Protein AF-U1MVH4-F1 (afdb_monomer)

Sequence (380 aa):
GITYVDVIIAGLIPATILSLTIFIAVHYVSAPQLEDTDVDTLIQDPLPRDEFISEGIKFGLPLAVLIYKLGIEQVTVMTAALWTAAVMLATGLMIPVVRSAMGISDESAIESLKRTGWETLDGAREGVIVLAPVTIILAAINGVVDILTATGVPTAISLTLLDLSGGVLLVAAILSMIICIILGLGMPTTASYTIVALLVAPTLISQFFLPELASHFFVFYAAILAGLTPPIATCVAVACGIAGGNFWGTCVEAIKISAPLFVLPFVFVYHPEIVSAQLDQLTLTSAGFALIGAIAIIHGINYRFSYDRAATGGLRVAFFIVGVLAMVYPGRLVQAGAMVAAILMYVFQSVTGRPNPVETVTSLFSAETESVATANAEQK

Foldseek 3Di:
DDAPLFQVLLVPLVVVLLVVLLVVLCCLQCVVVDDPDPVVVVCPDDDDPVVVVLVCCLQVVLVVQLCCCRPPVVDDNVVSVVVSVVSNLVSQQVSQLVCQVVVVDPDHSVRSNVVSVVVVVVVVVVVCVVCVVVVVLQVVLVVVLVVCVVVCVLVVLLVVLCVQCVLPLVSSLVVLLVVLLVQLAPHDLVSSLVVSLSRRLCSCCPSVVADSQLSSVLSSLSSVCSCLAPDRVPVLVVVCVVVVDDSVVSSVSSCLSCVLSSLQSLLCSLPVLCSGSDPDPSNVLLSVLSSLLSNLLSCLRSHDFPDDPVVSPVSSVLSNVLSSQSNRPNDPVSVVVSSVVSVVSVVVSQVPDPDHVVCVVVCVVVVVVVVVVVVVVVVD

Radius of gyration: 25.28 Å; Cα contacts (8 Å, |Δi|>4): 405; chains: 1; bounding box: 66×44×73 Å

Solvent-accessible surface area (backbone atoms only — not comparable to full-atom values): 19560 Å² total; per-residue (Å²): 136,80,57,56,48,39,54,51,52,14,44,49,52,59,49,50,43,49,54,52,35,42,52,53,26,49,46,48,63,45,53,87,69,60,75,90,67,62,64,74,75,70,61,80,74,79,72,56,71,69,58,48,52,50,53,46,49,36,55,45,50,23,52,50,46,32,49,42,30,34,48,74,69,57,47,55,69,68,58,23,48,51,54,21,50,53,43,33,52,48,35,57,47,46,51,58,25,51,39,20,67,70,65,77,40,100,51,52,40,71,57,40,41,53,51,41,51,50,54,50,50,51,50,52,51,50,51,47,65,68,43,47,64,56,52,54,50,44,58,52,46,51,57,51,50,52,53,37,59,77,70,42,45,38,59,53,49,30,51,50,43,40,64,76,26,71,73,37,65,70,50,34,51,52,53,47,39,52,50,22,24,65,68,9,52,88,50,58,64,69,52,18,30,57,51,31,51,60,39,46,26,55,31,42,30,71,77,64,68,40,57,64,63,22,29,47,51,25,37,41,52,28,17,52,49,14,36,52,38,81,92,61,14,54,61,44,51,52,49,21,72,74,70,72,50,57,55,72,60,51,34,53,52,50,44,57,53,40,45,46,62,74,50,45,35,53,21,27,72,59,41,40,51,44,42,31,67,53,90,44,74,67,24,52,51,53,42,48,32,32,39,54,10,32,43,26,28,34,45,28,66,46,48,85,70,84,58,59,72,67,60,36,53,50,49,25,52,49,28,34,53,31,8,50,37,11,38,39,48,79,49,63,70,53,16,51,49,22,48,52,48,47,50,50,51,51,51,51,44,50,75,73,36,80,79,44,71,65,54,61,56,50,46,60,61,49,50,59,54,51,55,58,52,53,62,59,58,79,75,110

Mean predicted aligned error: 8.99 Å

Structure (mmCIF, N/CA/C/O backbone):
data_AF-U1MVH4-F1
#
_entry.id   AF-U1MVH4-F1
#
loop_
_atom_site.group_PDB
_atom_site.id
_atom_site.type_symbol
_atom_site.label_atom_id
_atom_site.label_alt_id
_atom_site.label_comp_id
_atom_site.label_asym_id
_atom_site.label_entity_id
_atom_site.label_seq_id
_atom_site.pdbx_PDB_ins_code
_atom_site.Cartn_x
_atom_site.Cartn_y
_atom_site.Cartn_z
_atom_site.occupancy
_atom_site.B_iso_or_equiv
_atom_site.auth_seq_id
_atom_site.auth_comp_id
_atom_site.auth_asym_id
_atom_site.auth_atom_id
_atom_site.pdbx_PDB_model_num
ATOM 1 N N . GLY A 1 1 ? 17.362 -13.265 4.323 1.00 67.38 1 GLY A N 1
ATOM 2 C CA . GLY A 1 1 ? 16.751 -12.467 3.248 1.00 67.38 1 GLY A CA 1
ATOM 3 C C . GLY A 1 1 ? 15.581 -13.237 2.687 1.00 67.38 1 GLY A C 1
ATOM 4 O O . GLY A 1 1 ? 15.642 -14.460 2.684 1.00 67.38 1 GLY A O 1
ATOM 5 N N . ILE A 1 2 ? 14.531 -12.536 2.276 1.00 82.88 2 ILE A N 1
ATOM 6 C CA . ILE A 1 2 ? 13.337 -13.109 1.638 1.00 82.88 2 ILE A CA 1
ATOM 7 C C . ILE A 1 2 ? 13.489 -13.065 0.116 1.00 82.88 2 ILE A C 1
ATOM 9 O O . ILE A 1 2 ? 14.216 -12.211 -0.400 1.00 82.88 2 ILE A O 1
ATOM 13 N N . THR A 1 3 ? 12.845 -13.982 -0.605 1.00 86.88 3 THR A N 1
ATOM 14 C CA . THR A 1 3 ? 12.913 -13.977 -2.071 1.00 86.88 3 THR A CA 1
ATOM 15 C C . THR A 1 3 ? 12.004 -12.887 -2.642 1.00 86.88 3 THR A C 1
ATOM 17 O O . THR A 1 3 ? 11.038 -12.468 -2.006 1.00 86.88 3 THR A O 1
ATOM 20 N N . TYR A 1 4 ? 12.281 -12.410 -3.859 1.00 85.94 4 TYR A N 1
ATOM 21 C CA . TYR A 1 4 ? 11.403 -11.427 -4.507 1.00 85.94 4 TYR A CA 1
ATOM 22 C C . TYR A 1 4 ? 9.999 -11.992 -4.773 1.00 85.94 4 TYR A C 1
ATOM 24 O O . TYR A 1 4 ? 9.012 -11.269 -4.657 1.00 85.94 4 TYR A O 1
ATOM 32 N N . VAL A 1 5 ? 9.902 -13.293 -5.072 1.00 87.69 5 VAL A N 1
ATOM 33 C CA . VAL A 1 5 ? 8.613 -13.982 -5.247 1.00 87.69 5 VAL A CA 1
ATOM 34 C C . VAL A 1 5 ? 7.790 -13.919 -3.966 1.00 87.69 5 VAL A C 1
ATOM 36 O O . VAL A 1 5 ? 6.608 -13.604 -4.032 1.00 87.69 5 VAL A O 1
ATOM 39 N N . ASP A 1 6 ? 8.416 -14.135 -2.808 1.00 90.31 6 ASP A N 1
ATOM 40 C CA . ASP A 1 6 ? 7.738 -14.053 -1.510 1.00 90.31 6 ASP A CA 1
ATOM 41 C C . ASP A 1 6 ? 7.151 -12.657 -1.268 1.00 90.31 6 ASP A C 1
ATOM 43 O O . ASP A 1 6 ? 6.024 -12.534 -0.793 1.00 90.31 6 ASP A O 1
ATOM 47 N N . VAL A 1 7 ? 7.885 -11.603 -1.645 1.00 90.12 7 VAL A N 1
ATOM 48 C CA . VAL A 1 7 ? 7.409 -10.213 -1.548 1.00 90.12 7 VAL A CA 1
ATOM 49 C C . VAL A 1 7 ? 6.231 -9.965 -2.490 1.00 90.12 7 VAL A C 1
ATOM 51 O O . VAL A 1 7 ? 5.264 -9.317 -2.088 1.00 90.12 7 VAL A O 1
ATOM 54 N N . ILE A 1 8 ? 6.281 -10.489 -3.722 1.00 90.06 8 ILE A N 1
ATOM 55 C CA . ILE A 1 8 ? 5.154 -10.395 -4.661 1.00 90.06 8 ILE A CA 1
ATOM 56 C C . ILE A 1 8 ? 3.926 -11.086 -4.073 1.00 90.06 8 ILE A C 1
ATOM 58 O O . ILE A 1 8 ? 2.862 -10.474 -4.025 1.00 90.06 8 ILE A O 1
ATOM 62 N N . ILE A 1 9 ? 4.068 -12.333 -3.614 1.00 91.88 9 ILE A N 1
ATOM 63 C CA . ILE A 1 9 ? 2.956 -13.122 -3.072 1.00 91.88 9 ILE A CA 1
ATOM 64 C C . ILE A 1 9 ? 2.341 -12.411 -1.863 1.00 91.88 9 ILE A C 1
ATOM 66 O O . ILE A 1 9 ? 1.126 -12.223 -1.829 1.00 91.88 9 ILE A O 1
ATOM 70 N N . ALA A 1 10 ? 3.170 -11.930 -0.934 1.00 92.44 10 ALA A N 1
ATOM 71 C CA . ALA A 1 10 ? 2.726 -11.154 0.221 1.00 92.44 10 ALA A CA 1
ATOM 72 C C . ALA A 1 10 ? 1.989 -9.860 -0.170 1.00 92.44 10 ALA A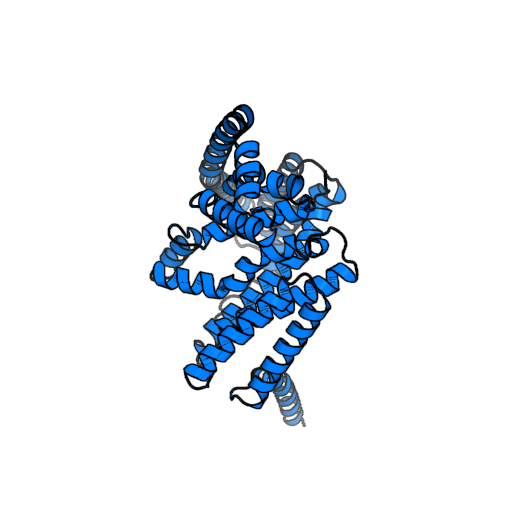 C 1
ATOM 74 O O . ALA A 1 10 ? 1.070 -9.429 0.523 1.00 92.44 10 ALA A O 1
ATOM 75 N N . GLY A 1 11 ? 2.369 -9.239 -1.291 1.00 93.19 11 GLY A N 1
ATOM 76 C CA . GLY A 1 11 ? 1.739 -8.026 -1.809 1.00 93.19 11 GLY A CA 1
ATOM 77 C C . GLY A 1 11 ? 0.400 -8.246 -2.518 1.00 93.19 11 GLY A C 1
ATOM 78 O O . GLY A 1 11 ? -0.374 -7.294 -2.633 1.00 93.19 11 GLY A O 1
ATOM 79 N N . LEU A 1 12 ? 0.080 -9.469 -2.961 1.00 93.69 12 LEU A N 1
ATOM 80 C CA . LEU A 1 12 ? -1.136 -9.747 -3.739 1.00 93.69 12 LEU A CA 1
ATOM 81 C C . LEU A 1 12 ? -2.420 -9.457 -2.957 1.00 93.69 12 LEU A C 1
ATOM 83 O O . LEU A 1 12 ? -3.356 -8.873 -3.509 1.00 93.69 12 LEU A O 1
ATOM 87 N N . ILE A 1 13 ? -2.479 -9.843 -1.680 1.00 94.12 13 ILE A N 1
ATOM 88 C CA . ILE A 1 13 ? -3.675 -9.639 -0.852 1.00 94.12 13 ILE A CA 1
ATOM 89 C C . ILE A 1 13 ? -3.909 -8.143 -0.583 1.00 94.12 13 ILE A C 1
ATOM 91 O O . ILE A 1 13 ? -4.993 -7.658 -0.923 1.00 94.12 13 ILE A O 1
ATOM 95 N N . PRO A 1 14 ? -2.929 -7.374 -0.058 1.00 94.00 14 PRO A N 1
ATOM 96 C CA . PRO A 1 14 ? -3.061 -5.925 0.081 1.00 94.00 14 PRO A CA 1
ATOM 97 C C . PRO A 1 14 ? -3.429 -5.223 -1.228 1.00 94.00 14 PRO A C 1
ATOM 99 O O . PRO A 1 14 ? -4.299 -4.352 -1.223 1.00 94.00 14 PRO A O 1
ATOM 102 N N . ALA A 1 15 ? -2.808 -5.611 -2.349 1.00 94.25 15 ALA A N 1
ATOM 103 C CA . ALA A 1 15 ? -3.104 -5.047 -3.662 1.00 94.25 15 ALA A CA 1
ATOM 104 C C . ALA A 1 15 ? -4.549 -5.329 -4.091 1.00 94.25 15 ALA A C 1
ATOM 106 O O . ALA A 1 15 ? -5.237 -4.425 -4.552 1.00 94.25 15 ALA A O 1
ATOM 107 N N . THR A 1 16 ? -5.046 -6.548 -3.876 1.00 94.31 16 THR A N 1
ATOM 108 C CA . THR A 1 16 ? -6.432 -6.914 -4.204 1.00 94.31 16 THR A CA 1
ATOM 109 C C . THR A 1 16 ? -7.432 -6.120 -3.366 1.00 94.31 16 THR A C 1
ATOM 111 O O . THR A 1 16 ? -8.383 -5.560 -3.912 1.00 94.31 16 THR A O 1
ATOM 114 N N . ILE A 1 17 ? -7.202 -6.024 -2.050 1.00 94.38 17 ILE A N 1
ATOM 115 C CA . ILE A 1 17 ? -8.051 -5.238 -1.143 1.00 94.38 17 ILE A CA 1
ATOM 116 C C . ILE A 1 17 ? -8.086 -3.779 -1.602 1.00 94.38 17 ILE A C 1
ATOM 118 O O . ILE A 1 17 ? -9.172 -3.220 -1.758 1.00 94.38 17 ILE A O 1
ATOM 122 N N . LEU A 1 18 ? -6.915 -3.190 -1.863 1.00 91.50 18 LEU A N 1
ATOM 123 C CA . LEU A 1 18 ? -6.740 -1.822 -2.351 1.00 91.50 18 LEU A CA 1
ATOM 124 C C . LEU A 1 18 ? -7.497 -1.579 -3.662 1.00 91.50 18 LEU A C 1
ATOM 126 O O . LEU A 1 18 ? -8.332 -0.680 -3.740 1.00 91.50 18 LEU A O 1
ATOM 130 N N . SER A 1 19 ? -7.209 -2.375 -4.691 1.00 92.88 19 SER A N 1
ATOM 131 C CA . SER A 1 19 ? -7.781 -2.198 -6.024 1.00 92.88 19 SER A CA 1
ATOM 132 C C . SER A 1 19 ? -9.298 -2.342 -6.004 1.00 92.88 19 SER A C 1
ATOM 134 O O . SER A 1 19 ? -9.989 -1.512 -6.592 1.00 92.88 19 SER A O 1
ATOM 136 N N . LEU A 1 20 ? -9.830 -3.335 -5.282 1.00 94.62 20 LEU A N 1
ATOM 137 C CA . LEU A 1 20 ? -11.275 -3.536 -5.202 1.00 94.62 20 LEU A CA 1
ATOM 138 C C . LEU A 1 20 ? -11.964 -2.421 -4.410 1.00 94.62 20 LEU A C 1
ATOM 140 O O . LEU A 1 20 ? -13.009 -1.931 -4.834 1.00 94.62 20 LEU A O 1
ATOM 144 N N . THR A 1 21 ? -11.392 -1.981 -3.283 1.00 92.81 21 THR A N 1
ATOM 145 C CA . THR A 1 21 ? -11.999 -0.882 -2.516 1.00 92.81 21 THR A CA 1
ATOM 146 C C . THR A 1 21 ? -11.974 0.436 -3.268 1.00 92.81 21 THR A C 1
ATOM 148 O O . THR A 1 21 ? -12.992 1.122 -3.269 1.00 92.81 21 THR A O 1
ATOM 151 N N . ILE A 1 22 ? -10.877 0.777 -3.948 1.00 92.00 22 ILE A N 1
ATOM 152 C CA . ILE A 1 22 ? -10.818 1.982 -4.786 1.00 92.00 22 ILE A CA 1
ATOM 153 C C . ILE A 1 22 ? -11.821 1.879 -5.937 1.00 92.00 22 ILE A C 1
ATOM 155 O O . ILE A 1 22 ? -12.546 2.838 -6.184 1.00 92.00 22 ILE A O 1
ATOM 159 N N . PHE A 1 23 ? -11.923 0.724 -6.601 1.00 92.25 23 PHE A N 1
ATOM 160 C CA . PHE A 1 23 ? -12.907 0.512 -7.663 1.00 92.25 23 PHE A CA 1
ATOM 161 C C . PHE A 1 23 ? -14.340 0.762 -7.171 1.00 92.25 23 PHE A C 1
ATOM 163 O O . PHE A 1 23 ? -15.079 1.534 -7.780 1.00 92.25 23 PHE A O 1
ATOM 170 N N . ILE A 1 24 ? -14.717 0.179 -6.028 1.00 91.62 24 ILE A N 1
ATOM 171 C CA . ILE A 1 24 ? -16.039 0.381 -5.418 1.00 91.62 24 ILE A CA 1
ATOM 172 C C . ILE A 1 24 ? -16.238 1.847 -5.003 1.00 91.62 24 ILE A C 1
ATOM 174 O O . ILE A 1 24 ? -17.315 2.402 -5.215 1.00 91.62 24 ILE A O 1
ATOM 178 N N . ALA A 1 25 ? -15.215 2.490 -4.436 1.00 91.00 25 ALA A N 1
ATOM 179 C CA . ALA A 1 25 ? -15.266 3.897 -4.046 1.00 91.00 25 ALA A CA 1
ATOM 180 C C . ALA A 1 25 ? -15.560 4.800 -5.246 1.00 91.00 25 ALA A C 1
ATOM 182 O O . ALA A 1 25 ? -16.491 5.602 -5.206 1.00 91.00 25 ALA A O 1
ATOM 183 N N . VAL A 1 26 ? -14.780 4.638 -6.319 1.00 89.31 26 VAL A N 1
ATOM 184 C CA . VAL A 1 26 ? -14.932 5.392 -7.564 1.00 89.31 26 VAL A CA 1
ATOM 185 C C . VAL A 1 26 ? -16.304 5.115 -8.161 1.00 89.31 26 VAL A C 1
ATOM 187 O O . VAL A 1 26 ? -16.997 6.058 -8.520 1.00 89.31 26 VAL A O 1
ATOM 190 N N . HIS A 1 27 ? -16.762 3.862 -8.174 1.00 87.75 27 HIS A N 1
ATOM 191 C CA . HIS A 1 27 ? -18.112 3.533 -8.622 1.00 87.75 27 HIS A CA 1
ATOM 192 C C . HIS A 1 27 ? -19.189 4.274 -7.809 1.00 87.75 27 HIS A C 1
ATOM 194 O O . HIS A 1 27 ? -20.059 4.911 -8.394 1.00 87.75 27 HIS A O 1
ATOM 200 N N . TYR A 1 28 ? -19.121 4.286 -6.474 1.00 87.69 28 TYR A N 1
ATOM 201 C CA . TYR A 1 28 ? -20.094 5.011 -5.643 1.00 87.69 28 TYR A CA 1
ATOM 202 C C . TYR A 1 28 ? -20.049 6.530 -5.814 1.00 87.69 28 TYR A C 1
ATOM 204 O O . TYR A 1 28 ? -21.087 7.189 -5.719 1.00 87.69 28 TYR A O 1
ATOM 212 N N . VAL A 1 29 ? -18.867 7.093 -6.058 1.00 85.62 29 VAL A N 1
ATOM 213 C CA . VAL A 1 29 ? -18.696 8.536 -6.247 1.00 85.62 29 VAL A CA 1
ATOM 214 C C . VAL A 1 29 ? -19.139 8.965 -7.647 1.00 85.62 29 VAL A C 1
ATOM 216 O O . VAL A 1 29 ? -19.835 9.976 -7.769 1.00 85.62 29 VAL A O 1
ATOM 219 N N . SER A 1 30 ? -18.768 8.206 -8.679 1.00 82.69 30 SER A N 1
ATOM 220 C CA . SER A 1 30 ? -18.926 8.567 -10.091 1.00 82.69 30 SER A CA 1
ATOM 221 C C . SER A 1 30 ? -20.226 8.072 -10.720 1.00 82.69 30 SER A C 1
ATOM 223 O O . SER A 1 30 ? -20.782 8.793 -11.540 1.00 82.69 30 SER A O 1
ATOM 225 N N . ALA A 1 31 ? -20.759 6.903 -10.343 1.00 80.56 31 ALA A N 1
ATOM 226 C CA . ALA A 1 31 ? -21.974 6.362 -10.968 1.00 80.56 31 ALA A CA 1
ATOM 227 C C . ALA A 1 31 ? -23.183 7.316 -10.894 1.00 80.56 31 ALA A C 1
ATOM 229 O O . ALA A 1 31 ? -23.845 7.494 -11.909 1.00 80.56 31 ALA A O 1
ATOM 230 N N . PRO A 1 32 ? -23.449 8.022 -9.774 1.00 76.06 32 PRO A N 1
ATOM 231 C CA . PRO A 1 32 ? -24.543 8.995 -9.719 1.00 76.06 32 PRO A CA 1
ATOM 232 C C . PRO A 1 32 ? -24.308 10.276 -10.536 1.00 76.06 32 PRO A C 1
ATOM 234 O O . PRO A 1 32 ? -25.178 11.140 -10.542 1.00 76.06 32 PRO A O 1
ATOM 237 N N . GLN A 1 33 ? -23.114 10.465 -11.106 1.00 77.44 33 GLN A N 1
ATOM 238 C CA . GLN A 1 33 ? -22.746 11.635 -11.915 1.00 77.44 33 GLN A CA 1
ATOM 239 C C . GLN A 1 33 ? -22.836 11.348 -13.419 1.00 77.44 33 GLN A C 1
ATOM 241 O O . GLN A 1 33 ? -22.735 12.273 -14.219 1.00 77.44 33 GLN A O 1
ATOM 246 N N . LEU A 1 34 ? -22.993 10.078 -13.796 1.00 70.19 34 LEU A N 1
ATOM 247 C CA . LEU A 1 34 ? -23.135 9.631 -15.174 1.00 70.19 34 LEU A CA 1
ATOM 248 C C . LEU A 1 34 ? -24.637 9.544 -15.490 1.00 70.19 34 LEU A C 1
ATOM 250 O O . LEU A 1 34 ? -25.273 8.533 -15.206 1.00 70.19 34 LEU A O 1
ATOM 254 N N . GLU A 1 35 ? -25.216 10.622 -16.019 1.00 57.28 35 GLU A N 1
ATOM 255 C CA . GLU A 1 35 ? -26.541 10.585 -16.657 1.00 57.28 35 GLU A CA 1
ATOM 256 C C . GLU A 1 35 ? -26.357 10.242 -18.143 1.00 57.28 35 GLU A C 1
ATOM 258 O O . GLU A 1 35 ? -25.656 10.968 -18.842 1.00 57.28 35 GLU A O 1
ATOM 263 N N . ASP A 1 36 ? -26.959 9.137 -18.607 1.00 57.84 36 ASP A N 1
ATOM 264 C CA . ASP A 1 36 ? -27.091 8.753 -20.029 1.00 57.84 36 ASP A CA 1
ATOM 265 C C . ASP A 1 36 ? -25.818 8.875 -20.893 1.00 57.84 36 ASP A C 1
ATOM 267 O O . ASP A 1 36 ? -25.869 9.213 -22.078 1.00 57.84 36 ASP A O 1
ATOM 271 N N . THR A 1 37 ? -24.646 8.576 -20.328 1.00 58.88 37 THR A N 1
ATOM 272 C CA . THR A 1 37 ? -23.413 8.520 -21.116 1.00 58.88 37 THR A CA 1
ATOM 273 C C . THR A 1 37 ? -23.310 7.167 -21.807 1.00 58.88 37 THR A C 1
ATOM 275 O O . THR A 1 37 ? -22.980 6.165 -21.171 1.00 58.88 37 THR A O 1
ATOM 278 N N . ASP A 1 38 ? -23.569 7.140 -23.113 1.00 61.91 38 ASP A N 1
ATOM 279 C CA . ASP A 1 38 ? -23.293 5.977 -23.951 1.00 61.91 38 ASP A CA 1
ATOM 280 C C . ASP A 1 38 ? -21.779 5.704 -23.957 1.00 61.91 38 ASP A C 1
ATOM 282 O O . ASP A 1 38 ? -20.990 6.451 -24.543 1.00 61.91 38 ASP A O 1
ATOM 286 N N . VAL A 1 39 ? -21.362 4.658 -23.242 1.00 63.47 39 VAL A N 1
ATOM 287 C CA . VAL A 1 39 ? -19.952 4.293 -23.042 1.00 63.47 39 VAL A CA 1
ATOM 288 C C . VAL A 1 39 ? -19.273 3.981 -24.378 1.00 63.47 39 VAL A C 1
ATOM 290 O O . VAL A 1 39 ? -18.077 4.239 -24.536 1.00 63.47 39 VAL A O 1
ATOM 293 N N . ASP A 1 40 ? -20.048 3.524 -25.364 1.00 64.00 40 ASP A N 1
ATOM 294 C CA . ASP A 1 40 ? -19.562 3.209 -26.705 1.00 64.00 40 ASP A CA 1
ATOM 295 C C . ASP A 1 40 ? -19.144 4.476 -27.470 1.00 64.00 40 ASP A C 1
ATOM 297 O O . ASP A 1 40 ? -18.253 4.427 -28.315 1.00 64.00 40 ASP A O 1
ATOM 301 N N . THR A 1 41 ? -19.685 5.647 -27.111 1.00 62.28 41 THR A N 1
ATOM 302 C CA . THR A 1 41 ? -19.250 6.939 -27.676 1.00 62.28 41 THR A CA 1
ATOM 303 C C . THR A 1 41 ? -17.965 7.485 -27.051 1.00 62.28 41 THR A C 1
ATOM 305 O O . THR A 1 41 ? -17.369 8.417 -27.599 1.00 62.28 41 THR A O 1
ATOM 308 N N . LEU A 1 42 ? -17.515 6.923 -25.920 1.00 63.56 42 LEU A N 1
ATOM 309 C CA . LEU A 1 42 ? -16.287 7.329 -25.225 1.00 63.56 42 LEU A CA 1
ATOM 310 C C . LEU A 1 42 ? -15.062 6.512 -25.654 1.00 63.56 42 LEU A C 1
ATOM 312 O O . LEU A 1 42 ? -13.938 7.008 -25.565 1.00 63.56 42 LEU A O 1
ATOM 316 N N . ILE A 1 43 ? -15.254 5.283 -26.138 1.00 63.00 43 ILE A N 1
ATOM 317 C CA . ILE A 1 43 ? -14.176 4.435 -26.663 1.00 63.00 43 ILE A CA 1
ATOM 318 C C . ILE A 1 43 ? -14.051 4.703 -28.167 1.00 63.00 43 ILE A C 1
ATOM 320 O O . ILE A 1 43 ? -14.478 3.909 -28.998 1.00 63.00 43 ILE A O 1
ATOM 324 N N . GLN A 1 44 ? -13.507 5.868 -28.521 1.00 57.44 44 GLN A N 1
ATOM 325 C CA . GLN A 1 44 ? -13.546 6.351 -29.908 1.00 57.44 44 GLN A CA 1
ATOM 326 C C . GLN A 1 44 ? -12.539 5.672 -30.847 1.00 57.44 44 GLN A C 1
ATOM 328 O O . GLN A 1 44 ? -12.751 5.717 -32.050 1.00 57.44 44 GLN A O 1
ATOM 333 N N . ASP A 1 45 ? -11.510 4.989 -30.330 1.00 65.62 45 ASP A N 1
ATOM 334 C CA . ASP A 1 45 ? -10.485 4.337 -31.159 1.00 65.62 45 ASP A CA 1
ATOM 335 C C . ASP A 1 45 ? -9.904 3.083 -30.476 1.00 65.62 45 ASP A C 1
ATOM 337 O O . ASP A 1 45 ? -8.865 3.146 -29.807 1.00 65.62 45 ASP A O 1
ATOM 341 N N . PRO A 1 46 ? -10.551 1.908 -30.595 1.00 68.44 46 PRO A N 1
ATOM 342 C CA . PRO A 1 46 ? -9.922 0.662 -30.185 1.00 68.44 46 PRO A CA 1
ATOM 343 C C . PRO A 1 46 ? -8.727 0.362 -31.099 1.00 68.44 46 PRO A C 1
ATOM 345 O O . PRO A 1 46 ? -8.858 0.301 -32.322 1.00 68.44 46 PRO A O 1
ATOM 348 N N . LEU A 1 47 ? -7.562 0.129 -30.492 1.00 72.50 47 LEU A N 1
ATOM 349 C CA . LEU A 1 47 ? -6.356 -0.286 -31.208 1.00 72.50 47 LEU A CA 1
ATOM 350 C C . LEU A 1 47 ? -6.634 -1.531 -32.080 1.00 72.50 47 LEU A C 1
ATOM 352 O O . LEU A 1 47 ? -7.210 -2.509 -31.579 1.00 72.50 47 LEU A O 1
ATOM 356 N N . PRO A 1 48 ? -6.190 -1.550 -33.352 1.00 82.25 48 PRO A N 1
ATOM 357 C CA . PRO A 1 48 ? -6.214 -2.747 -34.185 1.00 82.25 48 PRO A CA 1
ATOM 358 C C . PRO A 1 48 ? -5.543 -3.935 -33.481 1.00 82.25 48 PRO A C 1
ATOM 360 O O . PRO A 1 48 ? -4.554 -3.786 -32.761 1.00 82.25 48 PRO A O 1
ATOM 363 N N . ARG A 1 49 ? -6.076 -5.150 -33.675 1.00 81.44 49 ARG A N 1
ATOM 364 C CA . ARG A 1 49 ? -5.612 -6.345 -32.940 1.00 81.44 49 ARG A CA 1
ATOM 365 C C . ARG A 1 49 ? -4.131 -6.662 -33.165 1.00 81.44 49 ARG A C 1
ATOM 367 O O . ARG A 1 49 ? -3.474 -7.155 -32.252 1.00 81.44 49 ARG A O 1
ATOM 374 N N . ASP A 1 50 ? -3.613 -6.421 -34.363 1.00 79.31 50 ASP A N 1
ATOM 375 C CA . ASP A 1 50 ? -2.207 -6.640 -34.707 1.00 79.31 50 ASP A CA 1
ATOM 376 C C . ASP A 1 50 ? -1.288 -5.649 -33.982 1.00 79.31 50 ASP A C 1
ATOM 378 O O . ASP A 1 50 ? -0.252 -6.042 -33.441 1.00 79.31 50 ASP A O 1
ATOM 382 N N . GLU A 1 51 ? -1.703 -4.385 -33.900 1.00 80.44 51 GLU A N 1
ATOM 383 C CA . GLU A 1 51 ? -0.990 -3.352 -33.164 1.00 80.44 51 GLU A CA 1
ATOM 384 C C . GLU A 1 51 ? -0.999 -3.651 -31.665 1.00 80.44 51 GLU A C 1
ATOM 386 O O . GLU A 1 51 ? 0.066 -3.670 -31.046 1.00 80.44 51 GLU A O 1
ATOM 391 N N . PHE A 1 52 ? -2.157 -4.025 -31.116 1.00 84.62 52 PHE A N 1
ATOM 392 C CA . PHE A 1 52 ? -2.293 -4.443 -29.722 1.00 84.62 52 PHE A CA 1
ATOM 393 C C . PHE A 1 52 ? -1.372 -5.619 -29.367 1.00 84.62 52 PHE A C 1
ATOM 395 O O . PHE A 1 52 ? -0.683 -5.574 -28.350 1.00 84.62 52 PHE A O 1
ATOM 402 N N . ILE A 1 53 ? -1.310 -6.662 -30.205 1.00 86.38 53 ILE A N 1
ATOM 403 C CA . ILE A 1 53 ? -0.407 -7.803 -29.978 1.00 86.38 53 ILE A CA 1
ATOM 404 C C . ILE A 1 53 ? 1.055 -7.354 -30.060 1.00 86.38 53 ILE A C 1
ATOM 406 O O . ILE A 1 53 ? 1.871 -7.774 -29.239 1.00 86.38 53 ILE A O 1
ATOM 410 N N . SER A 1 54 ? 1.400 -6.499 -31.024 1.00 84.44 54 SER A N 1
ATOM 411 C CA . SER A 1 54 ? 2.776 -6.034 -31.199 1.00 84.44 54 SER A CA 1
ATOM 412 C C . SER A 1 54 ? 3.264 -5.184 -30.021 1.00 84.44 54 SER A C 1
ATOM 414 O O . SER A 1 54 ? 4.348 -5.443 -29.498 1.00 84.44 54 SER A O 1
ATOM 416 N N . GLU A 1 55 ? 2.446 -4.246 -29.538 1.00 84.06 55 GLU A N 1
ATOM 417 C CA . GLU A 1 55 ? 2.740 -3.441 -28.350 1.00 84.06 55 GLU A CA 1
ATOM 418 C C . GLU A 1 55 ? 2.709 -4.310 -27.081 1.00 84.06 55 GLU A C 1
ATOM 420 O O . GLU A 1 55 ? 3.578 -4.193 -26.215 1.00 84.06 55 GLU A O 1
ATOM 425 N N . GLY A 1 56 ? 1.790 -5.278 -27.016 1.00 86.69 56 GLY A N 1
ATOM 426 C CA . GLY A 1 56 ? 1.729 -6.280 -25.955 1.00 86.69 56 GLY A CA 1
ATOM 427 C C . GLY A 1 56 ? 3.013 -7.105 -25.842 1.00 86.69 56 GLY A C 1
ATOM 428 O O . GLY A 1 56 ? 3.515 -7.300 -24.740 1.00 86.69 56 GLY A O 1
ATOM 429 N N . ILE A 1 57 ? 3.605 -7.540 -26.958 1.00 88.38 57 ILE A N 1
ATOM 430 C CA . ILE A 1 57 ? 4.903 -8.238 -26.962 1.00 88.38 57 ILE A CA 1
ATOM 431 C C . ILE A 1 57 ? 6.038 -7.271 -26.607 1.00 88.38 57 ILE A C 1
ATOM 433 O O . ILE A 1 57 ? 6.915 -7.616 -25.810 1.00 88.38 57 ILE A O 1
ATOM 437 N N . LYS A 1 58 ? 6.019 -6.058 -27.168 1.00 86.69 58 LYS A N 1
ATOM 438 C CA . LYS A 1 58 ? 7.054 -5.034 -26.976 1.00 86.69 58 LYS A CA 1
ATOM 439 C C . LYS A 1 58 ? 7.258 -4.671 -25.509 1.00 86.69 58 LYS A C 1
ATOM 441 O O . LYS A 1 58 ? 8.411 -4.594 -25.085 1.00 86.69 58 LYS A O 1
ATOM 446 N N . PHE A 1 59 ? 6.175 -4.513 -24.744 1.00 88.00 59 PHE A N 1
ATOM 447 C CA . PHE A 1 59 ? 6.216 -4.207 -23.307 1.00 88.00 59 PHE A CA 1
ATOM 448 C C . PHE A 1 59 ? 6.103 -5.445 -22.407 1.00 88.00 59 PHE A C 1
ATOM 450 O O . PHE A 1 59 ? 6.713 -5.493 -21.336 1.00 88.00 59 PHE A O 1
ATOM 457 N N . GLY A 1 60 ? 5.373 -6.471 -22.842 1.00 92.50 60 GLY A N 1
ATOM 458 C CA . GLY A 1 60 ? 5.170 -7.700 -22.079 1.00 92.50 60 GLY A CA 1
ATOM 459 C C . GLY A 1 60 ? 6.431 -8.552 -21.964 1.00 92.50 60 GLY A C 1
ATOM 460 O O . GLY A 1 60 ? 6.680 -9.116 -20.900 1.00 92.50 60 GLY A O 1
ATOM 461 N N . LEU A 1 61 ? 7.269 -8.617 -23.009 1.00 94.12 61 LEU A N 1
ATOM 462 C CA . LEU A 1 61 ? 8.510 -9.394 -22.961 1.00 94.12 61 LEU A CA 1
ATOM 463 C C . LEU A 1 61 ? 9.521 -8.826 -21.942 1.00 94.12 61 LEU A C 1
ATOM 465 O O . LEU A 1 61 ? 9.988 -9.606 -21.110 1.00 94.12 61 LEU A O 1
ATOM 469 N N . PRO A 1 62 ? 9.841 -7.512 -21.917 1.00 93.44 62 PRO A N 1
ATOM 470 C CA . PRO A 1 62 ? 10.665 -6.933 -20.853 1.00 93.44 62 PRO A CA 1
ATOM 471 C C . PRO A 1 62 ? 10.116 -7.206 -19.449 1.00 93.44 62 PRO A C 1
ATOM 473 O O . PRO A 1 62 ? 10.871 -7.616 -18.568 1.00 93.44 62 PRO A O 1
ATOM 476 N N . LEU A 1 63 ? 8.804 -7.051 -19.242 1.00 93.56 63 LEU A N 1
ATOM 477 C CA . LEU A 1 63 ? 8.169 -7.345 -17.956 1.00 93.56 63 LEU A CA 1
ATOM 478 C C . LEU A 1 63 ? 8.336 -8.821 -17.560 1.00 93.56 63 LEU A C 1
ATOM 480 O O . LEU A 1 63 ? 8.690 -9.119 -16.419 1.00 93.56 63 LEU A O 1
ATOM 484 N N . ALA A 1 64 ? 8.138 -9.749 -18.498 1.00 93.62 64 ALA A N 1
ATOM 485 C CA . ALA A 1 64 ? 8.334 -11.176 -18.262 1.00 93.62 64 ALA A CA 1
ATOM 486 C C . ALA A 1 64 ? 9.793 -11.500 -17.906 1.00 93.62 64 ALA A C 1
ATOM 488 O O . ALA A 1 64 ? 10.038 -12.293 -16.998 1.00 93.62 64 ALA A O 1
ATOM 489 N N . VAL A 1 65 ? 10.764 -10.856 -18.563 1.00 94.69 65 VAL A N 1
ATOM 490 C CA . VAL A 1 65 ? 12.191 -11.000 -18.236 1.00 94.69 65 VAL A CA 1
ATOM 491 C C . VAL A 1 65 ? 12.492 -10.464 -16.841 1.00 94.69 65 VAL A C 1
ATOM 493 O O . VAL A 1 65 ? 13.203 -11.132 -16.092 1.00 94.69 65 VAL A O 1
ATOM 496 N N . LEU A 1 66 ? 11.927 -9.318 -16.456 1.00 93.75 66 LEU A N 1
ATOM 497 C CA . LEU A 1 66 ? 12.088 -8.764 -15.111 1.00 93.75 66 LEU A CA 1
ATOM 498 C C . LEU A 1 66 ? 11.586 -9.745 -14.043 1.00 93.75 66 LEU A C 1
ATOM 500 O O . LEU A 1 66 ? 12.317 -10.065 -13.103 1.00 93.75 66 LEU A O 1
ATOM 504 N N . ILE A 1 67 ? 10.366 -10.263 -14.221 1.00 92.00 67 ILE A N 1
ATOM 505 C CA . ILE A 1 67 ? 9.749 -11.230 -13.305 1.00 92.00 67 ILE A CA 1
ATOM 506 C C . ILE A 1 67 ? 10.551 -12.536 -13.278 1.00 92.00 67 ILE A C 1
ATOM 508 O O . ILE A 1 67 ? 10.799 -13.075 -12.204 1.00 92.00 67 ILE A O 1
ATOM 512 N N . TYR A 1 68 ? 11.010 -13.032 -14.427 1.00 93.31 68 TYR A N 1
ATOM 513 C CA . TYR A 1 68 ? 11.813 -14.253 -14.516 1.00 93.31 68 TYR A CA 1
ATOM 514 C C . TYR A 1 68 ? 13.169 -14.104 -13.810 1.00 93.31 68 TYR A C 1
ATOM 516 O O . TYR A 1 68 ? 13.550 -14.955 -13.003 1.00 93.31 68 TYR A O 1
ATOM 524 N N . LYS A 1 69 ? 13.887 -13.002 -14.061 1.00 93.75 69 LYS A N 1
ATOM 525 C CA . LYS A 1 69 ? 15.206 -12.739 -13.470 1.00 93.75 69 LYS A CA 1
ATOM 526 C C . LYS A 1 69 ? 15.128 -12.554 -11.957 1.00 93.75 69 LYS A C 1
ATOM 528 O O . LYS A 1 69 ? 15.939 -13.132 -11.238 1.00 93.75 69 LYS A O 1
ATOM 533 N N . LEU A 1 70 ? 14.159 -11.785 -11.464 1.00 91.56 70 LEU A N 1
ATOM 534 C CA . LEU A 1 70 ? 14.001 -11.568 -10.024 1.00 91.56 70 LEU A CA 1
ATOM 535 C C . LEU A 1 70 ? 13.357 -12.758 -9.312 1.00 91.56 70 LEU A C 1
ATOM 537 O O . LEU A 1 70 ? 13.707 -13.063 -8.176 1.00 91.56 70 LEU A O 1
ATOM 541 N N . GLY A 1 71 ? 12.394 -13.406 -9.960 1.00 87.44 71 GLY A N 1
ATOM 542 C CA . GLY A 1 71 ? 11.582 -14.437 -9.336 1.00 87.44 71 GLY A CA 1
ATOM 543 C C . GLY A 1 71 ? 12.227 -15.817 -9.367 1.00 87.44 71 GLY A C 1
ATOM 544 O O . GLY A 1 71 ? 12.343 -16.470 -8.332 1.00 87.44 71 GLY A O 1
ATOM 545 N N . ILE A 1 72 ? 12.657 -16.256 -10.552 1.00 88.62 72 ILE A N 1
ATOM 546 C CA . ILE A 1 72 ? 13.150 -17.620 -10.780 1.00 88.62 72 ILE A CA 1
ATOM 547 C C . ILE A 1 72 ? 14.667 -17.679 -10.633 1.00 88.62 72 ILE A C 1
ATOM 549 O O . ILE A 1 72 ? 15.169 -18.486 -9.857 1.00 88.62 72 ILE A O 1
ATOM 553 N N . GLU A 1 73 ? 15.409 -16.820 -11.339 1.00 89.44 73 GLU A N 1
ATOM 554 C CA . GLU A 1 73 ? 16.876 -16.811 -11.214 1.00 89.44 73 GLU A CA 1
ATOM 555 C C . GLU A 1 73 ? 17.364 -16.143 -9.92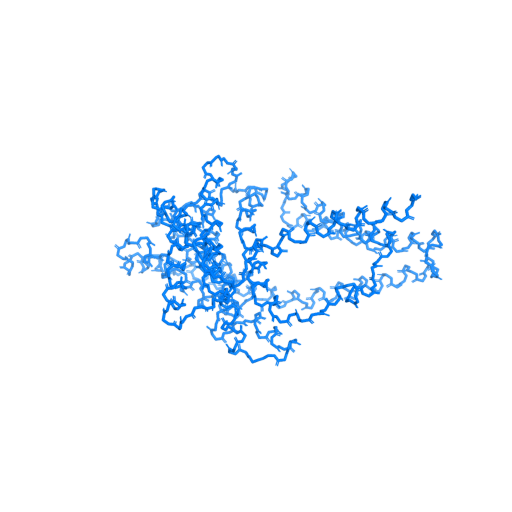2 1.00 89.44 73 GLU A C 1
ATOM 557 O O . GLU A 1 73 ? 18.505 -16.362 -9.521 1.00 89.44 73 GLU A O 1
ATOM 562 N N . GLN A 1 74 ? 16.519 -15.325 -9.284 1.00 87.94 74 GLN A N 1
ATOM 563 C CA . GLN A 1 74 ? 16.821 -14.595 -8.048 1.00 87.94 74 GLN A CA 1
ATOM 564 C C . GLN A 1 74 ? 18.126 -13.787 -8.121 1.00 87.94 74 GLN A C 1
ATOM 566 O O . GLN A 1 74 ? 18.858 -13.647 -7.138 1.00 87.94 74 GLN A O 1
ATOM 571 N N . VAL A 1 75 ? 18.428 -13.234 -9.301 1.00 91.06 75 VAL A N 1
ATOM 572 C CA . VAL A 1 75 ? 19.591 -12.357 -9.471 1.00 91.06 75 VAL A CA 1
ATOM 573 C C . VAL A 1 75 ? 19.359 -11.020 -8.773 1.00 91.06 75 VAL A C 1
ATOM 575 O O . VAL A 1 75 ? 18.235 -10.639 -8.445 1.00 91.06 75 VAL A O 1
ATOM 578 N N . THR A 1 76 ? 20.439 -10.266 -8.568 1.00 91.06 76 THR A N 1
ATOM 579 C CA . THR A 1 76 ? 20.342 -8.936 -7.958 1.00 91.06 76 THR A CA 1
ATOM 580 C C . THR A 1 76 ? 19.424 -8.010 -8.761 1.00 91.06 76 THR A C 1
ATOM 582 O O . THR A 1 76 ? 19.354 -8.097 -9.992 1.00 91.06 76 THR A O 1
ATOM 585 N N . VAL A 1 77 ? 18.770 -7.069 -8.070 1.00 89.38 77 VAL A N 1
ATOM 586 C CA . VAL A 1 77 ? 17.850 -6.097 -8.688 1.00 89.38 77 VAL A CA 1
ATOM 587 C C . VAL A 1 77 ? 18.514 -5.331 -9.831 1.00 89.38 77 VAL A C 1
ATOM 589 O O . VAL A 1 77 ? 17.919 -5.156 -10.890 1.00 89.38 77 VAL A O 1
ATOM 592 N N . MET A 1 78 ? 19.781 -4.951 -9.659 1.00 90.75 78 MET A N 1
ATOM 593 C CA . MET A 1 78 ? 20.554 -4.247 -10.680 1.00 90.75 78 MET A CA 1
ATOM 594 C C . MET A 1 78 ? 20.800 -5.113 -11.925 1.00 90.75 78 MET A C 1
ATOM 596 O O . MET A 1 78 ? 20.659 -4.634 -13.048 1.00 90.75 78 MET A O 1
ATOM 600 N N . THR A 1 79 ? 21.122 -6.398 -11.747 1.00 92.44 79 THR A N 1
ATOM 601 C CA . THR A 1 79 ? 21.298 -7.333 -12.867 1.00 92.44 79 THR A CA 1
ATOM 602 C C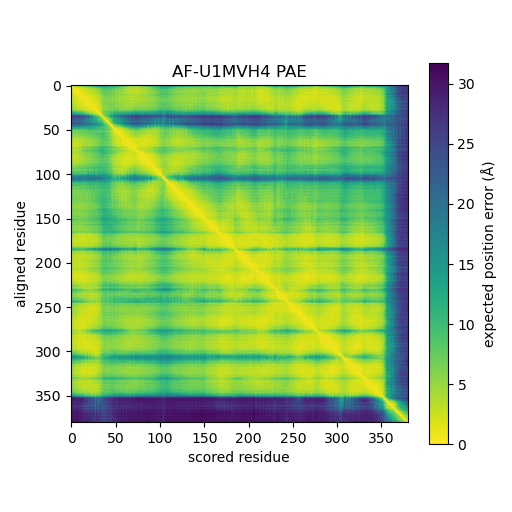 . THR A 1 79 ? 19.983 -7.562 -13.611 1.00 92.44 79 THR A C 1
ATOM 604 O O . THR A 1 79 ? 19.966 -7.522 -14.840 1.00 92.44 79 THR A O 1
ATOM 607 N N . ALA A 1 80 ? 18.875 -7.764 -12.892 1.00 94.06 80 ALA A N 1
ATOM 608 C CA . ALA A 1 80 ? 17.559 -7.929 -13.504 1.00 94.06 80 ALA A CA 1
ATOM 609 C C . ALA A 1 80 ? 17.132 -6.676 -14.286 1.00 94.06 80 ALA A C 1
ATOM 611 O O . ALA A 1 80 ? 16.650 -6.794 -15.414 1.00 94.06 80 ALA A O 1
ATOM 612 N N . ALA A 1 81 ? 17.372 -5.485 -13.730 1.00 92.06 81 ALA A N 1
ATOM 613 C CA . ALA A 1 81 ? 17.102 -4.214 -14.394 1.00 92.06 81 ALA A CA 1
ATOM 614 C C . ALA A 1 81 ? 17.921 -4.051 -15.684 1.00 92.06 81 ALA A C 1
ATOM 616 O O . ALA A 1 81 ? 17.361 -3.665 -16.707 1.00 92.06 81 ALA A O 1
ATOM 617 N N . LEU A 1 82 ? 19.212 -4.411 -15.674 1.00 94.12 82 LEU A N 1
ATOM 618 C CA . LEU A 1 82 ? 20.068 -4.353 -16.865 1.00 94.12 82 LEU A CA 1
ATOM 619 C C . LEU A 1 82 ? 19.544 -5.250 -17.996 1.00 94.12 82 LEU A C 1
ATOM 621 O O . LEU A 1 82 ? 19.429 -4.797 -19.134 1.00 94.12 82 LEU A O 1
ATOM 625 N N . TRP A 1 83 ? 19.196 -6.504 -17.692 1.00 94.62 83 TRP A N 1
ATOM 626 C CA . TRP A 1 83 ? 18.631 -7.427 -18.684 1.00 94.62 83 TRP A CA 1
ATOM 627 C C . TRP A 1 83 ? 17.275 -6.954 -19.205 1.00 94.62 83 TRP A C 1
ATOM 629 O O . TRP A 1 83 ? 17.026 -7.007 -20.406 1.00 94.62 83 TRP A O 1
ATOM 639 N N . THR A 1 84 ? 16.422 -6.451 -18.317 1.00 94.31 84 THR A N 1
ATOM 640 C CA . THR A 1 84 ? 15.111 -5.897 -18.680 1.00 94.31 84 THR A CA 1
ATOM 641 C C . THR A 1 84 ? 15.262 -4.697 -19.611 1.00 94.31 84 THR A C 1
ATOM 643 O O . THR A 1 84 ? 14.598 -4.639 -20.641 1.00 94.31 84 THR A O 1
ATOM 646 N N . ALA A 1 85 ? 16.182 -3.778 -19.304 1.00 92.06 85 ALA A N 1
ATOM 647 C CA . ALA A 1 85 ? 16.477 -2.623 -20.145 1.00 92.06 85 ALA A CA 1
ATOM 648 C C . ALA A 1 85 ? 17.041 -3.043 -21.509 1.00 92.06 85 ALA A C 1
ATOM 650 O O . ALA A 1 85 ? 16.599 -2.530 -22.532 1.00 92.06 85 ALA A O 1
ATOM 651 N N . ALA A 1 86 ? 17.961 -4.012 -21.550 1.00 93.06 86 ALA A N 1
ATOM 652 C CA . ALA A 1 86 ? 18.504 -4.529 -22.805 1.00 93.06 86 ALA A CA 1
ATOM 653 C C . ALA A 1 86 ? 17.414 -5.153 -23.691 1.00 93.06 86 ALA A C 1
ATOM 655 O O . ALA A 1 86 ? 17.376 -4.894 -24.893 1.00 93.06 86 ALA A O 1
ATOM 656 N N . VAL A 1 87 ? 16.501 -5.931 -23.100 1.00 94.00 87 VAL A N 1
ATOM 657 C CA . VAL A 1 87 ? 15.368 -6.528 -23.821 1.00 94.00 87 VAL A CA 1
ATOM 658 C C . VAL A 1 87 ? 14.385 -5.455 -24.274 1.00 94.00 87 VAL A C 1
ATOM 660 O O . VAL A 1 87 ? 13.950 -5.513 -25.414 1.00 94.00 87 VAL A O 1
ATOM 663 N N . MET A 1 88 ? 14.092 -4.452 -23.444 1.00 91.62 88 MET A N 1
ATOM 664 C CA . MET A 1 88 ? 13.221 -3.326 -23.801 1.00 91.62 88 MET A CA 1
ATOM 665 C C . MET A 1 88 ? 13.793 -2.485 -24.946 1.00 91.62 88 MET A C 1
ATOM 667 O O . MET A 1 88 ? 13.054 -2.094 -25.844 1.00 91.62 88 MET A O 1
ATOM 671 N N . LEU A 1 89 ? 15.107 -2.246 -24.955 1.00 90.56 89 LEU A N 1
ATOM 672 C CA . LEU A 1 89 ? 15.788 -1.601 -26.077 1.00 90.56 89 LEU A CA 1
ATOM 673 C C . LEU A 1 89 ? 15.706 -2.483 -27.329 1.00 90.56 89 LEU A C 1
ATOM 675 O O . LEU A 1 89 ? 15.336 -2.008 -28.397 1.00 90.56 89 LEU A O 1
ATOM 679 N N . ALA A 1 90 ? 15.987 -3.781 -27.207 1.00 90.44 90 ALA A N 1
ATOM 680 C CA . ALA A 1 90 ? 15.926 -4.695 -28.341 1.00 90.44 90 ALA A CA 1
ATOM 681 C C . ALA A 1 90 ? 14.511 -4.793 -28.938 1.00 90.44 90 ALA A C 1
ATOM 683 O O . ALA A 1 90 ? 14.358 -4.654 -30.149 1.00 90.44 90 ALA A O 1
ATOM 684 N N . THR A 1 91 ? 13.470 -4.992 -28.125 1.00 89.56 91 THR A N 1
ATOM 685 C CA . THR A 1 91 ? 12.080 -5.067 -28.604 1.00 89.56 91 THR A CA 1
ATOM 686 C C . THR A 1 91 ? 11.586 -3.722 -29.114 1.00 89.56 91 THR A C 1
ATOM 688 O O . THR A 1 91 ? 10.944 -3.676 -30.162 1.00 89.56 91 THR A O 1
ATOM 691 N N . GLY A 1 92 ? 11.931 -2.636 -28.418 1.00 86.19 92 GLY A N 1
ATOM 692 C CA . GLY A 1 92 ? 11.599 -1.268 -28.793 1.00 86.19 92 GLY A CA 1
ATOM 693 C C . GLY A 1 92 ? 12.141 -0.885 -30.166 1.00 86.19 92 GLY A C 1
ATOM 694 O O . GLY A 1 92 ? 11.382 -0.338 -30.955 1.00 86.19 92 GLY A O 1
ATOM 695 N N . LEU A 1 93 ? 13.397 -1.232 -30.483 1.00 87.44 93 LEU A N 1
ATOM 696 C CA . LEU A 1 93 ? 13.996 -0.969 -31.798 1.00 87.44 93 LEU A CA 1
ATOM 697 C C . LEU A 1 93 ? 13.568 -1.972 -32.878 1.00 87.44 93 LEU A C 1
ATOM 699 O O . LEU A 1 93 ? 13.330 -1.578 -34.016 1.00 87.44 93 LEU A O 1
ATOM 703 N N . MET A 1 94 ? 13.496 -3.267 -32.562 1.00 85.69 94 MET A N 1
ATOM 704 C CA . MET A 1 94 ? 13.322 -4.302 -33.589 1.00 85.69 94 MET A CA 1
ATOM 705 C C . MET A 1 94 ? 11.874 -4.444 -34.064 1.00 85.69 94 MET A C 1
ATOM 707 O O . MET A 1 94 ? 11.656 -4.673 -35.251 1.00 85.69 94 MET A O 1
ATOM 711 N N . ILE A 1 95 ? 10.875 -4.319 -33.182 1.00 85.75 95 ILE A N 1
ATOM 712 C CA . ILE A 1 95 ? 9.467 -4.570 -33.544 1.00 85.75 95 ILE A CA 1
ATOM 713 C C . ILE A 1 95 ? 8.941 -3.555 -34.578 1.00 85.75 95 ILE A C 1
ATOM 715 O O . ILE A 1 95 ? 8.377 -4.003 -35.582 1.00 85.75 95 ILE A O 1
ATOM 719 N N . PRO A 1 96 ? 9.149 -2.230 -34.426 1.00 83.12 96 PRO A N 1
ATOM 720 C CA . PRO A 1 96 ? 8.723 -1.252 -35.432 1.00 83.12 96 PRO A CA 1
ATOM 721 C C . PRO A 1 96 ? 9.409 -1.465 -36.787 1.00 83.12 96 PRO A C 1
ATOM 723 O O . PRO A 1 96 ? 8.745 -1.475 -37.824 1.00 83.12 96 PRO A O 1
ATOM 726 N N . VAL A 1 97 ? 10.717 -1.745 -36.775 1.00 83.62 97 VAL A N 1
ATOM 727 C CA . VAL A 1 97 ? 11.514 -1.985 -37.990 1.00 83.62 97 VAL A CA 1
ATOM 728 C C . VAL A 1 97 ? 11.044 -3.236 -38.727 1.00 83.62 97 VAL A C 1
ATOM 730 O O . VAL A 1 97 ? 10.929 -3.230 -39.950 1.00 83.62 97 VAL A O 1
ATOM 733 N N . VAL A 1 98 ? 10.734 -4.308 -37.996 1.00 84.38 98 VAL A N 1
ATOM 734 C CA . VAL A 1 98 ? 10.217 -5.551 -38.579 1.00 84.38 98 VAL A CA 1
ATOM 735 C C . VAL A 1 98 ? 8.809 -5.350 -39.149 1.00 84.38 98 VAL A C 1
ATOM 737 O O . VAL A 1 98 ? 8.548 -5.820 -40.254 1.00 84.38 98 VAL A O 1
ATOM 740 N N . ARG A 1 99 ? 7.915 -4.606 -38.476 1.00 81.00 99 ARG A N 1
ATOM 741 C CA . ARG A 1 99 ? 6.582 -4.268 -39.025 1.00 81.00 99 ARG A CA 1
ATOM 742 C C . ARG A 1 99 ? 6.687 -3.445 -40.312 1.00 81.00 99 ARG A C 1
ATOM 744 O O . ARG A 1 99 ? 5.988 -3.748 -41.278 1.00 81.00 99 ARG A O 1
ATOM 751 N N . SER A 1 100 ? 7.604 -2.481 -40.350 1.00 80.06 100 SER A N 1
ATOM 752 C CA . SER A 1 100 ? 7.898 -1.685 -41.545 1.00 80.06 100 SER A CA 1
ATOM 753 C C . SER A 1 100 ? 8.487 -2.519 -42.683 1.00 80.06 100 SER A C 1
ATOM 755 O O . SER A 1 100 ? 8.024 -2.430 -43.818 1.00 80.06 100 SER A O 1
ATOM 757 N N . ALA A 1 101 ? 9.422 -3.425 -42.391 1.00 77.94 101 ALA A N 1
ATOM 758 C CA . ALA A 1 101 ? 9.978 -4.335 -43.391 1.00 77.94 101 ALA A CA 1
ATOM 759 C C . ALA A 1 101 ? 8.947 -5.338 -43.949 1.00 77.94 101 ALA A C 1
ATOM 761 O O . ALA A 1 101 ? 9.065 -5.756 -45.099 1.00 77.94 101 ALA A O 1
ATOM 762 N N . MET A 1 102 ? 7.935 -5.714 -43.158 1.00 79.31 102 MET A N 1
ATOM 763 C CA . MET A 1 102 ? 6.827 -6.578 -43.587 1.00 79.31 102 MET A CA 1
ATOM 764 C C . MET A 1 102 ? 5.720 -5.826 -44.348 1.00 79.31 102 MET A C 1
ATOM 766 O O . MET A 1 102 ? 4.735 -6.449 -44.736 1.00 79.31 102 MET A O 1
ATOM 770 N N . GLY A 1 103 ? 5.865 -4.514 -44.571 1.00 72.56 103 GLY A N 1
ATOM 771 C CA . GLY A 1 103 ? 4.879 -3.697 -45.287 1.00 72.56 103 GLY A CA 1
ATOM 772 C C . GLY A 1 103 ? 3.574 -3.478 -44.517 1.00 72.56 103 GLY A C 1
ATOM 773 O O . GLY A 1 103 ? 2.554 -3.181 -45.127 1.00 72.56 103 GLY A O 1
ATOM 774 N N . ILE A 1 104 ? 3.594 -3.660 -43.191 1.00 74.38 104 ILE A N 1
ATOM 775 C CA . ILE A 1 104 ? 2.434 -3.433 -42.312 1.00 74.38 104 ILE A CA 1
ATOM 776 C C . ILE A 1 104 ? 2.292 -1.939 -41.976 1.00 74.38 104 ILE A C 1
ATOM 778 O O . ILE A 1 104 ? 1.209 -1.485 -41.627 1.00 74.38 104 ILE A O 1
ATOM 782 N N . SER A 1 105 ? 3.374 -1.165 -42.098 1.00 67.81 105 SER A N 1
ATOM 783 C CA . SER A 1 105 ? 3.373 0.292 -41.935 1.00 67.81 105 SER A CA 1
ATOM 784 C C . SER A 1 105 ? 3.782 0.992 -43.228 1.00 67.81 105 SER A C 1
ATOM 786 O O . SER A 1 105 ? 4.661 0.491 -43.927 1.00 67.81 105 SER A O 1
ATOM 788 N N . ASP A 1 106 ? 3.244 2.187 -43.471 1.00 70.31 106 ASP A N 1
ATOM 789 C CA . ASP A 1 106 ? 3.545 3.014 -44.654 1.00 70.31 106 ASP A CA 1
ATOM 790 C C . ASP A 1 106 ? 4.985 3.581 -44.691 1.00 70.31 106 ASP A C 1
ATOM 792 O O . ASP A 1 106 ? 5.413 4.142 -45.699 1.00 70.31 106 ASP A O 1
ATOM 796 N N . GLU A 1 107 ? 5.760 3.434 -43.610 1.00 75.44 107 GLU A N 1
ATOM 797 C CA . GLU A 1 107 ? 7.148 3.907 -43.511 1.00 75.44 107 GLU A CA 1
ATOM 798 C C . GLU A 1 107 ? 8.168 2.890 -44.049 1.00 75.44 107 GLU A C 1
ATOM 800 O O . GLU A 1 107 ? 8.002 1.677 -43.904 1.00 75.44 107 GLU A O 1
ATOM 805 N N . SER A 1 108 ? 9.291 3.381 -44.592 1.00 81.31 108 SER A N 1
ATOM 806 C CA . SER A 1 108 ? 10.431 2.535 -44.980 1.00 81.31 108 SER A CA 1
ATOM 807 C C . SER A 1 108 ? 11.233 2.040 -43.766 1.00 81.31 108 SER A C 1
ATOM 809 O O . SER A 1 108 ? 11.381 2.754 -42.776 1.00 81.31 108 SER A O 1
ATOM 811 N N . ALA A 1 109 ? 11.840 0.849 -43.850 1.00 77.75 109 ALA A N 1
ATOM 812 C CA . ALA A 1 109 ? 12.557 0.248 -42.714 1.00 77.75 109 ALA A CA 1
ATOM 813 C C . ALA A 1 109 ? 13.727 1.108 -42.191 1.00 77.75 109 ALA A C 1
ATOM 815 O O . ALA A 1 109 ? 14.034 1.097 -41.000 1.00 77.75 109 ALA A O 1
ATOM 816 N N . ILE A 1 110 ? 14.372 1.878 -43.074 1.00 81.44 110 ILE A N 1
ATOM 817 C CA . ILE A 1 110 ? 15.464 2.799 -42.715 1.00 81.44 110 ILE A CA 1
ATOM 818 C C . ILE A 1 110 ? 14.918 4.016 -41.963 1.00 81.44 110 ILE A C 1
ATOM 820 O O . ILE A 1 110 ? 15.527 4.478 -40.996 1.00 81.44 110 ILE A O 1
ATOM 824 N N . GLU A 1 111 ? 13.776 4.536 -42.402 1.00 82.69 111 GLU A N 1
ATOM 825 C CA . GLU A 1 111 ? 13.101 5.659 -41.760 1.00 82.69 111 GLU A CA 1
ATOM 826 C C . GLU A 1 111 ? 12.553 5.263 -40.389 1.00 82.69 111 GLU A C 1
ATOM 828 O O . GLU A 1 111 ? 12.817 5.964 -39.414 1.00 82.69 111 GLU A O 1
ATOM 833 N N . SER A 1 112 ? 11.940 4.079 -40.290 1.00 82.00 112 SER A N 1
ATOM 834 C CA . SER A 1 112 ? 11.494 3.483 -39.030 1.00 82.00 112 SER A CA 1
ATOM 835 C C . SER A 1 112 ? 12.659 3.289 -38.051 1.00 82.00 112 SER A C 1
ATOM 837 O O . SER A 1 112 ? 12.585 3.743 -36.912 1.00 82.00 112 SER A O 1
ATOM 839 N N . LEU A 1 113 ? 13.795 2.732 -38.497 1.00 85.25 113 LEU A N 1
ATOM 840 C CA . LEU A 1 113 ? 14.975 2.560 -37.639 1.00 85.25 113 LEU A CA 1
ATOM 841 C C . LEU A 1 113 ? 15.518 3.901 -37.129 1.00 85.25 113 LEU A C 1
ATOM 843 O O . LEU A 1 113 ? 15.875 4.025 -35.957 1.00 85.25 113 LEU A O 1
ATOM 847 N N . LYS A 1 114 ? 15.590 4.911 -38.003 1.00 87.19 114 LYS A N 1
ATOM 848 C CA . LYS A 1 114 ? 16.057 6.246 -37.625 1.00 87.19 114 LYS A CA 1
ATOM 849 C C . LYS A 1 114 ? 15.101 6.884 -36.619 1.00 87.19 114 LYS A C 1
ATOM 851 O O . LYS A 1 114 ? 15.568 7.388 -35.601 1.00 87.19 114 LYS A O 1
ATOM 856 N N . ARG A 1 115 ? 13.793 6.844 -36.885 1.00 87.12 115 ARG A N 1
ATOM 857 C CA . ARG A 1 115 ? 12.747 7.381 -36.008 1.00 87.12 115 ARG A CA 1
ATOM 858 C C . ARG A 1 115 ? 12.788 6.717 -34.637 1.00 87.12 115 ARG A C 1
ATOM 860 O O . ARG A 1 115 ? 13.010 7.404 -33.646 1.00 87.12 115 ARG A O 1
ATOM 867 N N . THR A 1 116 ? 12.700 5.392 -34.584 1.00 85.75 116 THR A N 1
ATOM 868 C CA . THR A 1 116 ? 12.709 4.636 -33.328 1.00 85.75 116 THR A CA 1
ATOM 869 C C . THR A 1 116 ? 14.029 4.778 -32.571 1.00 85.75 116 THR A C 1
ATOM 871 O O . THR A 1 116 ? 14.030 4.834 -31.344 1.00 85.75 116 THR A O 1
ATOM 874 N N . GLY A 1 117 ? 15.164 4.897 -33.268 1.00 88.31 117 GLY A N 1
ATOM 875 C CA . GLY A 1 117 ? 16.453 5.194 -32.639 1.00 88.31 117 GLY A CA 1
ATOM 876 C C . GLY A 1 117 ? 16.469 6.558 -31.938 1.00 88.31 117 GLY A C 1
ATOM 877 O O . GLY A 1 117 ? 16.926 6.651 -30.798 1.00 88.31 117 GLY A O 1
ATOM 878 N N . TRP A 1 118 ? 15.929 7.598 -32.583 1.00 89.50 118 TRP A N 1
ATOM 879 C CA . TRP A 1 118 ? 15.784 8.925 -31.973 1.00 89.50 118 TRP A CA 1
ATOM 880 C C . TRP A 1 118 ? 14.772 8.932 -30.828 1.00 89.50 118 TRP A C 1
ATOM 882 O O . TRP A 1 118 ? 15.092 9.453 -29.765 1.00 89.50 118 TRP A O 1
ATOM 892 N N . GLU A 1 119 ? 13.605 8.309 -31.004 1.00 88.88 119 GLU A N 1
ATOM 893 C CA . GLU A 1 119 ? 12.586 8.158 -29.954 1.00 88.88 119 GLU A CA 1
ATOM 894 C C . GLU A 1 119 ? 13.148 7.418 -28.732 1.00 88.88 119 GLU A C 1
ATOM 896 O O . GLU A 1 119 ? 12.913 7.819 -27.596 1.00 88.88 119 GLU A O 1
ATOM 901 N N . THR A 1 120 ? 13.953 6.372 -28.947 1.00 88.25 120 THR A N 1
ATOM 902 C CA . THR A 1 120 ? 14.599 5.623 -27.860 1.00 88.25 120 THR A CA 1
ATOM 903 C C . THR A 1 120 ? 15.625 6.478 -27.123 1.00 88.25 120 THR A C 1
ATOM 905 O O . THR A 1 120 ? 15.697 6.436 -25.895 1.00 88.25 120 THR A O 1
ATOM 908 N N . LEU A 1 121 ? 16.430 7.259 -27.850 1.00 90.00 121 LEU A N 1
ATOM 909 C CA . LEU A 1 121 ? 17.423 8.142 -27.242 1.00 90.00 121 LEU A CA 1
ATOM 910 C C . LEU A 1 121 ? 16.761 9.276 -26.451 1.00 90.00 121 LEU A C 1
ATOM 912 O O . LEU A 1 121 ? 17.202 9.582 -25.343 1.00 90.00 121 LEU A O 1
ATOM 916 N N . ASP A 1 122 ? 15.707 9.878 -26.998 1.00 90.88 122 ASP A N 1
ATOM 917 C CA . ASP A 1 122 ? 14.957 10.929 -26.313 1.00 90.88 122 ASP A CA 1
ATOM 918 C C . ASP A 1 122 ? 14.208 10.364 -25.098 1.00 90.88 122 ASP A C 1
ATOM 920 O O . ASP A 1 122 ? 14.275 10.938 -24.016 1.00 90.88 122 ASP A O 1
ATOM 924 N N . GLY A 1 123 ? 13.635 9.161 -25.206 1.00 89.38 123 GLY A N 1
ATOM 925 C CA . GLY A 1 123 ? 13.058 8.438 -24.071 1.00 89.38 123 GLY A CA 1
ATOM 926 C C . GLY A 1 123 ? 14.084 8.106 -22.981 1.00 89.38 123 GLY A C 1
ATOM 927 O O . GLY A 1 123 ? 13.795 8.248 -21.793 1.00 89.38 123 GLY A O 1
ATOM 928 N N . ALA A 1 124 ? 15.310 7.722 -23.352 1.00 88.50 124 ALA A N 1
ATOM 929 C CA . ALA A 1 124 ? 16.396 7.508 -22.394 1.00 88.50 124 ALA A CA 1
ATOM 930 C C . ALA A 1 124 ? 16.810 8.817 -21.702 1.00 88.50 124 ALA A C 1
ATOM 932 O O . ALA A 1 124 ? 17.028 8.833 -20.488 1.00 88.50 124 ALA A O 1
ATOM 933 N N . ARG A 1 125 ? 16.886 9.921 -22.453 1.00 92.25 125 ARG A N 1
ATOM 934 C CA . ARG A 1 125 ? 17.145 11.262 -21.914 1.00 92.25 125 ARG A CA 1
ATOM 935 C C . ARG A 1 125 ? 16.051 11.683 -20.935 1.00 92.25 125 ARG A C 1
ATOM 937 O O . ARG A 1 125 ? 16.382 12.121 -19.835 1.00 92.25 125 ARG A O 1
ATOM 944 N N . GLU A 1 126 ? 14.786 11.516 -21.301 1.00 90.62 126 GLU A N 1
ATOM 945 C CA . GLU A 1 126 ? 13.645 11.832 -20.440 1.00 90.62 126 GLU A CA 1
ATOM 946 C C . GLU A 1 126 ? 13.665 10.978 -19.168 1.00 90.62 126 GLU A C 1
ATOM 948 O O . GLU A 1 126 ? 13.530 11.499 -18.062 1.00 90.62 126 GLU A O 1
ATOM 953 N N . GLY A 1 127 ? 13.973 9.683 -19.293 1.00 87.69 127 GLY A N 1
ATOM 954 C CA . GLY A 1 127 ? 14.165 8.792 -18.150 1.00 87.69 127 GLY A CA 1
ATOM 955 C C . GLY A 1 127 ? 15.244 9.288 -17.181 1.00 87.69 127 GLY A C 1
ATOM 956 O O . GLY A 1 127 ? 15.033 9.281 -15.968 1.00 87.69 127 GLY A O 1
ATOM 957 N N . VAL A 1 128 ? 16.380 9.780 -17.690 1.00 90.25 128 VAL A N 1
ATOM 958 C CA . VAL A 1 128 ? 17.430 10.386 -16.852 1.00 90.25 128 VAL A CA 1
ATOM 959 C C . VAL A 1 128 ? 16.942 11.674 -16.188 1.00 90.25 128 VAL A C 1
ATOM 961 O O . VAL A 1 128 ? 17.197 11.865 -15.001 1.00 90.25 128 VAL A O 1
ATOM 964 N N . ILE A 1 129 ? 16.228 12.544 -16.908 1.00 90.00 129 ILE A N 1
ATOM 965 C CA . ILE A 1 129 ? 15.696 13.804 -16.363 1.00 90.00 129 ILE A CA 1
ATOM 966 C C . ILE A 1 129 ? 14.711 13.527 -15.219 1.00 90.00 129 ILE A C 1
ATOM 968 O O . ILE A 1 129 ? 14.805 14.159 -14.166 1.00 90.00 129 ILE A O 1
ATOM 972 N N . VAL A 1 130 ? 13.826 12.541 -15.383 1.00 86.75 130 VAL A N 1
ATOM 973 C CA . VAL A 1 130 ? 12.843 12.140 -14.366 1.00 86.75 130 VAL A CA 1
ATOM 974 C C . VAL A 1 130 ? 13.511 11.468 -13.156 1.00 86.75 130 VAL A C 1
ATOM 976 O O . VAL A 1 130 ? 13.107 11.708 -12.016 1.00 86.75 130 VAL A O 1
ATOM 979 N N . LEU A 1 131 ? 14.555 10.653 -13.361 1.00 87.75 131 LEU A N 1
ATOM 980 C CA . LEU A 1 131 ? 15.222 9.900 -12.285 1.00 87.75 131 LEU A CA 1
ATOM 981 C C . LEU A 1 131 ? 16.367 10.650 -11.588 1.00 87.75 131 LEU A C 1
ATOM 983 O O . LEU A 1 131 ? 16.760 10.266 -10.479 1.00 87.75 131 LEU A O 1
ATOM 987 N N . ALA A 1 132 ? 16.912 11.710 -12.186 1.00 88.94 132 ALA A N 1
ATOM 988 C CA . ALA A 1 132 ? 18.012 12.475 -11.602 1.00 88.94 132 ALA A CA 1
ATOM 989 C C . ALA A 1 132 ? 17.659 13.074 -10.223 1.00 88.94 132 ALA A C 1
ATOM 991 O O . ALA A 1 132 ? 18.438 12.860 -9.289 1.00 88.94 132 ALA A O 1
ATOM 992 N N . PRO A 1 133 ? 16.491 13.725 -10.015 1.00 85.44 133 PRO A N 1
ATOM 993 C CA . PRO A 1 133 ? 16.099 14.221 -8.695 1.00 85.44 133 PRO A CA 1
ATOM 994 C C . PRO A 1 133 ? 15.997 13.105 -7.653 1.00 85.44 133 PRO A C 1
ATOM 996 O O . PRO A 1 133 ? 16.464 13.262 -6.528 1.00 85.44 133 PRO A O 1
ATOM 999 N N . VAL A 1 134 ? 15.443 11.951 -8.039 1.00 86.00 134 VAL A N 1
ATOM 1000 C CA . VAL A 1 134 ? 15.313 10.784 -7.156 1.00 86.00 134 VAL A CA 1
ATOM 1001 C C . VAL A 1 134 ? 16.696 10.286 -6.735 1.00 86.00 134 VAL A C 1
ATOM 1003 O O . VAL A 1 134 ? 16.945 10.095 -5.549 1.00 86.00 134 VAL A O 1
ATOM 1006 N N . THR A 1 135 ? 17.631 10.167 -7.680 1.00 88.06 135 THR A N 1
ATOM 1007 C CA . THR A 1 135 ? 19.015 9.745 -7.405 1.00 88.06 135 THR A CA 1
ATOM 1008 C C . THR A 1 135 ? 19.727 10.695 -6.442 1.00 88.06 135 THR A C 1
ATOM 1010 O O . THR A 1 135 ? 20.356 10.240 -5.487 1.00 88.06 135 THR A O 1
ATOM 1013 N N . ILE A 1 136 ? 19.601 12.010 -6.653 1.00 89.25 136 ILE A N 1
ATO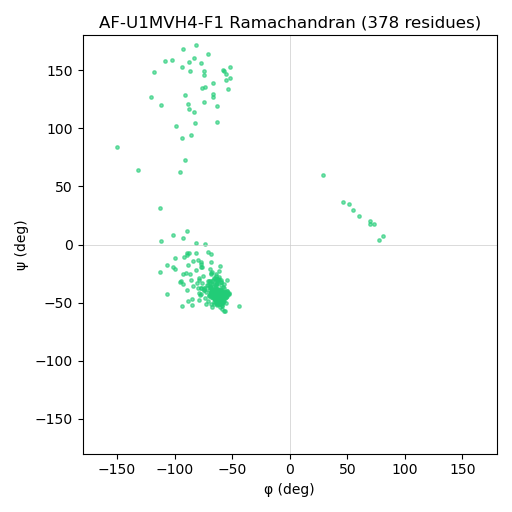M 1014 C CA . ILE A 1 136 ? 20.210 13.031 -5.787 1.00 89.25 136 ILE A CA 1
ATOM 1015 C C . ILE A 1 136 ? 19.645 12.937 -4.364 1.00 89.25 136 ILE A C 1
ATOM 1017 O O . ILE A 1 136 ? 20.407 12.953 -3.397 1.00 89.25 136 ILE A O 1
ATOM 1021 N N . ILE A 1 137 ? 18.323 12.792 -4.231 1.00 87.50 137 ILE A N 1
ATOM 1022 C CA . ILE A 1 137 ? 17.657 12.666 -2.931 1.00 87.50 137 ILE A CA 1
ATOM 1023 C C . ILE A 1 137 ? 18.119 11.393 -2.211 1.00 87.50 137 ILE A C 1
ATOM 1025 O O . ILE A 1 137 ? 18.501 11.473 -1.046 1.00 87.50 137 ILE A O 1
ATOM 1029 N N . LEU A 1 138 ? 18.152 10.233 -2.881 1.00 87.56 138 LEU A N 1
ATOM 1030 C CA . LEU A 1 138 ? 18.618 8.989 -2.252 1.00 87.56 138 LEU A CA 1
ATOM 1031 C C . LEU A 1 138 ? 20.094 9.059 -1.839 1.00 87.56 138 LEU A C 1
ATOM 1033 O O . LEU A 1 138 ? 20.444 8.583 -0.759 1.00 87.56 138 LEU A O 1
ATOM 1037 N N . ALA A 1 139 ? 20.954 9.668 -2.658 1.00 89.00 139 ALA A N 1
ATOM 1038 C CA . ALA A 1 139 ? 22.361 9.855 -2.313 1.00 89.00 139 ALA A CA 1
ATOM 1039 C C . ALA A 1 139 ? 22.524 10.707 -1.042 1.00 89.00 139 ALA A C 1
ATOM 1041 O O . ALA A 1 139 ? 23.286 10.337 -0.149 1.00 89.00 139 ALA A O 1
ATOM 1042 N N . ALA A 1 140 ? 21.769 11.804 -0.926 1.00 89.00 140 ALA A N 1
ATOM 1043 C CA . ALA A 1 140 ? 21.777 12.649 0.266 1.00 89.00 140 ALA A CA 1
ATOM 1044 C C . ALA A 1 140 ? 21.208 11.927 1.501 1.00 89.00 140 ALA A C 1
ATOM 1046 O O . ALA A 1 140 ? 21.770 12.034 2.591 1.00 89.00 140 ALA A O 1
ATOM 1047 N N . ILE A 1 141 ? 20.126 11.160 1.330 1.00 85.75 141 ILE A N 1
ATOM 1048 C CA . ILE A 1 141 ? 19.492 10.401 2.414 1.00 85.75 141 ILE A CA 1
ATOM 1049 C C . ILE A 1 141 ? 20.443 9.370 3.000 1.00 85.75 141 ILE A C 1
ATOM 1051 O O . ILE A 1 141 ? 20.491 9.266 4.218 1.00 85.75 141 ILE A O 1
ATOM 1055 N N . ASN A 1 142 ? 21.233 8.660 2.192 1.00 85.44 142 ASN A N 1
ATOM 1056 C CA . ASN A 1 142 ? 22.201 7.699 2.731 1.00 85.44 142 ASN A CA 1
ATOM 1057 C C . ASN A 1 142 ? 23.195 8.368 3.696 1.00 85.44 142 ASN A C 1
ATOM 1059 O O . ASN A 1 142 ? 23.428 7.849 4.780 1.00 85.44 142 ASN A O 1
ATOM 1063 N N . GLY A 1 143 ? 23.678 9.575 3.379 1.00 88.56 143 GLY A N 1
ATOM 1064 C CA . GLY A 1 143 ? 24.521 10.338 4.306 1.00 88.56 143 GLY A CA 1
ATOM 1065 C C . GLY A 1 143 ? 23.801 10.718 5.607 1.00 88.56 143 GLY A C 1
ATOM 1066 O O . GLY A 1 143 ? 24.386 10.649 6.687 1.00 88.56 143 GLY A O 1
ATOM 1067 N N . VAL A 1 144 ? 22.515 11.078 5.534 1.00 86.69 144 VAL A N 1
ATOM 1068 C CA . VAL A 1 144 ? 21.690 11.330 6.730 1.00 86.69 144 VAL A CA 1
ATOM 1069 C C . VAL A 1 144 ? 21.517 10.047 7.546 1.00 86.69 144 VAL A C 1
ATOM 1071 O O . VAL A 1 144 ? 21.713 10.063 8.757 1.00 86.69 144 VAL A O 1
ATOM 1074 N N . VAL A 1 145 ? 21.196 8.934 6.891 1.00 85.12 145 VAL A N 1
ATOM 1075 C CA . VAL A 1 145 ? 21.046 7.604 7.494 1.00 85.12 145 VAL A CA 1
ATOM 1076 C C . VAL A 1 145 ? 22.321 7.184 8.227 1.00 85.12 145 VAL A C 1
ATOM 1078 O O . VAL A 1 145 ? 22.231 6.733 9.370 1.00 85.12 145 VAL A O 1
ATOM 1081 N N . ASP A 1 146 ? 23.495 7.398 7.634 1.00 88.19 146 ASP A N 1
ATOM 1082 C CA . ASP A 1 146 ? 24.786 7.083 8.251 1.00 88.19 146 ASP A CA 1
ATOM 1083 C C . ASP A 1 146 ? 25.014 7.894 9.534 1.00 88.19 146 ASP A C 1
ATOM 1085 O O . ASP A 1 146 ? 25.378 7.336 10.571 1.00 88.19 146 ASP A O 1
ATOM 1089 N N . ILE A 1 147 ? 24.729 9.202 9.505 1.00 91.12 147 ILE A N 1
ATOM 1090 C CA . ILE A 1 147 ? 24.849 10.078 10.681 1.00 91.12 147 ILE A CA 1
ATOM 1091 C C . ILE A 1 147 ? 23.853 9.666 11.773 1.00 91.12 147 ILE A C 1
ATOM 1093 O O . ILE A 1 147 ? 24.228 9.568 12.944 1.00 91.12 147 ILE A O 1
ATOM 1097 N N . LEU A 1 148 ? 22.591 9.400 11.421 1.00 88.19 148 LEU A N 1
ATOM 1098 C CA . LEU A 1 148 ? 21.557 8.973 12.373 1.00 88.19 148 LEU A CA 1
ATOM 1099 C C . LEU A 1 148 ? 21.900 7.627 13.019 1.00 88.19 148 LEU A C 1
ATOM 1101 O O . LEU A 1 148 ? 21.718 7.446 14.224 1.00 88.19 148 LEU A O 1
ATOM 1105 N N . THR A 1 149 ? 22.438 6.698 12.231 1.00 87.06 149 THR A N 1
ATOM 1106 C CA . THR A 1 149 ? 22.866 5.382 12.714 1.00 87.06 149 THR A CA 1
ATOM 1107 C C . THR A 1 149 ? 24.075 5.511 13.638 1.00 87.06 149 THR A C 1
ATOM 1109 O O . THR A 1 149 ? 24.064 4.949 14.731 1.00 87.06 149 THR A O 1
ATOM 1112 N N . ALA A 1 150 ? 25.076 6.316 13.266 1.00 90.81 150 ALA A N 1
ATOM 1113 C CA . ALA A 1 150 ? 26.258 6.568 14.093 1.00 90.81 150 ALA A CA 1
ATOM 1114 C C . ALA A 1 150 ? 25.928 7.277 15.420 1.00 90.81 150 ALA A C 1
ATOM 1116 O O . ALA A 1 150 ? 26.602 7.059 16.424 1.00 90.81 150 ALA A O 1
ATOM 1117 N N . THR A 1 151 ? 24.884 8.109 15.436 1.00 91.44 151 THR A N 1
ATOM 1118 C CA . THR A 1 151 ? 24.414 8.826 16.634 1.00 91.44 151 THR A CA 1
ATOM 1119 C C . THR A 1 151 ? 23.416 8.029 17.479 1.00 91.44 151 THR A C 1
ATOM 1121 O O . THR A 1 151 ? 23.071 8.463 18.575 1.00 91.44 151 THR A O 1
ATOM 1124 N N . GLY A 1 152 ? 22.957 6.862 17.012 1.00 87.69 152 GLY A N 1
ATOM 1125 C CA . GLY A 1 152 ? 22.013 6.012 17.744 1.00 87.69 152 GLY A CA 1
ATOM 1126 C C . GLY A 1 152 ? 20.574 6.544 17.787 1.00 87.69 152 GLY A C 1
ATOM 1127 O O . GLY A 1 152 ? 19.778 6.089 18.611 1.00 87.69 152 GLY A O 1
ATOM 1128 N N . VAL A 1 153 ? 20.209 7.478 16.899 1.00 88.31 153 VAL A N 1
ATOM 1129 C CA . VAL A 1 153 ? 18.847 8.040 16.818 1.00 88.31 153 VAL A CA 1
ATOM 1130 C C . VAL A 1 153 ? 17.761 6.971 16.616 1.00 88.31 153 VAL A C 1
ATOM 1132 O O . VAL A 1 153 ? 16.747 7.064 17.311 1.00 88.31 153 VAL A O 1
ATOM 1135 N N . PRO A 1 154 ? 17.930 5.936 15.760 1.00 84.69 154 PRO A N 1
ATOM 1136 C CA . PRO A 1 154 ? 16.924 4.877 15.626 1.00 84.69 154 PRO A CA 1
ATOM 1137 C C . PRO A 1 154 ? 16.588 4.202 16.966 1.00 84.69 154 PRO A C 1
ATOM 1139 O O . PRO A 1 154 ? 15.419 3.973 17.283 1.00 84.69 154 PRO A O 1
ATOM 1142 N N . THR A 1 155 ? 17.601 3.954 17.801 1.00 86.94 155 THR A N 1
ATOM 1143 C CA . THR A 1 155 ? 17.427 3.381 19.143 1.00 86.94 155 THR A CA 1
ATOM 1144 C C . THR A 1 155 ? 16.683 4.343 20.068 1.00 86.94 155 THR A C 1
ATOM 1146 O O . THR A 1 155 ? 15.771 3.928 20.779 1.00 86.94 155 THR A O 1
ATOM 1149 N N . ALA A 1 156 ? 17.018 5.637 20.039 1.00 89.81 156 ALA A N 1
ATOM 1150 C CA . ALA A 1 156 ? 16.334 6.648 20.846 1.00 89.81 156 ALA A CA 1
ATOM 1151 C C . ALA A 1 156 ? 14.848 6.790 20.470 1.00 89.81 156 ALA A C 1
ATOM 1153 O O . ALA A 1 156 ? 13.994 6.865 21.356 1.00 89.81 156 ALA A O 1
ATOM 1154 N N . ILE A 1 157 ? 14.528 6.770 19.170 1.00 87.06 157 ILE A N 1
ATOM 1155 C CA . ILE A 1 157 ? 13.143 6.757 18.673 1.00 87.06 157 ILE A CA 1
ATOM 1156 C C . ILE A 1 157 ? 12.425 5.493 19.150 1.00 87.06 157 ILE A C 1
ATOM 1158 O O . ILE A 1 157 ? 11.303 5.594 19.641 1.00 87.06 157 ILE A O 1
ATOM 1162 N N . SER A 1 158 ? 13.083 4.331 19.073 1.00 85.88 158 SER A N 1
ATOM 1163 C CA . SER A 1 158 ? 12.510 3.054 19.515 1.00 85.88 158 SER A CA 1
ATOM 1164 C C . SER A 1 158 ? 12.108 3.078 20.991 1.00 85.88 158 SER A C 1
ATOM 1166 O O . SER A 1 158 ? 10.990 2.698 21.337 1.00 85.88 158 SER A O 1
ATOM 1168 N N . LEU A 1 159 ? 12.998 3.567 21.860 1.00 88.62 159 LEU A N 1
ATOM 1169 C CA . LEU A 1 159 ? 12.743 3.678 23.299 1.00 88.62 159 LEU A CA 1
ATOM 1170 C C . LEU A 1 159 ? 11.662 4.719 23.604 1.00 88.62 159 LEU A C 1
ATOM 1172 O O . LEU A 1 159 ? 10.747 4.444 24.370 1.00 88.62 159 LEU A O 1
ATOM 1176 N N . THR A 1 160 ? 11.704 5.876 22.939 1.00 91.00 160 THR A N 1
ATOM 1177 C CA . THR A 1 160 ? 10.695 6.932 23.123 1.00 91.00 160 THR A CA 1
ATOM 1178 C C . THR A 1 160 ? 9.303 6.460 22.700 1.00 91.00 160 THR A C 1
ATOM 1180 O O . THR A 1 160 ? 8.317 6.755 23.370 1.00 91.00 160 THR A O 1
ATOM 1183 N N . LEU A 1 161 ? 9.206 5.704 21.601 1.00 90.06 161 LEU A N 1
ATOM 1184 C CA . LEU A 1 161 ? 7.961 5.071 21.166 1.00 90.06 161 LEU A CA 1
ATOM 1185 C C . LEU A 1 161 ? 7.447 4.073 22.205 1.00 90.06 161 LEU A C 1
ATOM 1187 O O . LEU A 1 161 ? 6.249 4.058 22.491 1.00 90.06 161 LEU A O 1
ATOM 1191 N N . LEU A 1 162 ? 8.328 3.253 22.782 1.00 89.62 162 LEU A N 1
ATOM 1192 C CA . LEU A 1 162 ? 7.955 2.297 23.822 1.00 89.62 162 LEU A CA 1
ATOM 1193 C C . LEU A 1 162 ? 7.438 3.011 25.080 1.00 89.62 162 LEU A C 1
ATOM 1195 O O . LEU A 1 162 ? 6.348 2.688 25.553 1.00 89.62 162 LEU A O 1
ATOM 1199 N N . ASP A 1 163 ? 8.164 4.022 25.553 1.00 92.62 163 ASP A N 1
ATOM 1200 C CA . ASP A 1 163 ? 7.807 4.806 26.736 1.00 92.62 163 ASP A CA 1
ATOM 1201 C C . ASP A 1 163 ? 6.478 5.545 26.538 1.00 92.62 163 ASP A C 1
ATOM 1203 O O . ASP A 1 163 ? 5.587 5.474 27.386 1.00 92.62 163 ASP A O 1
ATOM 1207 N N . LEU A 1 164 ? 6.301 6.208 25.389 1.00 93.69 164 LEU A N 1
ATOM 1208 C CA . LEU A 1 164 ? 5.089 6.971 25.088 1.00 93.69 164 LEU A CA 1
ATOM 1209 C C . LEU A 1 164 ? 3.878 6.068 24.823 1.00 93.69 164 LEU A C 1
ATOM 1211 O O . LEU A 1 164 ? 2.748 6.441 25.132 1.00 93.69 164 LEU A O 1
ATOM 1215 N N . SER A 1 165 ? 4.101 4.876 24.265 1.00 92.81 165 SER A N 1
ATOM 1216 C CA . SER A 1 165 ? 3.038 3.884 24.070 1.00 92.81 165 SER A CA 1
ATOM 1217 C C . SER A 1 165 ? 2.656 3.140 25.350 1.00 92.81 165 SER A C 1
ATOM 1219 O O . SER A 1 165 ? 1.615 2.480 25.373 1.00 92.81 165 SER A O 1
ATOM 1221 N N . GLY A 1 166 ? 3.483 3.205 26.400 1.00 91.06 166 GLY A N 1
ATOM 1222 C CA . GLY A 1 166 ? 3.299 2.429 27.627 1.00 91.06 166 GLY A CA 1
ATOM 1223 C C . GLY A 1 166 ? 3.313 0.914 27.391 1.00 91.06 166 GLY A C 1
ATOM 1224 O O . GLY A 1 166 ? 2.685 0.172 28.144 1.00 91.06 166 GLY A O 1
ATOM 1225 N N . GLY A 1 167 ? 3.952 0.455 26.308 1.00 87.19 167 GLY A N 1
ATOM 1226 C CA . GLY A 1 167 ? 3.944 -0.946 25.875 1.00 87.19 167 GLY A CA 1
ATOM 1227 C C . GLY A 1 167 ? 2.664 -1.400 25.159 1.00 87.19 167 GLY A C 1
ATOM 1228 O O . GLY A 1 167 ? 2.542 -2.574 24.814 1.00 87.19 167 GLY A O 1
ATOM 1229 N N . VAL A 1 168 ? 1.701 -0.506 24.902 1.00 93.44 168 VAL A N 1
ATOM 1230 C CA . VAL A 1 168 ? 0.465 -0.854 24.188 1.00 93.44 168 VAL A CA 1
ATOM 1231 C C . VAL A 1 168 ? 0.696 -0.812 22.677 1.00 93.44 168 VAL A C 1
ATOM 1233 O O . VAL A 1 168 ? 0.865 0.260 22.094 1.00 93.44 168 VAL A O 1
ATOM 1236 N N . LEU A 1 169 ? 0.610 -1.977 22.025 1.00 92.75 169 LEU A N 1
ATOM 1237 C CA . LEU A 1 169 ? 0.840 -2.138 20.583 1.00 92.75 169 LEU A CA 1
ATOM 1238 C C . LEU A 1 169 ? 0.000 -1.186 19.719 1.00 92.75 169 LEU A C 1
ATOM 1240 O O . LEU A 1 169 ? 0.521 -0.592 18.780 1.00 92.75 169 LEU A O 1
ATOM 1244 N N . LEU A 1 170 ? -1.286 -0.997 20.043 1.00 93.62 170 LEU A N 1
ATOM 1245 C CA . LEU A 1 170 ? -2.156 -0.081 19.295 1.00 93.62 170 LEU A CA 1
ATOM 1246 C C . LEU A 1 170 ? -1.631 1.358 19.329 1.00 93.62 170 LEU A C 1
ATOM 1248 O O . LEU A 1 170 ? -1.592 2.027 18.300 1.00 93.62 170 LEU A O 1
ATOM 1252 N N . VAL A 1 171 ? -1.224 1.826 20.510 1.00 94.62 171 VAL A N 1
ATOM 1253 C CA . VAL A 1 171 ? -0.715 3.188 20.695 1.00 94.62 171 VAL A CA 1
ATOM 1254 C C . VAL A 1 171 ? 0.617 3.334 19.967 1.00 94.62 171 VAL A C 1
ATOM 1256 O O . VAL A 1 171 ? 0.806 4.301 19.234 1.00 94.62 171 VAL A O 1
ATOM 1259 N N . ALA A 1 172 ? 1.498 2.339 20.082 1.00 94.31 172 ALA A N 1
ATOM 1260 C CA . ALA A 1 172 ? 2.762 2.309 19.360 1.00 94.31 172 ALA A CA 1
ATOM 1261 C C . ALA A 1 172 ? 2.567 2.342 17.840 1.00 94.31 172 ALA A C 1
ATOM 1263 O O . ALA A 1 172 ? 3.252 3.103 17.161 1.00 94.31 172 ALA A O 1
ATOM 1264 N N . ALA A 1 173 ? 1.610 1.581 17.302 1.00 94.94 173 ALA A N 1
ATOM 1265 C CA . ALA A 1 173 ? 1.282 1.580 15.881 1.00 94.94 173 ALA A CA 1
ATOM 1266 C C . ALA A 1 173 ? 0.723 2.939 15.425 1.00 94.94 173 ALA A C 1
ATOM 1268 O O . ALA A 1 173 ? 1.143 3.452 14.392 1.00 94.94 173 ALA A O 1
ATOM 1269 N N . ILE A 1 174 ? -0.162 3.575 16.202 1.00 95.69 174 ILE A N 1
ATOM 1270 C CA . ILE A 1 174 ? -0.693 4.910 15.874 1.00 95.69 174 ILE A CA 1
ATOM 1271 C C . ILE A 1 174 ? 0.434 5.952 15.864 1.00 95.69 174 ILE A C 1
ATOM 1273 O O . ILE A 1 174 ? 0.565 6.706 14.901 1.00 95.69 174 ILE A O 1
ATOM 1277 N N . LEU A 1 175 ? 1.282 5.970 16.895 1.00 95.19 175 LEU A N 1
ATOM 1278 C CA . LEU A 1 175 ? 2.432 6.874 16.967 1.00 95.19 175 LEU A CA 1
ATOM 1279 C C . LEU A 1 175 ? 3.418 6.621 15.820 1.00 95.19 175 LEU A C 1
ATOM 1281 O O . LEU A 1 175 ? 3.875 7.564 15.179 1.00 95.19 175 LEU A O 1
ATOM 1285 N N . SER A 1 176 ? 3.688 5.352 15.515 1.00 94.75 176 SER A N 1
ATOM 1286 C CA . SER A 1 176 ? 4.543 4.940 14.399 1.00 94.75 176 SER A CA 1
ATOM 1287 C C . SER A 1 176 ? 3.981 5.406 13.060 1.00 94.75 176 SER A C 1
ATOM 1289 O O . SER A 1 176 ? 4.733 5.921 12.239 1.00 94.75 176 SER A O 1
ATOM 1291 N N . MET A 1 177 ? 2.668 5.290 12.844 1.00 94.62 177 MET A N 1
ATOM 1292 C CA . MET A 1 177 ? 2.004 5.789 11.639 1.00 94.62 177 MET A CA 1
ATOM 1293 C C . MET A 1 177 ? 2.128 7.308 11.517 1.00 94.62 177 MET A C 1
ATOM 1295 O O . MET A 1 177 ? 2.461 7.797 10.443 1.00 94.62 177 MET A O 1
ATOM 1299 N N . ILE A 1 178 ? 1.917 8.052 12.608 1.00 93.12 178 ILE A N 1
ATOM 1300 C CA . ILE A 1 178 ? 2.083 9.512 12.625 1.00 93.12 178 ILE A CA 1
ATOM 1301 C C . ILE A 1 178 ? 3.522 9.886 12.253 1.00 93.12 178 ILE A C 1
ATOM 1303 O O . ILE A 1 178 ? 3.729 10.733 11.386 1.00 93.12 178 ILE A O 1
ATOM 1307 N N . ILE A 1 179 ? 4.512 9.225 12.858 1.00 92.38 179 ILE A N 1
ATOM 1308 C CA . ILE A 1 179 ? 5.930 9.439 12.547 1.00 92.38 179 ILE A CA 1
ATOM 1309 C C . ILE A 1 179 ? 6.213 9.111 11.077 1.00 92.38 179 ILE A C 1
ATOM 1311 O O . ILE A 1 179 ? 6.841 9.914 10.395 1.00 92.38 179 ILE A O 1
ATOM 1315 N N . CYS A 1 180 ? 5.714 7.986 10.558 1.00 92.69 180 CYS A N 1
ATOM 1316 C CA . CYS A 1 180 ? 5.908 7.601 9.159 1.00 92.69 180 CYS A CA 1
ATOM 1317 C C . CYS A 1 180 ? 5.288 8.608 8.186 1.00 92.69 180 CYS A C 1
ATOM 1319 O O . CYS A 1 180 ? 5.922 8.954 7.193 1.00 92.69 180 CYS A O 1
ATOM 1321 N N . ILE A 1 181 ? 4.083 9.105 8.483 1.00 91.06 181 ILE A N 1
ATOM 1322 C CA . ILE A 1 181 ? 3.419 10.119 7.663 1.00 91.06 181 ILE A CA 1
ATOM 1323 C C . ILE A 1 181 ? 4.249 11.399 7.667 1.00 91.06 181 ILE A C 1
ATOM 1325 O O . ILE A 1 181 ? 4.607 11.871 6.597 1.00 91.06 181 ILE A O 1
ATOM 1329 N N . ILE A 1 182 ? 4.620 11.922 8.842 1.00 89.75 182 ILE A N 1
ATOM 1330 C CA . ILE A 1 182 ? 5.404 13.163 8.963 1.00 89.75 182 ILE A CA 1
ATOM 1331 C C . ILE A 1 182 ? 6.746 13.040 8.240 1.00 89.75 182 ILE A C 1
ATOM 1333 O O . ILE A 1 182 ? 7.121 13.934 7.485 1.00 89.75 182 ILE A O 1
ATOM 1337 N N . LEU A 1 183 ? 7.456 11.930 8.446 1.00 87.06 183 LEU A N 1
ATOM 1338 C CA . LEU A 1 183 ? 8.738 11.679 7.798 1.00 87.06 183 LEU A CA 1
ATOM 1339 C C . LEU A 1 183 ? 8.600 11.424 6.297 1.00 87.06 183 LEU A C 1
ATOM 1341 O O . LEU A 1 183 ? 9.582 11.581 5.589 1.00 87.06 183 LEU A O 1
ATOM 1345 N N . GLY A 1 184 ? 7.430 11.026 5.794 1.00 83.31 184 GLY A N 1
ATOM 1346 C CA . GLY A 1 184 ? 7.198 10.802 4.367 1.00 83.31 184 GLY A CA 1
ATOM 1347 C C . GLY A 1 184 ? 6.731 12.022 3.581 1.00 83.31 184 GLY A C 1
ATOM 1348 O O . GLY A 1 184 ? 6.661 11.973 2.353 1.00 83.31 184 GLY A O 1
ATOM 1349 N N . LEU A 1 185 ? 6.431 13.128 4.259 1.00 82.31 185 LEU A N 1
ATOM 1350 C CA . LEU A 1 185 ? 5.897 14.331 3.634 1.00 82.31 185 LEU A CA 1
ATOM 1351 C C . LEU A 1 185 ? 6.896 14.951 2.638 1.00 82.31 185 LEU A C 1
ATOM 1353 O O . LEU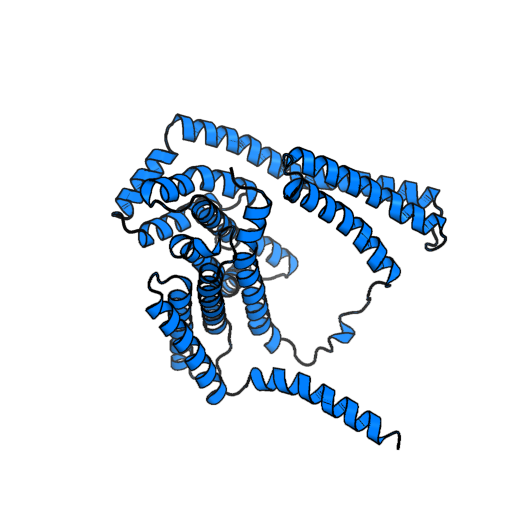 A 1 185 ? 7.977 15.403 3.006 1.00 82.31 185 LEU A O 1
ATOM 1357 N N . GLY A 1 186 ? 6.492 15.030 1.365 1.00 70.69 186 GLY A N 1
ATOM 1358 C CA . GLY A 1 186 ? 7.183 15.820 0.337 1.00 70.69 186 GLY A CA 1
ATOM 1359 C C . GLY A 1 186 ? 8.411 15.171 -0.301 1.00 70.69 186 GLY A C 1
ATOM 1360 O O . GLY A 1 186 ? 9.090 15.826 -1.089 1.00 70.69 186 GLY A O 1
ATOM 1361 N N . MET A 1 187 ? 8.683 13.897 -0.012 1.00 81.75 187 MET A N 1
ATOM 1362 C CA . MET A 1 187 ? 9.764 13.131 -0.641 1.00 81.75 187 MET A CA 1
ATOM 1363 C C . MET A 1 187 ? 9.221 12.075 -1.617 1.00 81.75 187 MET A C 1
ATOM 1365 O O . MET A 1 187 ? 8.078 11.636 -1.478 1.00 81.75 187 MET A O 1
ATOM 1369 N N . PRO A 1 188 ? 10.030 11.615 -2.592 1.00 84.12 188 PRO A N 1
ATOM 1370 C CA . PRO A 1 188 ? 9.706 10.431 -3.384 1.00 84.12 188 PRO A CA 1
ATOM 1371 C C . PRO A 1 188 ? 9.448 9.209 -2.490 1.00 84.12 188 PRO A C 1
ATOM 1373 O O . PRO A 1 188 ? 10.102 9.038 -1.461 1.00 84.12 188 PRO A O 1
ATOM 1376 N N . THR A 1 189 ? 8.541 8.319 -2.900 1.00 86.44 189 THR A N 1
ATOM 1377 C CA . THR A 1 189 ? 8.143 7.135 -2.113 1.00 86.44 189 THR A CA 1
ATOM 1378 C C . THR A 1 189 ? 9.328 6.262 -1.703 1.00 86.44 189 THR A C 1
ATOM 1380 O O . THR A 1 189 ? 9.385 5.788 -0.573 1.00 86.44 189 THR A O 1
ATOM 1383 N N . THR A 1 190 ? 10.300 6.083 -2.600 1.00 85.69 190 THR A N 1
ATOM 1384 C CA . THR A 1 190 ? 11.523 5.311 -2.337 1.00 85.69 190 THR A CA 1
ATOM 1385 C C . THR A 1 190 ? 12.344 5.921 -1.202 1.00 85.69 190 THR A C 1
ATOM 1387 O O . THR A 1 190 ? 12.700 5.225 -0.258 1.00 85.69 190 THR A O 1
ATOM 1390 N N . ALA A 1 191 ? 12.574 7.232 -1.262 1.00 86.50 191 ALA A N 1
ATOM 1391 C CA . ALA A 1 191 ? 13.283 8.011 -0.253 1.00 86.50 191 ALA A CA 1
ATOM 1392 C C . ALA A 1 191 ? 12.579 7.987 1.113 1.00 86.50 191 ALA A C 1
ATOM 1394 O O . ALA A 1 191 ? 13.212 7.728 2.138 1.00 86.50 191 ALA A O 1
ATOM 1395 N N . SER A 1 192 ? 11.262 8.211 1.121 1.00 89.88 192 SER A N 1
ATOM 1396 C CA . SER A 1 192 ? 10.453 8.144 2.338 1.00 89.88 192 SER A CA 1
ATOM 1397 C C . SER A 1 192 ? 10.527 6.762 2.986 1.00 89.88 192 SER A C 1
ATOM 1399 O O . SER A 1 192 ? 10.810 6.673 4.182 1.00 89.88 192 SER A O 1
ATOM 1401 N N . TYR A 1 193 ? 10.352 5.695 2.196 1.00 92.00 193 TYR A N 1
ATOM 1402 C CA . TYR A 1 193 ? 10.427 4.322 2.686 1.00 92.00 193 TYR A CA 1
ATOM 1403 C C . TYR A 1 193 ? 11.785 4.012 3.323 1.00 92.00 193 TYR A C 1
ATOM 1405 O O . TYR A 1 193 ? 11.813 3.476 4.425 1.00 92.00 193 TYR A O 1
ATOM 1413 N N . THR A 1 194 ? 12.902 4.390 2.690 1.00 89.69 194 THR A N 1
ATOM 1414 C CA . THR A 1 194 ? 14.249 4.162 3.242 1.00 89.69 194 THR A CA 1
ATOM 1415 C C . THR A 1 194 ? 14.409 4.760 4.642 1.00 89.69 194 THR A C 1
ATOM 1417 O O . THR A 1 194 ? 14.943 4.099 5.531 1.00 89.69 194 THR A O 1
ATOM 1420 N N . ILE A 1 195 ? 13.907 5.979 4.869 1.00 89.38 195 ILE A N 1
ATOM 1421 C CA . ILE A 1 195 ? 13.992 6.642 6.177 1.00 89.38 195 ILE A CA 1
ATOM 1422 C C . ILE A 1 195 ? 13.114 5.931 7.211 1.00 89.38 195 ILE A C 1
ATOM 1424 O O . ILE A 1 195 ? 13.588 5.594 8.295 1.00 89.38 195 ILE A O 1
ATOM 1428 N N . VAL A 1 196 ? 11.839 5.677 6.906 1.00 92.56 196 VAL A N 1
ATOM 1429 C CA . VAL A 1 196 ? 10.927 5.066 7.892 1.00 92.56 196 VAL A CA 1
ATOM 1430 C C . VAL A 1 196 ? 11.271 3.601 8.173 1.00 92.56 196 VAL A C 1
ATOM 1432 O O . VAL A 1 196 ? 11.115 3.142 9.304 1.00 92.56 196 VAL A O 1
ATOM 1435 N N . ALA A 1 197 ? 11.801 2.878 7.184 1.00 92.38 197 ALA A N 1
ATOM 1436 C CA . ALA A 1 197 ? 12.298 1.517 7.345 1.00 92.38 197 ALA A CA 1
ATOM 1437 C C . ALA A 1 197 ? 13.538 1.460 8.240 1.00 92.38 197 ALA A C 1
ATOM 1439 O O . ALA A 1 197 ? 13.722 0.479 8.947 1.00 92.38 197 ALA A O 1
ATOM 1440 N N . LEU A 1 198 ? 14.366 2.506 8.250 1.00 90.06 198 LEU A N 1
ATOM 1441 C CA . LEU A 1 198 ? 15.490 2.603 9.178 1.00 90.06 198 LEU A CA 1
ATOM 1442 C C . LEU A 1 198 ? 15.040 2.998 10.590 1.00 90.06 198 LEU A C 1
ATOM 1444 O O . LEU A 1 198 ? 15.551 2.469 11.572 1.00 90.06 198 LEU A O 1
ATOM 1448 N N . LEU A 1 199 ? 14.124 3.961 10.705 1.00 89.88 199 LEU A N 1
ATOM 1449 C CA . LEU A 1 199 ? 13.814 4.589 11.993 1.00 89.88 199 LEU A CA 1
ATOM 1450 C C . LEU A 1 199 ? 12.706 3.874 12.771 1.00 89.88 199 LEU A C 1
ATOM 1452 O O . LEU A 1 199 ? 12.790 3.760 13.990 1.00 89.88 199 LEU A O 1
ATOM 1456 N N . VAL A 1 200 ? 11.664 3.401 12.086 1.00 92.81 200 VAL A N 1
ATOM 1457 C CA . VAL A 1 200 ? 10.431 2.914 12.723 1.00 92.81 200 VAL A CA 1
ATOM 1458 C C . VAL A 1 200 ? 10.327 1.393 12.665 1.00 92.81 200 VAL A C 1
ATOM 1460 O O . VAL A 1 200 ? 9.989 0.772 13.674 1.00 92.81 200 VAL A O 1
ATOM 1463 N N . ALA A 1 201 ? 10.664 0.767 11.531 1.00 93.69 201 ALA A N 1
ATOM 1464 C CA . ALA A 1 201 ? 10.538 -0.687 11.390 1.00 93.69 201 ALA A CA 1
ATOM 1465 C C . ALA A 1 201 ? 11.322 -1.480 12.459 1.00 93.69 201 ALA A C 1
ATOM 1467 O O . ALA A 1 201 ? 10.737 -2.397 13.037 1.00 93.69 201 ALA A O 1
ATOM 1468 N N . PRO A 1 202 ? 12.568 -1.117 12.840 1.00 90.50 202 PRO A N 1
ATOM 1469 C CA . PRO A 1 202 ? 13.291 -1.837 13.886 1.00 90.50 202 PRO A CA 1
ATOM 1470 C C . PRO A 1 202 ? 12.605 -1.754 15.249 1.00 90.50 202 PRO A C 1
ATOM 1472 O O . PRO A 1 202 ? 12.708 -2.697 16.031 1.00 90.50 202 PRO A O 1
ATOM 1475 N N . THR A 1 203 ? 11.872 -0.671 15.533 1.00 90.56 203 THR A N 1
ATOM 1476 C CA . THR A 1 203 ? 11.085 -0.541 16.771 1.00 90.56 203 THR A CA 1
ATOM 1477 C C . THR A 1 203 ? 9.984 -1.594 16.806 1.00 90.56 203 THR A C 1
ATOM 1479 O O . THR A 1 203 ? 9.855 -2.337 17.776 1.00 90.56 203 THR A O 1
ATOM 1482 N N . LEU A 1 204 ? 9.211 -1.685 15.722 1.00 93.56 204 LEU A N 1
ATOM 1483 C CA . LEU A 1 204 ? 8.112 -2.638 15.575 1.00 93.56 204 LEU A CA 1
ATOM 1484 C C . LEU A 1 204 ? 8.600 -4.093 15.662 1.00 93.56 204 LEU A C 1
ATOM 1486 O O . LEU A 1 204 ? 7.976 -4.920 16.326 1.00 93.56 204 LEU A O 1
ATOM 1490 N N . ILE A 1 205 ? 9.755 -4.384 15.065 1.00 94.19 205 ILE A N 1
ATOM 1491 C CA . ILE A 1 205 ? 10.357 -5.721 15.077 1.00 94.19 205 ILE A CA 1
ATOM 1492 C C . ILE A 1 205 ? 10.926 -6.060 16.461 1.00 94.19 205 ILE A C 1
ATOM 1494 O O . ILE A 1 205 ? 10.632 -7.118 17.009 1.00 94.19 205 ILE A O 1
ATOM 1498 N N . SER A 1 206 ? 11.749 -5.182 17.040 1.00 90.00 206 SER A N 1
ATOM 1499 C CA . SER A 1 206 ? 12.523 -5.503 18.250 1.00 90.00 206 SER A CA 1
ATOM 1500 C C . SER A 1 206 ? 11.755 -5.313 19.556 1.00 90.00 206 SER A C 1
ATOM 1502 O O . SER A 1 206 ? 11.962 -6.085 20.486 1.00 90.00 206 SER A O 1
ATOM 1504 N N . GLN A 1 207 ? 10.883 -4.303 19.639 1.00 89.94 207 GLN A N 1
ATOM 1505 C CA . GLN A 1 207 ? 10.160 -3.967 20.872 1.00 89.94 207 GLN A CA 1
ATOM 1506 C C . GLN A 1 207 ? 8.778 -4.621 20.927 1.00 89.94 207 GLN A C 1
ATOM 1508 O O . GLN A 1 207 ? 8.297 -4.957 22.005 1.00 89.94 207 GLN A O 1
ATOM 1513 N N . PHE A 1 208 ? 8.147 -4.818 19.766 1.00 91.12 208 PHE A N 1
ATOM 1514 C CA . PHE A 1 208 ? 6.802 -5.390 19.657 1.00 91.12 208 PHE A CA 1
ATOM 1515 C C . PHE A 1 208 ? 6.777 -6.785 19.023 1.00 91.12 208 PHE A C 1
ATOM 1517 O O . PHE A 1 208 ? 5.700 -7.355 18.863 1.00 91.12 208 PHE A O 1
ATOM 1524 N N . PHE A 1 209 ? 7.949 -7.351 18.709 1.00 92.88 209 PHE A N 1
ATOM 1525 C CA . PHE A 1 209 ? 8.118 -8.714 18.192 1.00 92.88 209 PHE A CA 1
ATOM 1526 C C . PHE A 1 209 ? 7.295 -9.006 16.930 1.00 92.88 209 PHE A C 1
ATOM 1528 O O . PHE A 1 209 ? 6.893 -10.147 16.688 1.00 92.88 209 PHE A O 1
ATOM 1535 N N . LEU A 1 210 ? 7.035 -7.978 16.118 1.00 94.38 210 LEU A N 1
ATOM 1536 C CA . LEU A 1 210 ? 6.313 -8.146 14.865 1.00 94.38 210 LEU A CA 1
ATOM 1537 C C . LEU A 1 210 ? 7.211 -8.797 13.805 1.00 94.38 210 LEU A C 1
ATOM 1539 O O . LEU A 1 210 ? 8.411 -8.510 13.752 1.00 94.38 210 LEU A O 1
ATOM 1543 N N . PRO A 1 211 ? 6.646 -9.629 12.910 1.00 94.56 211 PRO A N 1
ATOM 1544 C CA . PRO A 1 211 ? 7.389 -10.150 11.773 1.00 94.56 211 PRO A CA 1
ATOM 1545 C C . PRO A 1 211 ? 8.004 -9.025 10.933 1.00 94.56 211 PRO A C 1
ATOM 1547 O O . PRO A 1 211 ? 7.383 -7.981 10.710 1.00 94.56 211 PRO A O 1
ATOM 1550 N N . GLU A 1 212 ? 9.222 -9.254 10.440 1.00 93.56 212 GLU A N 1
ATOM 1551 C CA . GLU A 1 212 ? 9.984 -8.276 9.653 1.00 93.56 212 GLU A CA 1
ATOM 1552 C C . GLU A 1 212 ? 9.181 -7.797 8.438 1.00 93.56 212 GLU A C 1
ATOM 1554 O O . GLU A 1 212 ? 8.963 -6.599 8.270 1.00 93.56 212 GLU A O 1
ATOM 1559 N N . LEU A 1 213 ? 8.640 -8.734 7.653 1.00 93.94 213 LEU A N 1
ATOM 1560 C CA . LEU A 1 213 ? 7.861 -8.420 6.456 1.00 93.94 213 LEU A CA 1
ATOM 1561 C C . LEU A 1 213 ? 6.632 -7.557 6.774 1.00 93.94 213 LEU A C 1
ATOM 1563 O O . LEU A 1 213 ? 6.415 -6.538 6.124 1.00 93.94 213 LEU A O 1
ATOM 1567 N N . ALA A 1 214 ? 5.883 -7.901 7.824 1.00 95.38 214 ALA A N 1
ATOM 1568 C CA . ALA A 1 214 ? 4.724 -7.127 8.260 1.00 95.38 214 ALA A CA 1
ATOM 1569 C C . ALA A 1 214 ? 5.096 -5.712 8.724 1.00 95.38 214 ALA A C 1
ATOM 1571 O O . ALA A 1 214 ? 4.409 -4.748 8.389 1.00 95.38 214 ALA A O 1
ATOM 1572 N N . SER A 1 215 ? 6.219 -5.570 9.429 1.00 95.75 215 SER A N 1
ATOM 1573 C CA . SER A 1 215 ? 6.731 -4.272 9.880 1.00 95.75 215 SER A CA 1
ATOM 1574 C C . SER A 1 215 ? 7.167 -3.392 8.705 1.00 95.75 215 SER A C 1
ATOM 1576 O O . SER A 1 215 ? 6.863 -2.200 8.679 1.00 95.75 215 SER A O 1
ATOM 1578 N N . HIS A 1 216 ? 7.821 -3.977 7.696 1.00 95.38 216 HIS A N 1
ATOM 1579 C CA . HIS A 1 216 ? 8.194 -3.274 6.469 1.00 95.38 216 HIS A CA 1
ATOM 1580 C C . HIS A 1 216 ? 6.971 -2.869 5.635 1.00 95.38 216 HIS A C 1
ATOM 1582 O O . HIS A 1 216 ? 6.911 -1.730 5.172 1.00 95.38 216 HIS A O 1
ATOM 1588 N N . PHE A 1 217 ? 5.964 -3.738 5.504 1.00 95.38 217 PHE A N 1
ATOM 1589 C CA . PHE A 1 217 ? 4.692 -3.398 4.855 1.00 95.38 217 PHE A CA 1
ATOM 1590 C C . PHE A 1 217 ? 3.935 -2.300 5.613 1.00 95.38 217 PHE A C 1
ATOM 1592 O O . PHE A 1 217 ? 3.403 -1.386 4.983 1.00 95.38 217 PHE A O 1
ATOM 1599 N N . PHE A 1 218 ? 3.936 -2.333 6.950 1.00 96.38 218 PHE A N 1
ATOM 1600 C CA . PHE A 1 218 ? 3.341 -1.285 7.781 1.00 96.38 218 PHE A CA 1
ATOM 1601 C C . PHE A 1 218 ? 3.942 0.087 7.464 1.00 96.38 218 PHE A C 1
ATOM 1603 O O . PHE A 1 218 ? 3.212 1.010 7.097 1.00 96.38 218 PHE A O 1
ATOM 1610 N N . VAL A 1 219 ? 5.269 0.223 7.576 1.00 95.56 219 VAL A N 1
ATOM 1611 C CA . VAL A 1 219 ? 5.930 1.521 7.373 1.00 95.56 219 VAL A CA 1
ATOM 1612 C C . VAL A 1 219 ? 5.880 1.960 5.911 1.00 95.56 219 VAL A C 1
ATOM 1614 O O . VAL A 1 219 ? 5.750 3.150 5.646 1.00 95.56 219 VAL A O 1
ATOM 1617 N N . PHE A 1 220 ? 5.918 1.022 4.958 1.00 93.94 220 PHE A N 1
ATOM 1618 C CA . PHE A 1 220 ? 5.794 1.307 3.528 1.00 93.94 220 PHE A CA 1
ATOM 1619 C C . PHE A 1 220 ? 4.431 1.910 3.183 1.00 93.94 220 PHE A C 1
ATOM 1621 O O . PHE A 1 220 ? 4.367 2.978 2.573 1.00 93.94 220 PHE A O 1
ATOM 1628 N N . TYR A 1 221 ? 3.339 1.278 3.621 1.00 93.50 221 TYR A N 1
ATOM 1629 C CA . TYR A 1 221 ? 2.001 1.819 3.391 1.00 93.50 221 TYR A CA 1
ATOM 1630 C C . TYR A 1 221 ? 1.795 3.132 4.155 1.00 93.50 221 TYR A C 1
ATOM 1632 O O . TYR A 1 221 ? 1.270 4.083 3.580 1.00 93.50 221 TYR A O 1
ATOM 1640 N N . ALA A 1 222 ? 2.268 3.240 5.402 1.00 93.31 222 ALA A N 1
ATOM 1641 C CA . ALA A 1 222 ? 2.190 4.489 6.163 1.00 93.31 222 ALA A CA 1
ATOM 1642 C C . ALA A 1 222 ? 2.946 5.650 5.483 1.00 93.31 222 ALA A C 1
ATOM 1644 O O . ALA A 1 222 ? 2.447 6.774 5.456 1.00 93.31 222 ALA A O 1
ATOM 1645 N N . ALA A 1 223 ? 4.109 5.380 4.883 1.00 91.62 223 ALA A N 1
ATOM 1646 C CA . ALA A 1 223 ? 4.872 6.349 4.099 1.00 91.62 223 ALA A CA 1
ATOM 1647 C C . ALA A 1 223 ? 4.138 6.790 2.822 1.00 91.62 223 ALA A C 1
ATOM 1649 O O . ALA A 1 223 ? 4.087 7.980 2.521 1.00 91.62 223 ALA A O 1
ATOM 1650 N N . ILE A 1 224 ? 3.525 5.861 2.080 1.00 89.69 224 ILE A N 1
ATOM 1651 C CA . ILE A 1 224 ? 2.766 6.196 0.860 1.00 89.69 224 ILE A CA 1
ATOM 1652 C C . ILE A 1 224 ? 1.560 7.082 1.182 1.00 89.69 224 ILE A C 1
ATOM 1654 O O . ILE A 1 224 ? 1.269 8.023 0.442 1.00 89.69 224 ILE A O 1
ATOM 1658 N N . LEU A 1 225 ? 0.888 6.830 2.308 1.00 90.81 225 LEU A N 1
ATOM 1659 C CA . LEU A 1 225 ? -0.252 7.632 2.759 1.00 90.81 225 LEU A CA 1
ATOM 1660 C C . LEU A 1 225 ? 0.115 9.101 3.022 1.00 90.81 225 LEU A C 1
ATOM 1662 O O . LEU A 1 225 ? -0.752 9.974 2.916 1.00 90.81 225 LEU A O 1
ATOM 1666 N N . ALA A 1 226 ? 1.389 9.413 3.282 1.00 87.69 226 ALA A N 1
ATOM 1667 C CA . ALA A 1 226 ? 1.863 10.795 3.372 1.00 87.69 226 ALA A CA 1
ATOM 1668 C C . ALA A 1 226 ? 1.628 11.576 2.066 1.00 87.69 226 ALA A C 1
ATOM 1670 O O . ALA A 1 226 ? 1.320 12.766 2.103 1.00 87.69 226 ALA A O 1
ATOM 1671 N N . GLY A 1 227 ? 1.689 10.900 0.912 1.00 86.50 227 GLY A N 1
ATOM 1672 C CA . GLY A 1 227 ? 1.415 11.483 -0.406 1.00 86.50 227 GLY A CA 1
ATOM 1673 C C . GLY A 1 227 ? -0.049 11.881 -0.633 1.00 86.50 227 GLY A C 1
ATOM 1674 O O . GLY A 1 227 ? -0.336 12.648 -1.552 1.00 86.50 227 GLY A O 1
ATOM 1675 N N . LEU A 1 228 ? -0.965 11.403 0.215 1.00 88.31 228 LEU A N 1
ATOM 1676 C CA . LEU A 1 228 ? -2.399 11.716 0.180 1.00 88.31 228 LEU A CA 1
ATOM 1677 C C . LEU A 1 228 ? -2.827 12.663 1.310 1.00 88.31 228 LEU A C 1
ATOM 1679 O O . LEU A 1 228 ? -3.899 13.262 1.246 1.00 88.31 228 LEU A O 1
ATOM 1683 N N . THR A 1 229 ? -2.005 12.796 2.352 1.00 89.38 229 THR A N 1
ATOM 1684 C CA . THR A 1 229 ? -2.367 13.513 3.578 1.00 89.38 229 THR A CA 1
ATOM 1685 C C . THR A 1 229 ? -1.960 14.994 3.483 1.00 89.38 229 THR A C 1
ATOM 1687 O O . THR A 1 229 ? -0.805 15.299 3.162 1.00 89.38 229 THR A O 1
ATOM 1690 N N . PRO A 1 230 ? -2.869 15.951 3.761 1.00 87.06 230 PRO A N 1
ATOM 1691 C CA . PRO A 1 230 ? -2.519 17.366 3.887 1.00 87.06 230 PRO A CA 1
ATOM 1692 C C . PRO A 1 230 ? -1.444 17.599 4.964 1.00 87.06 230 PRO A C 1
ATOM 1694 O O . PRO A 1 230 ? -1.416 16.869 5.954 1.00 87.06 230 PRO A O 1
ATOM 1697 N N . PRO A 1 231 ? -0.578 18.623 4.833 1.00 84.12 231 PRO A N 1
ATOM 1698 C CA . PRO A 1 231 ? -0.676 19.761 3.913 1.00 84.12 231 PRO A CA 1
ATOM 1699 C C . PRO A 1 231 ? 0.025 19.576 2.561 1.00 84.12 231 PRO A C 1
ATOM 1701 O O . PRO A 1 231 ? -0.169 20.412 1.686 1.00 84.12 231 PRO A O 1
ATOM 1704 N N . ILE A 1 232 ? 0.845 18.534 2.382 1.00 85.81 232 ILE A N 1
ATOM 1705 C CA . ILE A 1 232 ? 1.669 18.403 1.170 1.00 85.81 232 ILE A CA 1
ATOM 1706 C C . ILE A 1 232 ? 0.924 17.667 0.055 1.00 85.81 232 ILE A C 1
ATOM 1708 O O . ILE A 1 232 ? 0.929 18.157 -1.070 1.00 85.81 232 ILE A O 1
ATOM 1712 N N . ALA A 1 233 ? 0.305 16.516 0.363 1.00 89.06 233 ALA A N 1
ATOM 1713 C CA . ALA A 1 233 ? -0.500 15.689 -0.545 1.00 89.06 233 ALA A CA 1
ATOM 1714 C C . ALA A 1 233 ? -0.082 15.783 -2.035 1.00 89.06 233 ALA A C 1
ATOM 1716 O O . ALA A 1 233 ? -0.857 16.224 -2.887 1.00 89.06 233 ALA A O 1
ATOM 1717 N N . THR A 1 234 ? 1.172 15.432 -2.348 1.00 87.38 234 THR A N 1
ATOM 1718 C CA . THR A 1 234 ? 1.801 15.715 -3.654 1.00 87.38 234 THR A CA 1
ATOM 1719 C C . THR A 1 234 ? 1.012 15.137 -4.828 1.00 87.38 234 THR A C 1
ATOM 1721 O O . THR A 1 234 ? 0.828 15.814 -5.838 1.00 87.38 234 THR A O 1
ATOM 1724 N N . CYS A 1 235 ? 0.483 13.919 -4.681 1.00 87.00 235 CYS A N 1
ATOM 1725 C CA . CYS A 1 235 ? -0.349 13.275 -5.695 1.00 87.00 235 CYS A CA 1
ATOM 1726 C C . CYS A 1 235 ? -1.645 14.056 -5.938 1.00 87.00 235 CYS A C 1
ATOM 1728 O O . CYS A 1 235 ? -2.072 14.215 -7.080 1.00 87.00 235 CYS A O 1
ATOM 1730 N N . VAL A 1 236 ? -2.244 14.590 -4.871 1.00 90.56 236 VAL A N 1
ATOM 1731 C CA . VAL A 1 236 ? -3.460 15.403 -4.954 1.00 90.56 236 VAL A CA 1
ATOM 1732 C C . VAL A 1 236 ? -3.173 16.755 -5.603 1.00 90.56 236 VAL A C 1
ATOM 1734 O O . VAL A 1 236 ? -3.961 17.205 -6.428 1.00 90.56 236 VAL A O 1
ATOM 1737 N N . ALA A 1 237 ? -2.034 17.385 -5.302 1.00 89.19 237 ALA A N 1
ATOM 1738 C CA . ALA A 1 237 ? -1.630 18.640 -5.938 1.00 89.19 237 ALA A CA 1
ATOM 1739 C C . ALA A 1 237 ? -1.486 18.490 -7.462 1.00 89.19 237 ALA A C 1
ATOM 1741 O O . ALA A 1 237 ? -1.999 19.321 -8.214 1.00 89.19 237 ALA A O 1
ATOM 1742 N N . VAL A 1 238 ? -0.854 17.403 -7.918 1.00 88.56 238 VAL A N 1
ATOM 1743 C CA . VAL A 1 238 ? -0.736 17.082 -9.349 1.00 88.56 238 VAL A CA 1
ATOM 1744 C C . VAL A 1 238 ? -2.110 16.795 -9.956 1.00 88.56 238 VAL A C 1
ATOM 1746 O O . VAL A 1 238 ? -2.448 17.368 -10.990 1.00 88.56 238 VAL A O 1
ATOM 1749 N N . ALA A 1 239 ? -2.938 15.978 -9.296 1.00 89.44 239 ALA A N 1
ATOM 1750 C CA . ALA A 1 239 ? -4.288 15.671 -9.766 1.00 89.44 239 ALA A CA 1
ATOM 1751 C C . ALA A 1 239 ? -5.162 16.931 -9.896 1.00 89.44 2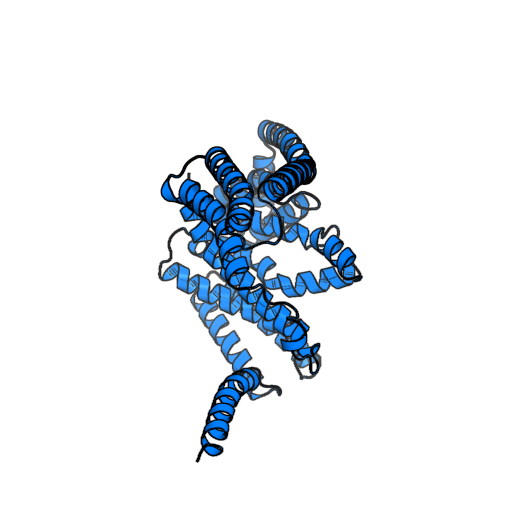39 ALA A C 1
ATOM 1753 O O . ALA A 1 239 ? -5.887 17.073 -10.878 1.00 89.44 239 ALA A O 1
ATOM 1754 N N . CYS A 1 240 ? -5.055 17.885 -8.966 1.00 91.00 240 CYS A N 1
ATOM 1755 C CA . CYS A 1 240 ? -5.731 19.178 -9.066 1.00 91.00 240 CYS A CA 1
ATOM 1756 C C . CYS A 1 240 ? -5.231 20.020 -10.243 1.00 91.00 240 CYS A C 1
ATOM 1758 O O . CYS A 1 240 ? -6.043 20.684 -10.880 1.00 91.00 240 CYS A O 1
ATOM 1760 N N . GLY A 1 241 ? -3.931 19.983 -10.552 1.00 87.25 241 GLY A N 1
ATOM 1761 C CA . GLY A 1 241 ? -3.373 20.660 -11.725 1.00 87.25 241 GLY A CA 1
ATOM 1762 C C . GLY A 1 241 ? -3.913 20.109 -13.047 1.00 87.25 241 GLY A C 1
ATOM 1763 O O . GLY A 1 241 ? -4.105 20.871 -13.988 1.00 87.25 241 GLY A O 1
ATOM 1764 N N . ILE A 1 242 ? -4.210 18.806 -13.096 1.00 91.19 242 ILE A N 1
ATOM 1765 C CA . ILE A 1 242 ? -4.803 18.141 -14.266 1.00 91.19 242 ILE A CA 1
ATOM 1766 C C . ILE A 1 242 ? -6.315 18.404 -14.342 1.00 91.19 242 ILE A C 1
ATOM 1768 O O . ILE A 1 242 ? -6.829 18.765 -15.395 1.00 91.19 242 ILE A O 1
ATOM 1772 N N . ALA A 1 243 ? -7.034 18.227 -13.231 1.00 88.88 243 ALA A N 1
ATOM 1773 C CA . ALA A 1 243 ? -8.498 18.265 -13.196 1.00 88.88 243 ALA A CA 1
ATOM 1774 C C . ALA A 1 243 ? -9.097 19.665 -12.953 1.00 88.88 243 ALA A C 1
ATOM 1776 O O . ALA A 1 243 ? -10.313 19.829 -13.008 1.00 88.88 243 ALA A O 1
ATOM 1777 N N . GLY A 1 244 ? -8.279 20.670 -12.622 1.00 88.12 244 GLY A N 1
ATOM 1778 C CA . GLY A 1 244 ? -8.737 22.022 -12.277 1.00 88.12 244 GLY A CA 1
ATOM 1779 C C . GLY A 1 244 ? -9.471 22.128 -10.930 1.00 88.12 244 GLY A C 1
ATOM 1780 O O . GLY A 1 244 ? -10.199 23.092 -10.698 1.00 88.12 244 GLY A O 1
ATOM 1781 N N . GLY A 1 245 ? -9.318 21.137 -10.044 1.00 89.75 245 GLY A N 1
ATOM 1782 C CA . GLY A 1 245 ? -10.011 21.064 -8.752 1.00 89.75 245 GLY A CA 1
ATOM 1783 C C . GLY A 1 245 ? -9.351 21.873 -7.626 1.00 89.75 245 GLY A C 1
ATOM 1784 O O . GLY A 1 245 ? -8.161 22.185 -7.658 1.00 89.75 245 GLY A O 1
ATOM 1785 N N . ASN A 1 246 ? -10.110 22.172 -6.565 1.00 93.69 246 ASN A N 1
ATOM 1786 C CA . ASN A 1 246 ? -9.572 22.796 -5.350 1.00 93.69 246 ASN A CA 1
ATOM 1787 C C . ASN A 1 246 ? -8.770 21.779 -4.521 1.00 93.69 246 ASN A C 1
ATOM 1789 O O . ASN A 1 246 ? -9.343 20.799 -4.054 1.00 93.69 246 ASN A O 1
ATOM 1793 N N . PHE A 1 247 ? -7.490 22.066 -4.251 1.00 92.44 247 PHE A N 1
ATOM 1794 C CA . PHE A 1 247 ? -6.588 21.223 -3.454 1.00 92.44 247 PHE A CA 1
ATOM 1795 C C . PHE A 1 247 ? -7.221 20.673 -2.169 1.00 92.44 247 PHE A C 1
ATOM 1797 O O . PHE A 1 247 ? -7.242 19.463 -1.967 1.00 92.44 247 PHE A O 1
ATOM 1804 N N . TRP A 1 248 ? -7.796 21.530 -1.320 1.00 94.06 248 TRP A N 1
ATOM 1805 C CA . TRP A 1 248 ? -8.355 21.084 -0.038 1.00 94.06 248 TRP A CA 1
ATOM 1806 C C . TRP A 1 248 ? -9.582 20.186 -0.205 1.00 94.06 248 TRP A C 1
ATOM 1808 O O . TRP A 1 248 ? -9.723 19.202 0.519 1.00 94.06 248 TRP A O 1
ATOM 1818 N N . GLY A 1 249 ? -10.448 20.503 -1.171 1.00 92.00 249 GLY A N 1
ATOM 1819 C CA . GLY A 1 249 ? -11.611 19.676 -1.489 1.00 92.00 249 GLY A CA 1
ATOM 1820 C C . GLY A 1 249 ? -11.192 18.304 -2.013 1.00 92.00 249 GLY A C 1
ATOM 1821 O O . GLY A 1 249 ? -11.657 17.284 -1.509 1.00 92.00 249 GLY A O 1
ATOM 1822 N N . THR A 1 250 ? -10.243 18.273 -2.949 1.00 92.75 250 THR A N 1
ATOM 1823 C CA . THR A 1 250 ? -9.719 17.027 -3.517 1.00 92.75 250 THR A CA 1
ATOM 1824 C C . THR A 1 250 ? -8.988 16.189 -2.472 1.00 92.75 250 THR A C 1
ATOM 1826 O O . THR A 1 250 ? -9.144 14.974 -2.471 1.00 92.75 250 THR A O 1
ATOM 1829 N N . CYS A 1 251 ? -8.258 16.798 -1.531 1.00 93.19 251 CYS A N 1
ATOM 1830 C CA . CYS A 1 251 ? -7.633 16.074 -0.418 1.00 93.19 251 CYS A CA 1
ATOM 1831 C C . CYS A 1 251 ? -8.672 15.365 0.457 1.00 93.19 251 CYS A C 1
ATOM 1833 O O . CYS A 1 251 ? -8.482 14.212 0.837 1.00 93.19 251 CYS A O 1
ATOM 1835 N N . VAL A 1 252 ? -9.782 16.039 0.770 1.00 93.00 252 VAL A N 1
ATOM 1836 C CA . VAL A 1 252 ? -10.865 15.442 1.563 1.00 93.00 252 VAL A CA 1
ATOM 1837 C C . VAL A 1 252 ? -11.486 14.254 0.826 1.00 93.00 252 VAL A C 1
ATOM 1839 O O . VAL A 1 252 ? -11.691 13.207 1.439 1.00 93.00 252 VAL A O 1
ATOM 1842 N N . GLU A 1 253 ? -11.748 14.379 -0.475 1.00 91.12 253 GLU A N 1
ATOM 1843 C CA . GLU A 1 253 ? -12.266 13.262 -1.276 1.00 91.12 253 GLU A CA 1
ATOM 1844 C C . GLU A 1 253 ? -11.245 12.123 -1.411 1.00 91.12 253 GLU A C 1
ATOM 1846 O O . GLU A 1 253 ? -11.598 10.958 -1.234 1.00 91.12 253 GLU A O 1
ATOM 1851 N N . ALA A 1 254 ? -9.961 12.436 -1.603 1.00 92.19 254 ALA A N 1
ATOM 1852 C CA . ALA A 1 254 ? -8.892 11.443 -1.650 1.00 92.19 254 ALA A CA 1
ATOM 1853 C C . ALA A 1 254 ? -8.799 10.642 -0.341 1.00 92.19 254 ALA A C 1
ATOM 1855 O O . ALA A 1 254 ? -8.682 9.418 -0.385 1.00 92.19 254 ALA A O 1
ATOM 1856 N N . ILE A 1 255 ? -8.916 11.300 0.819 1.00 93.06 255 ILE A N 1
ATOM 1857 C CA . ILE A 1 255 ? -8.934 10.631 2.130 1.00 93.06 255 ILE A CA 1
ATOM 1858 C C . ILE A 1 255 ? -10.178 9.749 2.285 1.00 93.06 255 ILE A C 1
ATOM 1860 O O . ILE A 1 255 ? -10.062 8.634 2.788 1.00 93.06 255 ILE A O 1
ATOM 1864 N N . LYS A 1 256 ? -11.360 10.197 1.841 1.00 91.62 256 LYS A N 1
ATOM 1865 C CA . LYS A 1 256 ? -12.596 9.391 1.903 1.00 91.62 256 LYS A CA 1
ATOM 1866 C C . LYS A 1 256 ? -12.517 8.129 1.047 1.00 91.62 256 LYS A C 1
ATOM 1868 O O . LYS A 1 256 ? -12.933 7.060 1.495 1.00 91.62 256 LYS A O 1
ATOM 1873 N N . ILE A 1 257 ? -11.974 8.249 -0.162 1.00 91.75 257 ILE A N 1
ATOM 1874 C CA . ILE A 1 257 ? -11.760 7.128 -1.087 1.00 91.75 257 ILE A CA 1
ATOM 1875 C C . ILE A 1 257 ? -10.674 6.190 -0.543 1.00 91.75 257 ILE A C 1
ATOM 1877 O O . ILE A 1 257 ? -10.789 4.972 -0.649 1.00 91.75 257 ILE A O 1
ATOM 1881 N N . SER A 1 258 ? -9.650 6.747 0.105 1.00 91.88 258 SER A N 1
ATOM 1882 C CA . SER A 1 258 ? -8.501 5.996 0.624 1.00 91.88 258 SER A CA 1
ATOM 1883 C C . SER A 1 258 ? -8.661 5.546 2.079 1.00 91.88 258 SER A C 1
ATOM 1885 O O . SER A 1 258 ? -7.720 5.008 2.654 1.00 91.88 258 SER A O 1
ATOM 1887 N N . ALA A 1 259 ? -9.821 5.745 2.708 1.00 93.62 259 ALA A N 1
ATOM 1888 C CA . ALA A 1 259 ? -10.007 5.480 4.135 1.00 93.62 259 ALA A CA 1
ATOM 1889 C C . ALA A 1 259 ? -9.628 4.043 4.563 1.00 93.62 259 ALA A C 1
ATOM 1891 O O . ALA A 1 259 ? -8.937 3.905 5.575 1.00 93.62 259 ALA A O 1
ATOM 1892 N N . PRO A 1 260 ? -9.963 2.974 3.806 1.00 93.88 260 PRO A N 1
ATOM 1893 C CA . PRO A 1 260 ? -9.506 1.624 4.140 1.00 93.88 260 PRO A CA 1
ATOM 1894 C C . PRO A 1 260 ? -7.976 1.467 4.122 1.00 93.88 260 PRO A C 1
ATOM 1896 O O . PRO A 1 260 ? -7.435 0.679 4.894 1.00 93.88 260 PRO A O 1
ATOM 1899 N N . LEU A 1 261 ? -7.258 2.239 3.298 1.00 92.31 261 LEU A N 1
ATOM 1900 C CA . LEU A 1 261 ? -5.794 2.188 3.215 1.00 92.31 261 LEU A CA 1
ATOM 1901 C C . LEU A 1 261 ? -5.143 2.742 4.479 1.00 92.31 261 LEU A C 1
ATOM 1903 O O . LEU A 1 261 ? -4.087 2.257 4.855 1.00 92.31 261 LEU A O 1
ATOM 1907 N N . PHE A 1 262 ? -5.762 3.716 5.155 1.00 93.25 262 PHE A N 1
ATOM 1908 C CA . PHE A 1 262 ? -5.277 4.201 6.454 1.00 93.25 262 PHE A CA 1
ATOM 1909 C C . PHE A 1 262 ? -5.435 3.153 7.561 1.00 93.25 262 PHE A C 1
ATOM 1911 O O . PHE A 1 262 ? -4.689 3.163 8.534 1.00 93.25 262 PHE A O 1
ATOM 1918 N N . VAL A 1 263 ? -6.384 2.230 7.409 1.00 95.88 263 VAL A N 1
ATOM 1919 C CA . VAL A 1 263 ? -6.617 1.133 8.358 1.00 95.88 263 VAL A CA 1
ATOM 1920 C C . VAL A 1 263 ? -5.709 -0.065 8.053 1.00 95.88 263 VAL A C 1
ATOM 1922 O O . VAL A 1 263 ? -5.291 -0.775 8.966 1.00 95.88 263 VAL A O 1
ATOM 1925 N N . LEU A 1 264 ? -5.350 -0.264 6.783 1.00 94.94 264 LEU A N 1
ATOM 1926 C CA . LEU A 1 264 ? -4.618 -1.433 6.300 1.00 94.94 264 LEU A CA 1
ATOM 1927 C C . LEU A 1 264 ? -3.259 -1.686 6.993 1.00 94.94 264 LEU A C 1
ATOM 1929 O O . LEU A 1 264 ? -3.009 -2.838 7.336 1.00 94.94 264 LEU A O 1
ATOM 1933 N N . PRO A 1 265 ? -2.407 -0.685 7.303 1.00 95.62 265 PRO A N 1
ATOM 1934 C CA . PRO A 1 265 ? -1.186 -0.925 8.070 1.00 95.62 265 PRO A CA 1
ATOM 1935 C C . PRO A 1 265 ? -1.457 -1.626 9.405 1.00 95.62 265 PRO A C 1
ATOM 1937 O O . PRO A 1 265 ? -0.777 -2.588 9.750 1.00 95.62 265 PRO A O 1
ATOM 1940 N N . PHE A 1 266 ? -2.500 -1.224 10.135 1.00 96.19 266 PHE A N 1
ATOM 1941 C CA . PHE A 1 266 ? -2.851 -1.866 11.405 1.00 96.19 266 PHE A CA 1
ATOM 1942 C C . PHE A 1 266 ? -3.250 -3.332 11.227 1.00 96.19 266 PHE A C 1
ATOM 1944 O O . PHE A 1 266 ? -2.997 -4.144 12.114 1.00 96.19 266 PHE A O 1
ATOM 1951 N N . VAL A 1 267 ? -3.807 -3.696 10.071 1.00 96.12 267 VAL A N 1
ATOM 1952 C CA . VAL A 1 267 ? -4.078 -5.097 9.738 1.00 96.12 267 VAL A CA 1
ATOM 1953 C C . VAL A 1 267 ? -2.781 -5.900 9.687 1.00 96.12 267 VAL A C 1
ATOM 1955 O O . VAL A 1 267 ? -2.740 -6.986 10.242 1.00 96.12 267 VAL A O 1
ATOM 1958 N N . PHE A 1 268 ? -1.692 -5.366 9.127 1.00 95.62 268 PHE A N 1
ATOM 1959 C CA . PHE A 1 268 ? -0.401 -6.073 9.098 1.00 95.62 268 PHE A CA 1
ATOM 1960 C C . PHE A 1 268 ? 0.189 -6.289 10.495 1.00 95.62 268 PHE A C 1
ATOM 1962 O O . PHE A 1 268 ? 0.905 -7.258 10.722 1.00 95.62 268 PHE A O 1
ATOM 1969 N N . VAL A 1 269 ? -0.126 -5.400 11.438 1.00 95.38 269 VAL A N 1
ATOM 1970 C CA . VAL A 1 269 ? 0.327 -5.496 12.831 1.00 95.38 269 VAL A CA 1
ATOM 1971 C C . VAL A 1 269 ? -0.415 -6.600 13.586 1.00 95.38 269 VAL A C 1
ATOM 1973 O O . VAL A 1 269 ? 0.215 -7.382 14.292 1.00 95.38 269 VAL A O 1
ATOM 1976 N N . TYR A 1 270 ? -1.741 -6.673 13.448 1.00 95.00 270 TYR A N 1
ATOM 1977 C CA . TYR A 1 270 ? -2.567 -7.638 14.188 1.00 95.00 270 TYR A CA 1
ATOM 1978 C C . TYR A 1 270 ? -2.771 -8.974 13.463 1.00 95.00 270 TYR A C 1
ATOM 1980 O O . TYR A 1 270 ? -3.002 -9.988 14.117 1.00 95.00 270 TYR A O 1
ATOM 1988 N N . HIS A 1 271 ? -2.653 -8.972 12.137 1.00 95.25 271 HIS A N 1
ATOM 1989 C CA . HIS A 1 271 ? -2.825 -10.116 11.243 1.00 95.25 271 HIS A CA 1
ATOM 1990 C C . HIS A 1 271 ? -1.659 -10.199 10.245 1.00 95.25 271 HIS A C 1
ATOM 1992 O O . HIS A 1 271 ? -1.858 -10.041 9.033 1.00 95.25 271 HIS A O 1
ATOM 1998 N N . PRO A 1 272 ? -0.419 -10.419 10.722 1.00 94.50 272 PRO A N 1
ATOM 1999 C CA . PRO A 1 272 ? 0.758 -10.473 9.859 1.00 94.50 272 PRO A CA 1
ATOM 2000 C C . PRO A 1 272 ? 0.688 -11.594 8.811 1.00 94.50 272 PRO A C 1
ATOM 2002 O O . PRO A 1 272 ? 1.384 -11.518 7.800 1.00 94.50 272 PRO A O 1
ATOM 2005 N N . GLU A 1 273 ? -0.170 -12.603 9.004 1.00 93.75 273 GLU A N 1
ATOM 2006 C CA . GLU A 1 273 ? -0.447 -13.649 8.016 1.00 93.75 273 GLU A CA 1
ATOM 2007 C C . GLU A 1 273 ? -0.891 -13.091 6.651 1.00 93.75 273 GLU A C 1
ATOM 2009 O O . GLU A 1 273 ? -0.558 -13.672 5.623 1.00 93.75 273 GLU A O 1
ATOM 2014 N N . ILE A 1 274 ? -1.558 -11.927 6.618 1.00 93.06 274 ILE A N 1
ATOM 2015 C CA . ILE A 1 274 ? -2.067 -11.293 5.386 1.00 93.06 274 ILE A CA 1
ATOM 2016 C C . ILE A 1 274 ? -0.945 -10.880 4.428 1.00 93.06 274 ILE A C 1
ATOM 2018 O O . ILE A 1 274 ? -1.163 -10.817 3.220 1.00 93.06 274 ILE A O 1
ATOM 2022 N N . VAL A 1 275 ? 0.244 -10.607 4.961 1.00 93.19 275 VAL A N 1
ATOM 2023 C CA . VAL A 1 275 ? 1.447 -10.255 4.194 1.00 93.19 275 VAL A CA 1
ATOM 2024 C C . VAL A 1 275 ? 2.502 -11.349 4.311 1.00 93.19 275 VAL A C 1
ATOM 2026 O O . VAL A 1 275 ? 3.699 -11.078 4.288 1.00 93.19 275 VAL A O 1
ATOM 2029 N N . SER A 1 276 ? 2.067 -12.599 4.462 1.00 90.25 276 SER A N 1
ATOM 2030 C CA . SER A 1 276 ? 2.959 -13.751 4.439 1.00 90.25 276 SER A CA 1
ATOM 2031 C C . SER A 1 276 ? 3.176 -14.262 3.012 1.00 90.25 276 SER A C 1
ATOM 2033 O O . SER A 1 276 ? 2.365 -14.057 2.111 1.00 90.25 276 SER A O 1
ATOM 2035 N N . ALA A 1 277 ? 4.286 -14.969 2.802 1.00 85.81 277 ALA A N 1
ATOM 2036 C CA . ALA A 1 277 ? 4.600 -15.608 1.524 1.00 85.81 277 ALA A CA 1
ATOM 2037 C C . ALA A 1 277 ? 3.744 -16.861 1.236 1.00 85.81 277 ALA A C 1
ATOM 2039 O O . ALA A 1 277 ? 3.943 -17.534 0.226 1.00 85.81 277 ALA A O 1
ATOM 2040 N N . GLN A 1 278 ? 2.830 -17.226 2.139 1.00 88.00 278 GLN A N 1
ATOM 2041 C CA . GLN A 1 278 ? 2.068 -18.470 2.096 1.00 88.00 278 GLN A CA 1
ATOM 2042 C C . GLN A 1 278 ? 0.574 -18.154 2.031 1.00 88.00 278 GLN A C 1
ATOM 2044 O O . GLN A 1 278 ? 0.039 -17.443 2.869 1.00 88.00 278 GLN A O 1
ATOM 2049 N N . LEU A 1 279 ? -0.120 -18.714 1.040 1.00 88.25 279 LEU A N 1
ATOM 2050 C CA . LEU A 1 279 ? -1.570 -18.556 0.882 1.00 88.25 279 LEU A CA 1
ATOM 2051 C C . LEU A 1 279 ? -2.306 -19.735 1.522 1.00 88.25 279 LEU A C 1
ATOM 2053 O O . LEU A 1 279 ? -2.952 -20.536 0.845 1.00 88.25 279 LEU A O 1
ATOM 2057 N N . ASP A 1 280 ? -2.149 -19.880 2.833 1.00 92.88 280 ASP A N 1
ATOM 2058 C CA . ASP A 1 280 ? -2.838 -20.906 3.605 1.00 92.88 280 ASP A CA 1
ATOM 2059 C C . ASP A 1 280 ? -4.281 -20.495 3.954 1.00 92.88 280 ASP A C 1
ATOM 2061 O O . ASP A 1 280 ? -4.728 -19.367 3.725 1.00 92.88 280 ASP A O 1
ATOM 2065 N N . GLN A 1 281 ? -5.048 -21.438 4.508 1.00 92.94 281 GLN A N 1
ATOM 2066 C CA . GLN A 1 281 ? -6.439 -21.183 4.888 1.00 92.94 281 GLN A CA 1
ATOM 2067 C C . GLN A 1 281 ? -6.548 -20.025 5.886 1.00 92.94 281 GLN A C 1
ATOM 2069 O O . GLN A 1 281 ? -7.486 -19.236 5.805 1.00 92.94 281 GLN A O 1
ATOM 2074 N N . LEU A 1 282 ? -5.587 -19.911 6.807 1.00 92.25 282 LEU A N 1
ATOM 2075 C CA . LEU A 1 282 ? -5.543 -18.827 7.776 1.00 92.25 282 LEU A CA 1
ATOM 2076 C C . LEU A 1 282 ? -5.431 -17.470 7.071 1.00 92.25 282 LEU A C 1
ATOM 2078 O O . LEU A 1 282 ? -6.292 -16.611 7.263 1.00 92.25 282 LEU A O 1
ATOM 2082 N N . THR A 1 283 ? -4.436 -17.318 6.203 1.00 93.44 283 THR A N 1
ATOM 2083 C CA . THR A 1 283 ? -4.207 -16.103 5.420 1.00 93.44 283 THR A CA 1
ATOM 2084 C C . THR A 1 283 ? -5.442 -15.721 4.611 1.00 93.44 283 THR A C 1
ATOM 2086 O O . THR A 1 283 ? -5.875 -14.572 4.660 1.00 93.44 283 THR A O 1
ATOM 2089 N N . LEU A 1 284 ? -6.080 -16.685 3.939 1.00 93.56 284 LEU A N 1
ATOM 2090 C CA . LEU A 1 284 ? -7.305 -16.443 3.171 1.00 93.56 284 LEU A CA 1
ATOM 2091 C C . LEU A 1 284 ? -8.489 -16.021 4.054 1.00 93.56 284 LEU A C 1
ATOM 2093 O O . LEU A 1 284 ? -9.263 -15.149 3.660 1.00 93.56 284 LEU A O 1
ATOM 2097 N N . THR A 1 285 ? -8.635 -16.594 5.254 1.00 93.81 285 THR A N 1
ATOM 2098 C CA . THR A 1 285 ? -9.694 -16.173 6.187 1.00 93.81 285 THR A CA 1
ATOM 2099 C C . THR A 1 285 ? -9.480 -14.754 6.706 1.00 93.81 285 THR A C 1
ATOM 2101 O O . THR A 1 285 ? -10.415 -13.953 6.664 1.00 93.81 285 THR A O 1
ATOM 2104 N N . SER A 1 286 ? -8.258 -14.408 7.122 1.00 94.62 286 SER A N 1
ATOM 2105 C CA . SER A 1 286 ? -7.920 -13.052 7.568 1.00 94.62 286 SER A CA 1
ATOM 2106 C C . SER A 1 286 ? -8.057 -12.046 6.418 1.00 94.62 286 SER A C 1
ATOM 2108 O O . SER A 1 286 ? -8.627 -10.972 6.606 1.00 94.62 286 SER A O 1
ATOM 2110 N N . ALA A 1 287 ? -7.647 -12.418 5.200 1.00 94.31 287 ALA A N 1
ATOM 2111 C CA . ALA A 1 287 ? -7.854 -11.620 3.993 1.00 94.31 287 ALA A CA 1
ATOM 2112 C C . ALA A 1 287 ? -9.342 -11.375 3.702 1.00 94.31 287 ALA A C 1
ATOM 2114 O O . ALA A 1 287 ? -9.719 -10.260 3.351 1.00 94.31 287 ALA A O 1
ATOM 2115 N N . GLY A 1 288 ? -10.198 -12.384 3.891 1.00 94.75 288 GLY A N 1
ATOM 2116 C CA . GLY A 1 288 ? -11.649 -12.251 3.755 1.00 94.75 288 GLY A CA 1
ATOM 2117 C C . GLY A 1 288 ? -12.242 -11.246 4.745 1.00 94.75 288 GLY A C 1
ATOM 2118 O O . GLY A 1 288 ? -12.997 -10.361 4.339 1.00 94.75 288 GLY A O 1
ATOM 2119 N N . PHE A 1 289 ? -11.855 -11.319 6.023 1.00 96.31 289 PHE A N 1
ATOM 2120 C CA . PHE A 1 289 ? -12.277 -10.334 7.026 1.00 96.31 289 PHE A CA 1
ATOM 2121 C C . PHE A 1 289 ? -11.788 -8.924 6.688 1.00 96.31 289 PHE A C 1
ATOM 2123 O O . PHE A 1 289 ? -12.573 -7.974 6.741 1.00 96.31 289 PHE A O 1
ATOM 2130 N N . ALA A 1 290 ? -10.525 -8.793 6.277 1.00 96.25 290 ALA A N 1
ATOM 2131 C CA . ALA A 1 290 ? -9.950 -7.517 5.877 1.00 96.25 290 ALA A CA 1
ATOM 2132 C C . ALA A 1 290 ? -10.656 -6.929 4.646 1.00 96.25 290 ALA A C 1
ATOM 2134 O O . ALA A 1 290 ? -10.961 -5.740 4.626 1.00 96.25 290 ALA A O 1
ATOM 2135 N N . LEU A 1 291 ? -10.982 -7.754 3.648 1.00 96.06 291 LEU A N 1
ATOM 2136 C CA . LEU A 1 291 ? -11.678 -7.329 2.438 1.00 96.06 291 LEU A CA 1
ATOM 2137 C C . LEU A 1 291 ? -13.105 -6.858 2.736 1.00 96.06 291 LEU A C 1
ATOM 2139 O O . LEU A 1 291 ? -13.477 -5.756 2.339 1.00 96.06 291 LEU A O 1
ATOM 2143 N N . ILE A 1 292 ? -13.898 -7.657 3.458 1.00 95.62 292 ILE A N 1
ATOM 2144 C CA . ILE A 1 292 ? -15.275 -7.278 3.809 1.00 95.62 292 ILE A CA 1
ATOM 2145 C C . ILE A 1 292 ? -15.282 -6.051 4.719 1.00 95.62 292 ILE A C 1
ATOM 2147 O O . ILE A 1 292 ? -16.103 -5.156 4.528 1.00 95.62 292 ILE A O 1
ATOM 2151 N N . GLY A 1 293 ? -14.348 -5.964 5.667 1.00 96.56 293 GLY A N 1
ATOM 2152 C CA . GLY A 1 293 ? -14.204 -4.787 6.513 1.00 96.56 29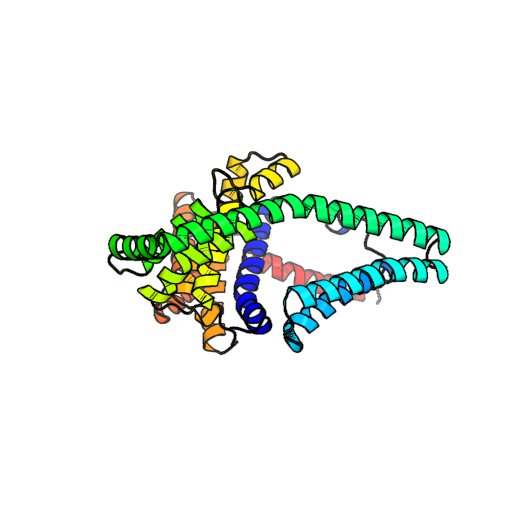3 GLY A CA 1
ATOM 2153 C C . GLY A 1 293 ? -13.843 -3.532 5.71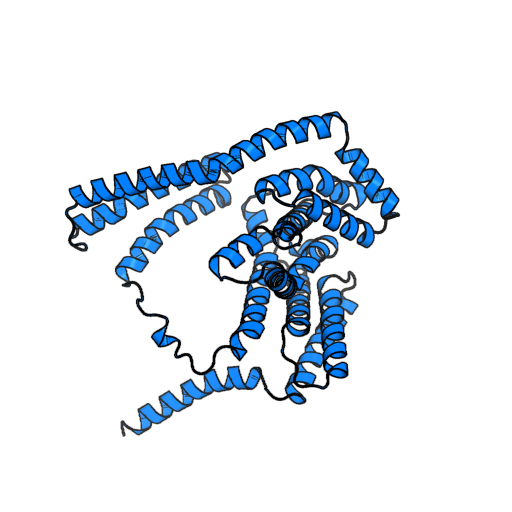4 1.00 96.56 293 GLY A C 1
ATOM 2154 O O . GLY A 1 293 ? -14.458 -2.484 5.906 1.00 96.56 293 GLY A O 1
ATOM 2155 N N . ALA A 1 294 ? -12.930 -3.646 4.747 1.00 96.69 294 ALA A N 1
ATOM 2156 C CA . ALA A 1 294 ? -12.554 -2.554 3.854 1.00 96.69 294 ALA A CA 1
ATOM 2157 C C . ALA A 1 294 ? -13.736 -2.103 2.972 1.00 96.69 294 ALA A C 1
ATOM 2159 O O . ALA A 1 294 ? -13.970 -0.901 2.815 1.00 96.69 294 ALA A O 1
ATOM 2160 N N . ILE A 1 295 ? -14.536 -3.049 2.464 1.00 95.62 295 ILE A N 1
ATOM 2161 C CA . ILE A 1 295 ? -15.774 -2.764 1.721 1.00 95.62 295 ILE A CA 1
ATOM 2162 C C . ILE A 1 295 ? -16.822 -2.102 2.631 1.00 95.62 295 ILE A C 1
ATOM 2164 O O . ILE A 1 295 ? -17.490 -1.157 2.221 1.00 95.62 295 ILE A O 1
ATOM 2168 N N . ALA A 1 296 ? -16.958 -2.538 3.883 1.00 95.88 296 ALA A N 1
ATOM 2169 C CA . ALA A 1 296 ? -17.876 -1.914 4.833 1.00 95.88 296 ALA A CA 1
ATOM 2170 C C . ALA A 1 296 ? -17.483 -0.455 5.119 1.00 95.88 296 ALA A C 1
ATOM 2172 O O . ALA A 1 296 ? -18.343 0.425 5.081 1.00 95.88 296 ALA A O 1
ATOM 2173 N N . ILE A 1 297 ? -16.187 -0.173 5.312 1.00 96.38 297 ILE A N 1
ATOM 2174 C CA . ILE A 1 297 ? -15.667 1.196 5.461 1.00 96.38 297 ILE A CA 1
ATOM 2175 C C . ILE A 1 297 ? -15.999 2.031 4.221 1.00 96.38 297 ILE A C 1
ATOM 2177 O O . ILE A 1 297 ? -16.544 3.131 4.351 1.00 96.38 297 ILE A O 1
ATOM 2181 N N . ILE A 1 298 ? -15.699 1.521 3.020 1.00 94.56 298 ILE A N 1
ATOM 2182 C CA . ILE A 1 298 ? -15.896 2.298 1.793 1.00 94.56 298 ILE A CA 1
ATOM 2183 C C . ILE A 1 298 ? -17.373 2.560 1.512 1.00 94.56 298 ILE A C 1
ATOM 2185 O O . ILE A 1 298 ? -17.730 3.675 1.127 1.00 94.56 298 ILE A O 1
ATOM 2189 N N . HIS A 1 299 ? -18.229 1.570 1.772 1.00 92.19 299 HIS A N 1
ATOM 2190 C CA . HIS A 1 299 ? -19.675 1.690 1.659 1.00 92.19 299 HIS A CA 1
ATOM 2191 C C . HIS A 1 299 ? -20.215 2.715 2.658 1.00 92.19 299 HIS A C 1
ATOM 2193 O O . HIS A 1 299 ? -20.910 3.648 2.266 1.00 92.19 299 HIS A O 1
ATOM 2199 N N . GLY A 1 300 ? -19.816 2.625 3.928 1.00 91.75 300 GLY A N 1
ATOM 2200 C CA . GLY A 1 300 ? -20.208 3.585 4.958 1.00 91.75 300 GLY A CA 1
ATOM 2201 C C . GLY A 1 300 ? -19.827 5.029 4.625 1.00 91.75 300 GLY A C 1
ATOM 2202 O O . GLY A 1 300 ? -20.593 5.944 4.909 1.00 91.75 300 GLY A O 1
ATOM 2203 N N . ILE A 1 301 ? -18.670 5.267 4.008 1.00 91.69 301 ILE A N 1
ATOM 2204 C CA . ILE A 1 301 ? -18.192 6.630 3.732 1.00 91.69 301 ILE A CA 1
ATOM 2205 C C . ILE A 1 301 ? -18.760 7.193 2.423 1.00 91.69 301 ILE A C 1
ATOM 2207 O O . ILE A 1 301 ? -19.219 8.339 2.402 1.00 91.69 301 ILE A O 1
ATOM 2211 N N . ASN A 1 302 ? -18.720 6.410 1.342 1.00 88.44 302 ASN A N 1
ATOM 2212 C CA . ASN A 1 302 ? -18.925 6.912 -0.021 1.00 88.44 302 ASN A CA 1
ATOM 2213 C C . ASN A 1 302 ? -20.328 6.631 -0.571 1.00 88.44 302 ASN A C 1
ATOM 2215 O O . ASN A 1 302 ? -20.767 7.325 -1.487 1.00 88.44 302 ASN A O 1
ATOM 2219 N N . TYR A 1 303 ? -21.069 5.672 -0.005 1.00 86.25 303 TYR A N 1
ATOM 2220 C CA . TYR A 1 303 ? -22.429 5.399 -0.458 1.00 86.25 303 TYR A CA 1
ATOM 2221 C C . TYR A 1 303 ? -23.378 6.571 -0.147 1.00 86.25 303 TYR A C 1
ATOM 2223 O O . TYR A 1 303 ? -23.350 7.196 0.928 1.00 86.25 303 TYR A O 1
ATOM 2231 N N . ARG A 1 304 ? -24.254 6.878 -1.111 1.00 82.56 304 ARG A N 1
ATOM 2232 C CA . ARG A 1 304 ? -25.315 7.880 -0.964 1.00 82.56 304 ARG A CA 1
ATOM 2233 C C . ARG A 1 304 ? -26.546 7.231 -0.337 1.00 82.56 304 ARG A C 1
ATOM 2235 O O . ARG A 1 304 ? -27.376 6.645 -1.020 1.00 82.56 304 ARG A O 1
ATOM 2242 N N . PHE A 1 305 ? -26.651 7.343 0.982 1.00 80.94 305 PHE A N 1
ATOM 2243 C CA . PHE A 1 305 ? -27.819 6.884 1.728 1.00 80.94 305 PHE A CA 1
ATOM 2244 C C . PHE A 1 305 ? -29.021 7.819 1.516 1.00 80.94 305 PHE A C 1
ATOM 2246 O O . PHE A 1 305 ? -28.877 9.037 1.618 1.00 80.94 305 PHE A O 1
ATOM 2253 N N . SER A 1 306 ? -30.205 7.246 1.283 1.00 77.62 306 SER A N 1
ATOM 2254 C CA . SER A 1 306 ? -31.466 7.978 1.053 1.00 77.62 306 SER A CA 1
ATOM 2255 C C . SER A 1 306 ? -32.256 8.291 2.339 1.00 77.62 306 SER A C 1
ATOM 2257 O O . SER A 1 306 ? -33.425 8.660 2.263 1.00 77.62 306 SER A O 1
ATOM 2259 N N . TYR A 1 307 ? -31.659 8.103 3.522 1.00 78.50 307 TYR A N 1
ATOM 2260 C CA . TYR A 1 307 ? -32.319 8.297 4.822 1.00 78.50 307 TYR A CA 1
ATOM 2261 C C . TYR A 1 307 ? -32.121 9.718 5.377 1.00 78.50 307 TYR A C 1
ATOM 2263 O O . TYR A 1 307 ? -31.234 10.459 4.944 1.00 78.50 307 TYR A O 1
ATOM 2271 N N . ASP A 1 308 ? -32.881 10.066 6.421 1.00 82.75 308 ASP A N 1
ATOM 2272 C CA . ASP A 1 308 ? -32.712 11.315 7.173 1.00 82.75 308 ASP A CA 1
ATOM 2273 C C . ASP A 1 308 ? -31.267 11.529 7.650 1.00 82.75 308 ASP A C 1
ATOM 2275 O O . ASP A 1 308 ? -30.528 10.581 7.922 1.00 82.75 308 ASP A O 1
ATOM 2279 N N . ARG A 1 309 ? -30.859 12.795 7.819 1.00 81.38 309 ARG A N 1
ATOM 2280 C CA . ARG A 1 309 ? -29.466 13.165 8.151 1.00 81.38 309 ARG A CA 1
ATOM 2281 C C . ARG A 1 309 ? -28.908 12.437 9.377 1.00 81.38 309 ARG A C 1
ATOM 2283 O O . ARG A 1 309 ? -27.755 12.012 9.350 1.00 81.38 309 ARG A O 1
ATOM 2290 N N . ALA A 1 310 ? -29.709 12.285 10.432 1.00 83.31 310 ALA A N 1
ATOM 2291 C CA . ALA A 1 310 ? -29.289 11.605 11.658 1.00 83.31 310 ALA A CA 1
ATOM 2292 C C . ALA A 1 310 ? -29.129 10.089 11.455 1.00 83.31 310 ALA A C 1
ATOM 2294 O O . ALA A 1 310 ? -28.122 9.517 11.872 1.00 83.31 310 ALA A O 1
ATOM 2295 N N . ALA A 1 311 ? -30.081 9.455 10.764 1.00 83.06 311 ALA A N 1
ATOM 2296 C CA . ALA A 1 311 ? -30.032 8.030 10.444 1.00 83.06 311 ALA A CA 1
ATOM 2297 C C . ALA A 1 311 ? -28.863 7.709 9.503 1.00 83.06 311 ALA A C 1
ATOM 2299 O O . ALA A 1 311 ? -28.103 6.777 9.756 1.00 83.06 311 ALA A O 1
ATOM 2300 N N . THR A 1 312 ? -28.658 8.539 8.478 1.00 84.75 312 THR A N 1
ATOM 2301 C CA . THR A 1 312 ? -27.512 8.448 7.573 1.00 84.75 312 THR A CA 1
ATOM 2302 C C . THR A 1 312 ? -26.205 8.572 8.349 1.00 84.75 312 THR A C 1
ATOM 2304 O O . THR A 1 312 ? -25.372 7.680 8.259 1.00 84.75 312 THR A O 1
ATOM 2307 N N . GLY A 1 313 ? -26.027 9.613 9.171 1.00 87.06 313 GLY A N 1
ATOM 2308 C CA . GLY A 1 313 ? -24.817 9.775 9.985 1.00 87.06 313 GLY A CA 1
ATOM 2309 C C . GLY A 1 313 ? -24.532 8.569 10.888 1.00 87.06 313 GLY A C 1
ATOM 2310 O O . GLY A 1 313 ? -23.406 8.073 10.908 1.00 87.06 313 GLY A O 1
ATOM 2311 N N . GLY A 1 314 ? -25.559 8.052 11.570 1.00 89.31 314 GLY A N 1
ATOM 2312 C CA . GLY A 1 314 ? -25.446 6.857 12.409 1.00 89.31 314 GLY A CA 1
ATOM 2313 C C . GLY A 1 314 ? -25.034 5.613 11.620 1.00 89.31 314 GLY A C 1
ATOM 2314 O O . GLY A 1 314 ? -24.129 4.897 12.041 1.00 89.31 314 GLY A O 1
ATOM 2315 N N . LEU A 1 315 ? -25.633 5.391 10.449 1.00 89.12 315 LEU A N 1
ATOM 2316 C CA . LEU A 1 315 ? -25.326 4.248 9.591 1.00 89.12 315 LEU A CA 1
ATOM 2317 C C . LEU A 1 315 ? -23.894 4.316 9.041 1.00 89.12 315 LEU A C 1
ATOM 2319 O O . LEU A 1 315 ? -23.192 3.307 9.051 1.00 89.12 315 LEU A O 1
ATOM 2323 N N . ARG A 1 316 ? -23.420 5.509 8.655 1.00 92.06 316 ARG A N 1
ATOM 2324 C CA . ARG A 1 316 ? -22.026 5.727 8.226 1.00 92.06 316 ARG A CA 1
ATOM 2325 C C . ARG A 1 316 ? -21.031 5.369 9.324 1.00 92.06 316 ARG A C 1
ATOM 2327 O O . ARG A 1 316 ? -20.075 4.640 9.074 1.00 92.06 316 ARG A O 1
ATOM 2334 N N . VAL A 1 317 ? -21.272 5.862 10.541 1.00 93.50 317 VAL A N 1
ATOM 2335 C CA . VAL A 1 317 ? -20.426 5.570 11.707 1.00 93.50 317 VAL A CA 1
ATOM 2336 C C . VAL A 1 317 ? -20.469 4.081 12.044 1.00 93.50 317 VAL A C 1
ATOM 2338 O O . VAL A 1 317 ? -19.425 3.489 12.301 1.00 93.50 317 VAL A O 1
ATOM 2341 N N . ALA A 1 318 ? -21.645 3.453 11.987 1.00 93.94 318 ALA A N 1
ATOM 2342 C CA . ALA A 1 318 ? -21.790 2.027 12.244 1.00 93.94 318 ALA A CA 1
ATOM 2343 C C . ALA A 1 318 ? -21.011 1.179 11.223 1.00 93.94 318 ALA A C 1
ATOM 2345 O O . ALA A 1 318 ? -20.222 0.331 11.632 1.00 93.94 318 ALA A O 1
ATOM 2346 N N . PHE A 1 319 ? -21.147 1.445 9.918 1.00 95.12 319 PHE A N 1
ATOM 2347 C CA . PHE A 1 319 ? -20.381 0.747 8.878 1.00 95.12 319 PHE A CA 1
ATOM 2348 C C . PHE A 1 319 ? -18.873 0.951 9.033 1.00 95.12 319 PHE A C 1
ATOM 2350 O O . PHE A 1 319 ? -18.110 -0.001 8.884 1.00 95.12 319 PHE A O 1
ATOM 2357 N N . PHE A 1 320 ? -18.443 2.167 9.378 1.00 95.62 320 PHE A N 1
ATOM 2358 C CA . PHE A 1 320 ? -17.037 2.460 9.630 1.00 95.62 320 PHE A CA 1
ATOM 2359 C C . PHE A 1 320 ? -16.492 1.660 10.819 1.00 95.62 320 PHE A C 1
ATOM 2361 O O . PHE A 1 320 ? -15.478 0.981 10.686 1.00 95.62 320 PHE A O 1
ATOM 2368 N N . ILE A 1 321 ? -17.179 1.689 11.967 1.00 95.88 321 ILE A N 1
ATOM 2369 C CA . ILE A 1 321 ? -16.755 0.971 13.179 1.00 95.88 321 ILE A CA 1
ATOM 2370 C C . ILE A 1 321 ? -16.727 -0.534 12.926 1.00 95.88 321 ILE A C 1
ATOM 2372 O O . ILE A 1 321 ? -15.728 -1.187 13.216 1.00 95.88 321 ILE A O 1
ATOM 2376 N N . VAL A 1 322 ? -17.804 -1.088 12.368 1.00 96.31 322 VAL A N 1
ATOM 2377 C CA . VAL A 1 322 ? -17.897 -2.520 12.070 1.00 96.31 322 VAL A CA 1
ATOM 2378 C C . VAL A 1 322 ? -16.825 -2.930 11.060 1.00 96.31 322 VAL A C 1
ATOM 2380 O O . VAL A 1 322 ? -16.186 -3.962 11.239 1.00 96.31 322 VAL A O 1
ATOM 2383 N N . GLY A 1 323 ? -16.566 -2.106 10.045 1.00 96.50 323 GLY A N 1
ATOM 2384 C CA . GLY A 1 323 ? -15.518 -2.363 9.066 1.00 96.50 323 GLY A CA 1
ATOM 2385 C C . GLY A 1 323 ? -14.113 -2.357 9.673 1.00 96.50 323 GLY A C 1
ATOM 2386 O O . GLY A 1 323 ? -13.351 -3.293 9.444 1.00 96.50 323 GLY A O 1
ATOM 2387 N N . VAL A 1 324 ? -13.788 -1.380 10.528 1.00 96.31 324 VAL A N 1
ATOM 2388 C CA . VAL A 1 324 ? -12.506 -1.340 11.259 1.00 96.31 324 VAL A CA 1
ATOM 2389 C C . VAL A 1 324 ? -12.357 -2.551 12.184 1.00 96.31 324 VAL A C 1
ATOM 2391 O O . VAL A 1 324 ? -11.290 -3.163 12.223 1.00 96.31 324 VAL A O 1
ATOM 2394 N N . LEU A 1 325 ? -13.422 -2.934 12.898 1.00 96.31 325 LEU A N 1
ATOM 2395 C CA . LEU A 1 325 ? -13.414 -4.115 13.765 1.00 96.31 325 LEU A CA 1
ATOM 2396 C C . LEU A 1 325 ? -13.207 -5.407 12.967 1.00 96.31 325 LEU A C 1
ATOM 2398 O O . LEU A 1 325 ? -12.430 -6.256 13.393 1.00 96.31 325 LEU A O 1
ATOM 2402 N N . ALA A 1 326 ? -13.847 -5.549 11.806 1.00 96.12 326 ALA A N 1
ATOM 2403 C CA . ALA A 1 326 ? -13.630 -6.694 10.927 1.00 96.12 326 ALA A CA 1
ATOM 2404 C C . ALA A 1 326 ? -12.180 -6.748 10.412 1.00 96.12 326 ALA A C 1
ATOM 2406 O O . ALA A 1 326 ? -11.579 -7.819 10.409 1.00 96.12 326 ALA A O 1
ATOM 2407 N N . MET A 1 327 ? -11.593 -5.604 10.041 1.00 95.06 327 MET A N 1
ATOM 2408 C CA . MET A 1 327 ? -10.227 -5.545 9.508 1.00 95.06 327 MET A CA 1
ATOM 2409 C C . MET A 1 327 ? -9.143 -5.825 10.555 1.00 95.06 327 MET A C 1
ATOM 2411 O O . MET A 1 327 ? -8.216 -6.579 10.278 1.00 95.06 327 MET A O 1
ATOM 2415 N N . VAL A 1 328 ? -9.216 -5.180 11.723 1.00 94.75 328 VAL A N 1
ATOM 2416 C CA . VAL A 1 328 ? -8.049 -5.018 12.616 1.00 94.75 328 VAL A CA 1
ATOM 2417 C C . VAL A 1 328 ? -8.177 -5.798 13.923 1.00 94.75 328 VAL A C 1
ATOM 2419 O O . VAL A 1 328 ? -7.172 -6.060 14.579 1.00 94.75 328 VAL A O 1
ATOM 2422 N N . TYR A 1 329 ? -9.395 -6.119 14.364 1.00 95.06 329 TYR A N 1
ATOM 2423 C CA . TYR A 1 329 ? -9.579 -6.613 15.724 1.00 95.06 329 TYR A CA 1
ATOM 2424 C C . TYR A 1 329 ? -8.922 -7.996 15.922 1.00 95.06 329 TYR A C 1
ATOM 2426 O O . TYR A 1 329 ? -9.241 -8.924 15.183 1.00 95.06 329 TYR A O 1
ATOM 2434 N N . PRO A 1 330 ? -8.096 -8.198 16.969 1.00 90.94 330 PRO A N 1
ATOM 2435 C CA . PRO A 1 330 ? -7.273 -9.406 17.111 1.00 90.94 330 PRO A CA 1
ATOM 2436 C C . PRO A 1 330 ? -8.073 -10.699 17.351 1.00 90.94 330 PRO A C 1
ATOM 2438 O O . PRO A 1 330 ? -7.594 -11.804 17.100 1.00 90.94 330 PRO A O 1
ATOM 2441 N N . GLY A 1 331 ? -9.295 -10.594 17.877 1.00 92.38 331 GLY A N 1
ATOM 2442 C CA . GLY A 1 331 ? -10.160 -11.742 18.146 1.00 92.38 331 GLY A CA 1
ATOM 2443 C C . GLY A 1 331 ? -11.019 -12.145 16.946 1.00 92.38 331 GLY A C 1
ATOM 2444 O O . GLY A 1 331 ? -11.953 -11.429 16.585 1.00 92.38 331 GLY A O 1
ATOM 2445 N N . ARG A 1 332 ? -10.816 -13.361 16.419 1.00 90.25 332 ARG A N 1
ATOM 2446 C CA . ARG A 1 332 ? -11.574 -13.884 15.261 1.00 90.25 332 ARG A CA 1
ATOM 2447 C C . ARG A 1 332 ? -13.089 -13.923 15.451 1.00 90.25 332 ARG A C 1
ATOM 2449 O O . ARG A 1 332 ? -13.827 -13.722 14.497 1.00 90.25 332 ARG A O 1
ATOM 2456 N N . LEU A 1 333 ? -13.568 -14.174 16.671 1.00 93.62 333 LEU A N 1
ATOM 2457 C CA . LEU A 1 333 ? -15.008 -14.164 16.959 1.00 93.62 333 LEU A CA 1
ATOM 2458 C C . LEU A 1 333 ? -15.617 -12.776 16.746 1.00 93.62 333 LEU A C 1
ATOM 2460 O O . LEU A 1 333 ? -16.726 -12.659 16.232 1.00 93.62 333 LEU A O 1
ATOM 2464 N N . VAL A 1 334 ? -14.878 -11.728 17.107 1.00 94.75 334 VAL A N 1
ATOM 2465 C CA . VAL A 1 334 ? -15.312 -10.346 16.906 1.00 94.75 334 VAL A CA 1
ATOM 2466 C C . VAL A 1 334 ? -15.196 -9.965 15.435 1.00 94.75 334 VAL A C 1
ATOM 2468 O O . VAL A 1 334 ? -16.121 -9.343 14.930 1.00 94.75 334 VAL A O 1
ATOM 2471 N N . GLN A 1 335 ? -14.151 -10.396 14.718 1.00 95.81 335 GLN A N 1
ATOM 2472 C CA . GLN A 1 335 ? -14.063 -10.192 13.264 1.00 95.81 335 GLN A CA 1
ATOM 2473 C C . GLN A 1 335 ? -15.218 -10.869 12.523 1.00 95.81 335 GLN A C 1
ATOM 2475 O O . GLN A 1 335 ? -15.862 -10.244 11.686 1.00 95.81 335 GLN A O 1
ATOM 2480 N N . ALA A 1 336 ? -15.539 -12.116 12.876 1.00 95.12 336 ALA A N 1
ATOM 2481 C CA . ALA A 1 336 ? -16.669 -12.841 12.307 1.00 95.12 336 ALA A CA 1
ATOM 2482 C C . ALA A 1 336 ? -18.004 -12.167 12.653 1.00 95.12 336 ALA A C 1
ATOM 2484 O O . ALA A 1 336 ? -18.840 -11.980 11.772 1.00 95.12 336 ALA A O 1
ATOM 2485 N N . GLY A 1 337 ? -18.191 -11.749 13.908 1.00 95.75 337 GLY A N 1
ATOM 2486 C CA . GLY A 1 337 ? -19.372 -11.001 14.335 1.00 95.75 337 GLY A CA 1
ATOM 2487 C C . GLY A 1 337 ? -19.520 -9.666 13.602 1.00 95.75 337 GLY A C 1
ATOM 2488 O O . GLY A 1 337 ? -20.611 -9.339 13.146 1.00 95.75 337 GLY A O 1
ATOM 2489 N N . ALA A 1 338 ? -18.424 -8.927 13.425 1.00 95.12 338 ALA A N 1
ATOM 2490 C CA . ALA A 1 338 ? -18.389 -7.675 12.681 1.00 95.12 338 ALA A CA 1
ATOM 2491 C C . ALA A 1 338 ? -18.669 -7.897 11.187 1.00 95.12 338 ALA A C 1
ATOM 2493 O O . ALA A 1 338 ? -19.474 -7.185 10.600 1.00 95.12 338 ALA A O 1
ATOM 2494 N N . MET A 1 339 ? -18.093 -8.932 10.578 1.00 94.25 339 MET A N 1
ATOM 2495 C CA . MET A 1 339 ? -18.381 -9.309 9.195 1.00 94.25 339 MET A CA 1
ATOM 2496 C C . MET A 1 339 ? -19.868 -9.639 9.001 1.00 94.25 339 MET A C 1
ATOM 2498 O O . MET A 1 339 ? -20.502 -9.111 8.090 1.00 94.25 339 MET A O 1
ATOM 2502 N N . VAL A 1 340 ? -20.449 -10.462 9.880 1.00 95.00 340 VAL A N 1
ATOM 2503 C CA . VAL A 1 340 ? -21.883 -10.788 9.843 1.00 95.00 340 VAL A CA 1
ATOM 2504 C C . VAL A 1 340 ? -22.726 -9.532 10.049 1.00 95.00 340 VAL A C 1
ATOM 2506 O O . VAL A 1 340 ? -23.684 -9.324 9.312 1.00 95.00 340 VAL A O 1
ATOM 2509 N N . ALA A 1 341 ? -22.357 -8.661 10.991 1.00 94.38 341 ALA A N 1
ATOM 2510 C CA . ALA A 1 341 ? -23.045 -7.394 11.207 1.00 94.38 341 ALA A CA 1
ATOM 2511 C C . ALA A 1 341 ? -22.988 -6.491 9.964 1.00 94.38 341 ALA A C 1
ATOM 2513 O O . ALA A 1 341 ? -24.020 -5.961 9.572 1.00 94.38 341 ALA A O 1
ATOM 2514 N N . ALA A 1 342 ? -21.835 -6.369 9.299 1.00 93.06 342 ALA A N 1
ATOM 2515 C CA . ALA A 1 342 ? -21.693 -5.590 8.068 1.00 93.06 342 ALA A CA 1
ATOM 2516 C C . ALA A 1 342 ? -22.589 -6.133 6.948 1.00 93.06 342 ALA A C 1
ATOM 2518 O O . ALA A 1 342 ? -23.281 -5.361 6.285 1.00 93.06 342 ALA A O 1
ATOM 2519 N N . ILE A 1 343 ? -22.622 -7.458 6.774 1.00 92.19 343 ILE A N 1
ATOM 2520 C CA . ILE A 1 343 ? -23.479 -8.118 5.782 1.00 92.19 343 ILE A CA 1
ATOM 2521 C C . ILE A 1 343 ? -24.954 -7.890 6.120 1.00 92.19 343 ILE A C 1
ATOM 2523 O O . ILE A 1 343 ? -25.722 -7.497 5.249 1.00 92.19 343 ILE A O 1
ATOM 2527 N N . LEU A 1 344 ? -25.361 -8.082 7.377 1.00 91.88 344 LEU A N 1
ATOM 2528 C CA . LEU A 1 344 ? -26.743 -7.860 7.807 1.00 91.88 344 LEU A CA 1
ATOM 2529 C C . LEU A 1 344 ? -27.161 -6.399 7.655 1.00 91.88 344 LEU A C 1
ATOM 2531 O O . LEU A 1 344 ? -28.277 -6.140 7.222 1.00 91.88 344 LEU A O 1
ATOM 2535 N N . MET A 1 345 ? -26.280 -5.450 7.972 1.00 89.81 345 MET A N 1
ATOM 2536 C CA . MET A 1 345 ? -26.531 -4.026 7.763 1.00 89.81 345 MET A CA 1
ATOM 2537 C C . MET A 1 345 ? -26.701 -3.708 6.280 1.00 89.81 345 MET A C 1
ATOM 2539 O O . MET A 1 345 ? -27.641 -3.005 5.923 1.00 89.81 345 MET A O 1
ATOM 2543 N N . TYR A 1 346 ? -25.841 -4.259 5.422 1.00 88.50 346 TYR A N 1
ATOM 2544 C CA . TYR A 1 346 ? -25.935 -4.089 3.975 1.00 88.50 346 TYR A CA 1
ATOM 2545 C C . TYR A 1 346 ? -27.229 -4.689 3.407 1.00 88.50 346 TYR A C 1
ATOM 2547 O O . TYR A 1 346 ? -27.931 -4.031 2.645 1.00 88.50 346 TYR A O 1
ATOM 2555 N N . VAL A 1 347 ? -27.591 -5.908 3.821 1.00 87.38 347 VAL A N 1
ATOM 2556 C CA . VAL A 1 347 ? -28.837 -6.576 3.411 1.00 87.38 347 VAL A CA 1
ATOM 2557 C C . VAL A 1 347 ? -30.060 -5.826 3.937 1.00 87.38 347 VAL A C 1
ATOM 2559 O O . VAL A 1 347 ? -31.014 -5.594 3.205 1.00 87.38 347 VAL A O 1
ATOM 2562 N N . PHE A 1 348 ? -30.054 -5.405 5.200 1.00 84.75 348 PHE A N 1
ATOM 2563 C CA . PHE A 1 348 ? -31.161 -4.638 5.765 1.00 84.75 348 PHE A CA 1
ATOM 2564 C C . PHE A 1 348 ? -31.334 -3.304 5.037 1.00 84.75 348 PHE A C 1
ATOM 2566 O O . PHE A 1 348 ? -32.457 -2.905 4.730 1.00 84.75 348 PHE A O 1
ATOM 2573 N N . GLN A 1 349 ? -30.229 -2.636 4.715 1.00 83.38 349 GLN A N 1
ATOM 2574 C CA . GLN A 1 349 ? -30.228 -1.411 3.931 1.00 83.38 349 GLN A CA 1
ATOM 2575 C C . GLN A 1 349 ? -30.760 -1.633 2.513 1.00 83.38 349 GLN A C 1
ATOM 2577 O O . GLN A 1 349 ? -31.568 -0.828 2.065 1.00 83.38 349 GLN A O 1
ATOM 2582 N N . SER A 1 350 ? -30.358 -2.694 1.808 1.00 76.25 350 SER A N 1
ATOM 2583 C CA . SER A 1 350 ? -30.862 -2.961 0.452 1.00 76.25 350 SER A CA 1
ATOM 2584 C C . SER A 1 350 ? -32.348 -3.330 0.443 1.00 76.25 350 SER A C 1
ATOM 2586 O O . SER A 1 350 ? -33.065 -2.978 -0.488 1.00 76.25 350 SER A O 1
ATOM 2588 N N . VAL A 1 351 ? -32.838 -3.972 1.506 1.00 77.00 351 VAL A N 1
ATOM 2589 C CA . VAL A 1 351 ? -34.259 -4.316 1.670 1.00 77.00 351 VAL A CA 1
ATOM 2590 C C . VAL A 1 351 ? -35.109 -3.101 2.074 1.00 77.00 351 VAL A C 1
ATOM 2592 O O . VAL A 1 351 ? -36.271 -3.012 1.682 1.00 77.00 351 VAL A O 1
ATOM 2595 N N . THR A 1 352 ? -34.565 -2.155 2.850 1.00 70.38 352 THR A N 1
ATOM 2596 C CA . THR A 1 352 ? -35.317 -0.988 3.363 1.00 70.38 352 THR A CA 1
ATOM 2597 C C . THR A 1 352 ? -35.113 0.308 2.576 1.00 70.38 352 THR A C 1
ATOM 2599 O O . THR A 1 352 ? -35.949 1.207 2.670 1.00 70.38 352 THR A O 1
ATOM 2602 N N . GLY A 1 353 ? -34.028 0.441 1.813 1.00 55.97 353 GLY A N 1
ATOM 2603 C CA . GLY A 1 353 ? -33.675 1.638 1.054 1.00 55.97 353 GLY A CA 1
ATOM 2604 C C . GLY A 1 353 ? -33.778 1.416 -0.455 1.00 55.97 353 GLY A C 1
ATOM 2605 O O . GLY A 1 353 ? -33.057 0.603 -1.019 1.00 55.97 353 GLY A O 1
ATOM 2606 N N . ARG A 1 354 ? -34.622 2.193 -1.144 1.00 52.16 354 ARG A N 1
ATOM 2607 C CA . ARG A 1 354 ? -34.481 2.398 -2.599 1.00 52.16 354 ARG A CA 1
ATOM 2608 C C . ARG A 1 354 ? -33.311 3.377 -2.841 1.00 52.16 354 ARG A C 1
ATOM 2610 O O . ARG A 1 354 ? -33.281 4.404 -2.151 1.00 52.16 354 ARG A O 1
ATOM 2617 N N . PRO A 1 355 ? -32.373 3.139 -3.785 1.00 52.91 355 PRO A N 1
ATOM 2618 C CA . PRO A 1 355 ? -32.348 2.134 -4.849 1.00 52.91 355 PRO A CA 1
ATOM 2619 C C . PRO A 1 355 ? -31.444 0.929 -4.538 1.00 52.91 355 PRO A C 1
ATOM 2621 O O . PRO A 1 355 ? -30.539 0.987 -3.709 1.00 52.91 355 PRO A O 1
ATOM 2624 N N . ASN A 1 356 ? -31.730 -0.166 -5.232 1.00 50.88 356 ASN A N 1
ATOM 2625 C CA . ASN A 1 356 ? -31.272 -1.519 -4.962 1.00 50.88 356 ASN A CA 1
ATOM 2626 C C . ASN A 1 356 ? -30.066 -1.853 -5.872 1.00 50.88 356 ASN A C 1
ATOM 2628 O O . ASN A 1 356 ? -30.267 -2.128 -7.054 1.00 50.88 356 ASN A O 1
ATOM 2632 N N . PRO A 1 357 ? -28.810 -1.828 -5.381 1.00 52.69 357 PRO A N 1
ATOM 2633 C CA . PRO A 1 357 ? -27.630 -2.041 -6.230 1.00 52.69 357 PRO A CA 1
ATOM 2634 C C . PRO A 1 357 ? -27.587 -3.448 -6.847 1.00 52.69 357 PRO A C 1
ATOM 2636 O O . PRO A 1 357 ? -27.020 -3.642 -7.918 1.00 52.69 357 PRO A O 1
ATOM 2639 N N . VAL A 1 358 ? -28.227 -4.427 -6.200 1.00 51.28 358 VAL A N 1
ATOM 2640 C CA . VAL A 1 358 ? -28.355 -5.799 -6.712 1.00 51.28 358 VAL A CA 1
ATOM 2641 C C . VAL A 1 358 ? -29.315 -5.857 -7.899 1.00 51.28 358 VAL A C 1
ATOM 2643 O O . VAL A 1 358 ? -29.078 -6.607 -8.839 1.00 51.28 358 VAL A O 1
ATOM 2646 N N . GLU A 1 359 ? -30.368 -5.043 -7.899 1.00 50.84 359 GLU A N 1
ATOM 2647 C CA . GLU A 1 359 ? -31.333 -4.976 -9.000 1.00 50.84 359 GLU A CA 1
ATOM 2648 C C . GLU A 1 359 ? -30.704 -4.346 -10.245 1.00 50.84 359 GLU A C 1
ATOM 2650 O O . GLU A 1 359 ? -30.933 -4.850 -11.334 1.00 50.84 359 GLU A O 1
ATOM 2655 N N . THR A 1 360 ? -29.818 -3.352 -10.089 1.00 51.62 360 THR A N 1
ATOM 2656 C CA . THR A 1 360 ? -29.024 -2.779 -11.193 1.00 51.62 360 THR A CA 1
ATOM 2657 C C . THR A 1 360 ? -28.060 -3.794 -11.816 1.00 51.62 360 THR A C 1
ATOM 2659 O O . THR A 1 360 ? -27.887 -3.822 -13.029 1.00 51.62 360 THR A O 1
ATOM 2662 N N . VAL A 1 361 ? -27.427 -4.651 -11.007 1.00 49.94 361 VAL A N 1
ATOM 2663 C CA . VAL A 1 361 ? -26.533 -5.705 -11.521 1.00 49.94 361 VAL A CA 1
ATOM 2664 C C . VAL A 1 361 ? -27.336 -6.849 -12.145 1.00 49.94 361 VAL A C 1
ATOM 2666 O O . VAL A 1 361 ? -26.959 -7.372 -13.187 1.00 49.94 361 VAL A O 1
ATOM 2669 N N . THR A 1 362 ? -28.470 -7.222 -11.549 1.00 54.38 362 THR A N 1
ATOM 2670 C CA . THR A 1 362 ? -29.326 -8.304 -12.062 1.00 54.38 362 THR A CA 1
ATOM 2671 C C . THR A 1 362 ? -30.050 -7.886 -13.343 1.00 54.38 362 THR A C 1
ATOM 2673 O O . THR A 1 362 ? -30.194 -8.712 -14.241 1.00 54.38 362 THR A O 1
ATOM 2676 N N . SER A 1 363 ? -30.442 -6.612 -13.470 1.00 50.16 363 SER A N 1
ATOM 2677 C CA . SER A 1 363 ? -31.062 -6.074 -14.684 1.00 50.16 363 SER A CA 1
ATOM 2678 C C . SER A 1 363 ? -30.096 -6.024 -15.869 1.00 50.16 363 SER A C 1
ATOM 2680 O O . SER A 1 363 ? -30.517 -6.283 -16.994 1.00 50.16 363 SER A O 1
ATOM 2682 N N . LEU A 1 364 ? -28.802 -5.777 -15.627 1.00 48.38 364 LEU A N 1
ATOM 2683 C CA . LEU A 1 364 ? -27.753 -5.860 -16.652 1.00 48.38 364 LEU A CA 1
ATOM 2684 C C . LEU A 1 364 ? -27.632 -7.279 -17.235 1.00 48.38 364 LEU A C 1
ATOM 2686 O O . LEU A 1 364 ? -27.549 -7.430 -18.450 1.00 48.38 364 LEU A O 1
ATOM 2690 N N . PHE A 1 365 ? -27.702 -8.319 -16.397 1.00 53.28 365 PHE A N 1
ATOM 2691 C CA . PHE A 1 365 ? -27.644 -9.713 -16.863 1.00 53.28 365 PHE A CA 1
ATOM 2692 C C . PHE A 1 365 ? -28.972 -10.223 -17.450 1.00 53.28 365 PHE A C 1
ATOM 2694 O O . PHE A 1 365 ? -28.963 -11.080 -18.335 1.00 53.28 365 PHE A O 1
ATOM 2701 N N . SER A 1 366 ? -30.124 -9.709 -17.004 1.00 48.78 366 SER A N 1
ATOM 2702 C CA . SER A 1 366 ? -31.426 -10.087 -17.573 1.00 48.78 366 SER A CA 1
ATOM 2703 C C . SER A 1 366 ? -31.726 -9.389 -18.904 1.00 48.78 366 SER A C 1
ATOM 2705 O O . SER A 1 366 ? -32.370 -9.988 -19.764 1.00 48.78 366 SER A O 1
ATOM 2707 N N . ALA A 1 367 ? -31.228 -8.165 -19.117 1.00 48.31 367 ALA A N 1
ATOM 2708 C CA . ALA A 1 367 ? -31.375 -7.441 -20.384 1.00 48.31 367 ALA A CA 1
ATOM 2709 C C . ALA A 1 367 ? -30.651 -8.145 -21.549 1.00 48.31 367 ALA A C 1
ATOM 2711 O O . ALA A 1 367 ? -31.166 -8.190 -22.668 1.00 48.31 367 ALA A O 1
ATOM 2712 N N . GLU A 1 368 ? -29.508 -8.787 -21.280 1.00 47.3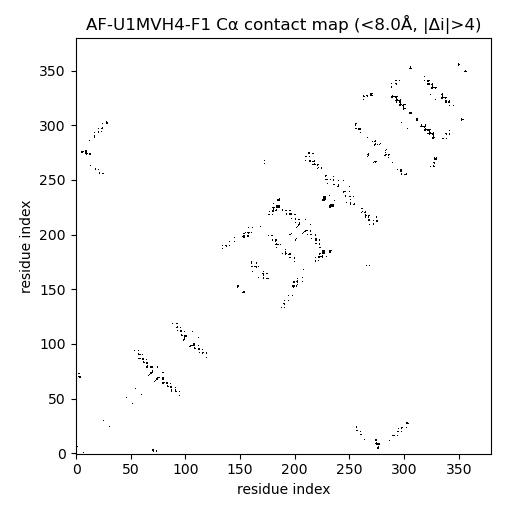4 368 GLU A N 1
ATOM 2713 C CA . GLU A 1 368 ? -28.821 -9.654 -22.249 1.00 47.34 368 GLU A CA 1
ATOM 2714 C C . GLU A 1 368 ? -29.668 -10.876 -22.643 1.00 47.34 368 GLU A C 1
ATOM 2716 O O . GLU A 1 368 ? -29.610 -11.336 -23.782 1.00 47.34 368 GLU A O 1
ATOM 2721 N N . THR A 1 369 ? -30.504 -11.389 -21.733 1.00 47.28 369 THR A N 1
ATOM 2722 C CA . THR A 1 369 ? -31.330 -12.574 -22.010 1.00 47.28 369 THR A CA 1
ATOM 2723 C C . THR A 1 369 ? -32.587 -12.230 -22.819 1.00 47.28 369 THR A C 1
ATOM 2725 O O . THR A 1 369 ? -33.006 -13.021 -23.665 1.00 47.28 369 THR A O 1
ATOM 2728 N N . GLU A 1 370 ? -33.170 -11.043 -22.615 1.00 44.50 370 GLU A N 1
ATOM 2729 C CA . GLU A 1 370 ? -34.319 -10.563 -23.398 1.00 44.50 370 GLU A CA 1
ATOM 2730 C C . GLU A 1 370 ? -33.930 -10.125 -24.818 1.00 44.50 370 GLU A C 1
ATOM 2732 O O . GLU A 1 370 ? -34.655 -10.448 -25.758 1.00 44.50 370 GLU A O 1
ATOM 2737 N N . SER A 1 371 ? -32.763 -9.493 -25.002 1.00 41.09 371 SER A N 1
ATOM 2738 C CA . SER A 1 371 ? -32.223 -9.116 -26.323 1.00 41.09 371 SER A CA 1
ATOM 2739 C C . SER A 1 371 ? -31.988 -10.332 -27.239 1.00 41.09 371 SER A C 1
ATOM 2741 O O . SER A 1 371 ? -32.308 -10.317 -28.429 1.00 41.09 371 SER A O 1
ATOM 2743 N N . VAL A 1 372 ? -31.514 -11.450 -26.676 1.00 47.56 372 VAL A N 1
ATOM 2744 C CA . VAL A 1 372 ? -31.309 -12.704 -27.426 1.00 47.56 372 VAL A CA 1
ATOM 2745 C C . VAL A 1 372 ? -32.634 -13.430 -27.713 1.00 47.56 372 VAL A C 1
ATOM 2747 O O . VAL A 1 372 ? -32.749 -14.149 -28.712 1.00 47.56 372 VAL A O 1
ATOM 2750 N N . ALA A 1 373 ? -33.660 -13.247 -26.879 1.00 44.16 373 ALA A N 1
ATOM 2751 C CA . ALA A 1 373 ? -34.979 -13.842 -27.091 1.00 44.16 373 ALA A CA 1
ATOM 2752 C C . ALA A 1 373 ? -35.794 -13.106 -28.171 1.00 44.16 373 ALA A C 1
ATOM 2754 O O . ALA A 1 373 ? -36.470 -13.760 -28.967 1.00 44.16 373 ALA A O 1
ATOM 2755 N N . THR A 1 374 ? -35.703 -11.775 -28.251 1.00 46.00 374 THR A N 1
ATOM 2756 C CA . THR A 1 374 ? -36.375 -10.971 -29.287 1.00 46.00 374 THR A CA 1
ATOM 2757 C C . THR A 1 374 ? -35.704 -11.105 -30.655 1.00 46.00 374 THR A C 1
ATOM 2759 O O . THR A 1 374 ? -36.410 -11.277 -31.648 1.00 46.00 374 THR A O 1
ATOM 2762 N N . ALA A 1 375 ? -34.370 -11.186 -30.717 1.00 45.91 375 ALA A N 1
ATOM 2763 C CA . ALA A 1 375 ? -33.644 -11.433 -31.970 1.00 45.91 375 ALA A CA 1
ATOM 2764 C C . ALA A 1 375 ? -33.980 -12.796 -32.618 1.00 45.91 375 ALA A C 1
ATOM 2766 O O . ALA A 1 375 ? -33.993 -12.924 -33.840 1.00 45.91 375 ALA A O 1
ATOM 2767 N N . ASN A 1 376 ? -34.311 -13.816 -31.814 1.00 43.28 376 ASN A N 1
ATOM 2768 C CA . ASN A 1 376 ? -34.727 -15.134 -32.312 1.00 43.28 376 ASN A CA 1
ATOM 2769 C C . ASN A 1 376 ? -36.223 -15.225 -32.669 1.00 43.28 376 ASN A C 1
ATOM 2771 O O . ASN A 1 376 ? -36.634 -16.183 -33.327 1.00 43.28 376 ASN A O 1
ATOM 2775 N N . ALA A 1 377 ? -37.042 -14.258 -32.244 1.00 46.50 377 ALA A N 1
ATOM 2776 C CA . ALA A 1 377 ? -38.463 -14.193 -32.580 1.00 46.50 377 ALA A CA 1
ATOM 2777 C C . ALA A 1 377 ? -38.723 -13.463 -33.911 1.00 46.50 377 ALA A C 1
ATOM 2779 O O . ALA A 1 377 ? -39.708 -13.768 -34.570 1.00 46.50 377 ALA A O 1
ATOM 2780 N N . GLU A 1 378 ? -37.827 -12.567 -34.343 1.00 46.34 378 GLU A N 1
ATOM 2781 C CA . GLU A 1 378 ? -37.886 -11.916 -35.667 1.00 46.34 378 GLU A CA 1
ATOM 2782 C C . GLU A 1 378 ? -37.321 -12.780 -36.814 1.00 46.34 378 GLU A C 1
ATOM 2784 O O . GLU A 1 378 ? -37.453 -12.423 -37.984 1.00 46.34 378 GLU A O 1
ATOM 2789 N N . GLN A 1 379 ? -36.716 -13.935 -36.507 1.00 45.56 379 GLN A N 1
ATOM 2790 C CA . GLN A 1 379 ? -36.178 -14.890 -37.492 1.00 45.56 379 GLN A CA 1
ATOM 2791 C C . GLN A 1 379 ? -37.072 -16.120 -37.759 1.00 45.56 379 GLN A C 1
ATOM 2793 O O . GLN A 1 379 ? -36.658 -17.033 -38.481 1.00 45.56 379 GLN A O 1
ATOM 2798 N N . LYS A 1 380 ? -38.298 -16.154 -37.227 1.00 38.94 380 LYS A N 1
ATOM 2799 C CA . LYS A 1 380 ? -39.339 -17.149 -37.545 1.00 38.94 380 LYS A CA 1
ATOM 2800 C C . LYS A 1 380 ? -40.573 -16.465 -38.103 1.00 38.94 380 LYS A C 1
ATOM 2802 O O . LYS A 1 380 ? -41.213 -17.095 -38.974 1.00 38.94 380 LYS A O 1
#

Secondary structure (DSSP, 8-state):
---HHHHHHHHHHHHHHHHHHHHHHHHHHHGGG-SS--GGGT---PPPHHHHHHHHHHHHHHHHHHHHHHHTS---HHHHHHHHHHHHHHHHHHHHHHHHHTTSSSS-HHHHHHHHHHHHHHHHHHHHHHHHHHHHHHHHHHHHHHHHHHHTHHHHHHHHHHHHHTT-HHHHHHHHHHHHHHHHTTS-HHHHHHHHHHHTHHHHHHHH---HHHHHHHHHHHHHHHTTSTTT-HHHHHHHHHH---HHHHHHHHHHHTHHHHHHHHHHHH-GGGGSS---HHHHHHHHHHHHHHHHHHHHHHS---S-HHHHHHHHHHHHHHHHHHHH-S-HHHHHHHHHHHHHHHHHHHHHSSS-HHHHHHHHHHHHHHHHHHHHHTT-

Organism: NCBI:txid1238425

Nearest PDB structures (foldseek):
  8thi-assembly1_A  TM=6.807E-01  e=8.395E-02  Haemophilus influenzae Rd KW20

pLDDT: mean 85.67, std 12.72, range [38.94, 96.69]

InterPro domains:
  IPR010656 TRAP C4-dicarboxylate transport system permease DctM subunit [PF06808] (2-271)
  IPR011853 TRAP C4-dicarboxylate transport system permease, fused DctM-DctQ [PTHR43849] (1-350)